Protein AF-0000000087246607 (afdb_homodimer)

Radius of gyration: 21.77 Å; Cα contacts (8 Å, |Δi|>4): 1626; chains: 2; bounding box: 56×65×60 Å

Solvent-accessible surface area (backbone atoms only — not comparable to full-atom values): 25108 Å² total; per-residue (Å²): 130,81,73,77,74,70,59,53,53,36,48,15,32,23,65,48,62,88,69,78,76,72,73,74,81,76,78,76,85,71,80,71,70,75,58,85,46,46,64,62,39,22,55,44,30,44,28,24,22,52,44,28,28,37,36,29,21,68,80,8,45,45,29,22,21,5,40,14,79,41,4,48,43,29,40,73,55,88,45,61,48,39,14,37,47,34,70,28,64,79,46,64,95,41,39,39,74,49,53,26,34,18,45,44,27,33,35,32,26,28,81,81,12,49,32,30,17,18,3,34,13,80,35,22,36,31,29,51,76,61,48,73,39,92,87,66,48,64,54,69,57,52,53,34,23,51,55,33,74,17,54,82,90,46,49,33,70,43,56,36,29,18,43,43,23,29,37,37,32,29,72,82,12,41,40,30,35,26,4,37,54,34,47,74,56,93,57,63,64,27,29,50,67,36,75,48,65,93,55,64,47,37,69,46,72,39,43,11,51,49,30,39,36,34,30,24,44,59,13,41,43,30,19,28,9,40,10,86,30,4,40,41,11,60,67,49,45,72,55,30,89,50,62,37,67,29,40,44,48,42,57,0,52,37,76,69,75,72,83,116,130,80,75,76,76,71,61,54,52,36,48,14,32,23,66,49,63,86,68,76,76,73,72,74,82,77,80,76,86,70,83,71,70,75,58,86,45,45,61,64,39,21,55,46,30,46,28,23,23,51,43,26,28,36,36,29,21,68,80,8,45,45,29,22,19,5,40,13,78,40,4,48,42,30,39,73,56,88,46,60,49,39,14,38,46,34,71,28,65,79,45,65,96,41,38,37,74,48,54,27,35,18,46,45,25,32,34,33,26,29,82,83,12,50,32,31,18,18,2,34,13,80,35,22,36,32,29,51,75,58,48,73,40,93,86,66,46,64,54,67,58,52,52,34,24,51,57,34,73,17,53,84,89,47,49,34,70,44,57,35,29,17,43,44,23,28,36,37,32,30,71,82,10,41,42,29,37,26,4,38,54,34,46,74,56,93,58,63,62,27,28,49,67,37,75,47,64,90,55,63,48,38,69,47,74,39,42,12,52,50,28,39,36,36,31,23,43,61,14,42,45,30,17,28,10,41,11,84,30,4,40,43,11,60,66,49,45,69,55,29,88,49,61,36,68,29,40,45,47,44,54,0,50,38,78,70,74,74,83,118

Secondary structure (DSSP, 8-state):
---------EE----------------------------S--EEEEEE-SSEEEEEETT--EEEEEE-TTSTTSS--SSSEEEEEEE-GGGTT--EEEEEE-SSEEEEEETTS-EEEEEE-TTSTT-PPPEE-TTS-EEPPSEEEEEEEESTT--EEEEEE-SSEEEEEETTS-EEEEES-SS-SS---EEEEEEPTT--SEEEEEE-SSEEEEEETTS-EEEEE--TTSTT-SSS---EEEEEEPTT------------/---------EE----------------------------S--EEEEEE-SSEEEEEETT--EEEEEE-TTSTTSS--SSSEEEEEEE-GGGTT--EEEEEE-SSEEEEEETTS-EEEEEE-TTSTT-PPPEE-TTS-EEPPSEEEEEEEESTT--EEEEEE-SSEEEEEETTS-EEEEES-SS-SS---EEEEEEPTT--SEEEEEE-SSEEEEEETTS-EEEEE--TTSTT-SSS---EEEEEEPTT------------

Structure (mmCIF, N/CA/C/O backbone):
data_AF-0000000087246607-model_v1
#
loop_
_entity.id
_entity.type
_entity.pdbx_description
1 polymer 'Uncharacterized protein'
#
loop_
_atom_site.group_PDB
_atom_site.id
_atom_site.type_symbol
_atom_site.label_atom_id
_atom_site.label_alt_id
_atom_site.label_comp_id
_atom_site.label_asym_id
_atom_site.label_entity_id
_atom_site.label_seq_id
_atom_site.pdbx_PDB_ins_code
_atom_site.Cartn_x
_atom_site.Cartn_y
_atom_site.Cartn_z
_atom_site.occupancy
_atom_site.B_iso_or_equiv
_atom_site.auth_seq_id
_atom_site.auth_comp_id
_atom_site.auth_asym_id
_atom_site.auth_atom_id
_atom_site.pdbx_PDB_model_num
ATOM 1 N N . MET A 1 1 ? -1.062 -18.203 24.812 1 18.66 1 MET A N 1
ATOM 2 C CA . MET A 1 1 ? -2.186 -17.531 24.156 1 18.66 1 MET A CA 1
ATOM 3 C C . MET A 1 1 ? -1.705 -16.656 23.016 1 18.66 1 MET A C 1
ATOM 5 O O . MET A 1 1 ? -0.942 -15.711 23.219 1 18.66 1 MET A O 1
ATOM 9 N N . ALA A 1 2 ? -1.611 -17.234 21.844 1 23.89 2 ALA A N 1
ATOM 10 C CA . ALA A 1 2 ? -0.938 -16.703 20.656 1 23.89 2 ALA A CA 1
ATOM 11 C C . ALA A 1 2 ? -1.408 -15.289 20.344 1 23.89 2 ALA A C 1
ATOM 13 O O . ALA A 1 2 ? -2.607 -15 20.391 1 23.89 2 ALA A O 1
ATOM 14 N N . LEU A 1 3 ? -0.683 -14.297 20.578 1 25.02 3 LEU A N 1
ATOM 15 C CA . LEU A 1 3 ? -0.928 -12.891 20.297 1 25.02 3 LEU A CA 1
ATOM 16 C C . LEU A 1 3 ? -1.582 -12.719 18.938 1 25.02 3 LEU A C 1
ATOM 18 O O . LEU A 1 3 ? -1.138 -13.312 17.938 1 25.02 3 LEU A O 1
ATOM 22 N N . PRO A 1 4 ? -2.914 -12.438 18.875 1 29.84 4 PRO A N 1
ATOM 23 C CA . PRO A 1 4 ? -3.643 -12.281 17.609 1 29.84 4 PRO A CA 1
ATOM 24 C C . PRO A 1 4 ? -2.861 -11.477 16.578 1 29.84 4 PRO A C 1
ATOM 26 O O . PRO A 1 4 ? -2.109 -10.562 16.938 1 29.84 4 PRO A O 1
ATOM 29 N N . SER A 1 5 ? -2.438 -12.086 15.578 1 31.61 5 SER A N 1
ATOM 30 C CA . SER A 1 5 ? -1.752 -11.539 14.414 1 31.61 5 SER A CA 1
ATOM 31 C C . SER A 1 5 ? -2.451 -10.281 13.898 1 31.61 5 SER A C 1
ATOM 33 O O . SER A 1 5 ? -3.674 -10.266 13.742 1 31.61 5 SER A O 1
ATOM 35 N N . ARG A 1 6 ? -2.041 -9.172 14.383 1 34.03 6 ARG A N 1
ATOM 36 C CA . ARG A 1 6 ? -2.574 -7.902 13.898 1 34.03 6 ARG A CA 1
ATOM 37 C C . ARG A 1 6 ? -2.67 -7.895 12.375 1 34.03 6 ARG A C 1
ATOM 39 O O . ARG A 1 6 ? -1.729 -8.297 11.688 1 34.03 6 ARG A O 1
ATOM 46 N N . PRO A 1 7 ? -3.971 -7.848 11.953 1 33.88 7 PRO A N 1
ATOM 47 C CA . PRO A 1 7 ? -4.176 -7.805 10.508 1 33.88 7 PRO A CA 1
ATOM 48 C C . PRO A 1 7 ? -3.361 -6.711 9.828 1 33.88 7 PRO A C 1
ATOM 50 O O . PRO A 1 7 ? -3.195 -5.621 10.383 1 33.88 7 PRO A O 1
ATOM 53 N N . VAL A 1 8 ? -2.299 -7.16 9.148 1 35 8 VAL A N 1
ATOM 54 C CA . VAL A 1 8 ? -1.509 -6.238 8.336 1 35 8 VAL A CA 1
ATOM 55 C C . VAL A 1 8 ? -2.26 -5.91 7.051 1 35 8 VAL A C 1
ATOM 57 O O . VAL A 1 8 ? -2.734 -6.809 6.355 1 35 8 VAL A O 1
ATOM 60 N N . ALA A 1 9 ? -2.91 -4.785 7.059 1 35.09 9 ALA A N 1
ATOM 61 C CA . ALA A 1 9 ? -3.463 -4.348 5.777 1 35.09 9 ALA A CA 1
ATOM 62 C C . ALA A 1 9 ? -2.352 -4.07 4.77 1 35.09 9 ALA A C 1
ATOM 64 O O . ALA A 1 9 ? -1.321 -3.486 5.113 1 35.09 9 ALA A O 1
ATOM 65 N N . VAL A 1 10 ? -2.215 -5.062 3.768 1 34.56 10 VAL A N 1
ATOM 66 C CA . VAL A 1 10 ? -1.283 -4.805 2.676 1 34.56 10 VAL A CA 1
ATOM 67 C C . VAL A 1 10 ? -1.962 -3.949 1.607 1 34.56 10 VAL A C 1
ATOM 69 O O . VAL A 1 10 ? -3.088 -4.234 1.198 1 34.56 10 VAL A O 1
ATOM 72 N N . LEU A 1 11 ? -1.547 -2.773 1.422 1 32.66 11 LEU A N 1
ATOM 73 C CA . LEU A 1 11 ? -2.07 -1.874 0.399 1 32.66 11 LEU A CA 1
ATOM 74 C C . LEU A 1 11 ? -1.354 -2.09 -0.931 1 32.66 11 LEU A C 1
ATOM 76 O O . LEU A 1 11 ? -0.173 -2.441 -0.956 1 32.66 11 LEU A O 1
ATOM 80 N N . ALA A 1 12 ? -2.172 -2.414 -2.031 1 34.28 12 ALA A N 1
ATOM 81 C CA . ALA A 1 12 ? -1.799 -2.65 -3.424 1 34.28 12 ALA A CA 1
ATOM 82 C C . ALA A 1 12 ? -1.606 -1.333 -4.172 1 34.28 12 ALA A C 1
ATOM 84 O O . ALA A 1 12 ? -2.184 -0.31 -3.795 1 34.28 12 ALA A O 1
ATOM 85 N N . TRP A 1 13 ? -0.456 -1.342 -5.121 1 31.22 13 TRP A N 1
ATOM 86 C CA . TRP A 1 13 ? -0.022 -0.22 -5.949 1 31.22 13 TRP A CA 1
ATOM 87 C C . TRP A 1 13 ? -0.779 -0.194 -7.273 1 31.22 13 TRP A C 1
ATOM 89 O O . TRP A 1 13 ? -1.033 -1.243 -7.871 1 31.22 13 TRP A O 1
ATOM 99 N N . GLY A 1 14 ? -1.75 0.708 -7.484 1 31.53 14 GLY A N 1
ATOM 100 C CA . GLY A 1 14 ? -2.408 0.77 -8.781 1 31.53 14 GLY A CA 1
ATOM 101 C C . GLY A 1 14 ? -1.562 1.434 -9.852 1 31.53 14 GLY A C 1
ATOM 102 O O . GLY A 1 14 ? -0.84 2.393 -9.57 1 31.53 14 GLY A O 1
ATOM 103 N N . SER A 1 15 ? -1.094 0.637 -10.781 1 31.17 15 SER A N 1
ATOM 104 C CA . SER A 1 15 ? -0.468 1.215 -11.969 1 31.17 15 SER A CA 1
ATOM 105 C C . SER A 1 15 ? -1.446 2.098 -12.734 1 31.17 15 SER A C 1
ATOM 107 O O . SER A 1 15 ? -2.561 1.672 -13.055 1 31.17 15 SER A O 1
ATOM 109 N N . GLY A 1 16 ? -1.452 3.367 -12.578 1 30.77 16 GLY A N 1
ATOM 110 C CA . GLY A 1 16 ? -2.318 4.234 -13.367 1 30.77 16 GLY A CA 1
ATOM 111 C C . GLY A 1 16 ? -2.061 4.145 -14.859 1 30.77 16 GLY A C 1
ATOM 112 O O . GLY A 1 16 ? -2.568 4.957 -15.633 1 30.77 16 GLY A O 1
ATOM 113 N N . GLU A 1 17 ? -1.157 3.516 -15.508 1 27.91 17 GLU A N 1
ATOM 114 C CA . GLU A 1 17 ? -1.039 4.105 -16.844 1 27.91 17 GLU A CA 1
ATOM 115 C C . GLU A 1 17 ? -2.328 3.928 -17.641 1 27.91 17 GLU A C 1
ATOM 117 O O . GLU A 1 17 ? -2.781 4.855 -18.312 1 27.91 17 GLU A O 1
ATOM 122 N N . ASP A 1 18 ? -2.594 2.693 -18.25 1 27.72 18 ASP A N 1
ATOM 123 C CA . ASP A 1 18 ? -3.27 2.668 -19.547 1 27.72 18 ASP A CA 1
ATOM 124 C C . ASP A 1 18 ? -4.738 3.061 -19.406 1 27.72 18 ASP A C 1
ATOM 126 O O . ASP A 1 18 ? -5.477 2.453 -18.625 1 27.72 18 ASP A O 1
ATOM 130 N N . GLY A 1 19 ? -5.164 4.301 -19.656 1 27.69 19 GLY A N 1
ATOM 131 C CA . GLY A 1 19 ? -6.477 4.836 -19.969 1 27.69 19 GLY A CA 1
ATOM 132 C C . GLY A 1 19 ? -7.266 3.965 -20.938 1 27.69 19 GLY A C 1
ATOM 133 O O . GLY A 1 19 ? -8.188 4.441 -21.594 1 27.69 19 GLY A O 1
ATOM 134 N N . GLN A 1 20 ? -6.988 2.811 -21.312 1 23.05 20 GLN A N 1
ATOM 135 C CA . GLN A 1 20 ? -7.98 2.424 -22.312 1 23.05 20 GLN A CA 1
ATOM 136 C C . GLN A 1 20 ? -9.391 2.453 -21.719 1 23.05 20 GLN A C 1
ATOM 138 O O . GLN A 1 20 ? -9.648 1.841 -20.688 1 23.05 20 GLN A O 1
ATOM 143 N N . LEU A 1 21 ? -10.062 3.664 -21.766 1 23.34 21 LEU A N 1
ATOM 144 C CA . LEU A 1 21 ? -11.516 3.822 -21.672 1 23.34 21 LEU A CA 1
ATOM 145 C C . LEU A 1 21 ? -12.234 2.668 -22.359 1 23.34 21 LEU A C 1
ATOM 147 O O . LEU A 1 21 ? -12.195 2.557 -23.594 1 23.34 21 LEU A O 1
ATOM 151 N N . GLY A 1 22 ? -11.977 1.437 -22.094 1 23.25 22 GLY A N 1
ATOM 152 C CA . GLY A 1 22 ? -12.773 0.417 -22.75 1 23.25 22 GLY A CA 1
ATOM 153 C C . GLY A 1 22 ? -14.273 0.644 -22.609 1 23.25 22 GLY A C 1
ATOM 154 O O . GLY A 1 22 ? -14.789 0.741 -21.5 1 23.25 22 GLY A O 1
ATOM 155 N N . MET A 1 23 ? -14.867 1.438 -23.469 1 23.5 23 MET A N 1
ATOM 156 C CA . MET A 1 23 ? -16.312 1.562 -23.656 1 23.5 23 MET A CA 1
ATOM 157 C C . MET A 1 23 ? -16.953 0.193 -23.859 1 23.5 23 MET A C 1
ATOM 159 O O . MET A 1 23 ? -18.125 0.102 -24.234 1 23.5 23 MET A O 1
ATOM 163 N N . GLY A 1 24 ? -16.328 -0.982 -23.766 1 22.45 24 GLY A N 1
ATOM 164 C CA . GLY A 1 24 ? -17.234 -1.972 -24.328 1 22.45 24 GLY A CA 1
ATOM 165 C C . GLY A 1 24 ? -18.5 -2.146 -23.516 1 22.45 24 GLY A C 1
ATOM 166 O O . GLY A 1 24 ? -18.547 -1.813 -22.328 1 22.45 24 GLY A O 1
ATOM 167 N N . ARG A 1 25 ? -19.641 -2.176 -24.219 1 22.7 25 ARG A N 1
ATOM 168 C CA . ARG A 1 25 ? -21.016 -2.523 -23.922 1 22.7 25 ARG A CA 1
ATOM 169 C C . ARG A 1 25 ? -21.094 -3.848 -23.156 1 22.7 25 ARG A C 1
ATOM 171 O O . ARG A 1 25 ? -20.734 -4.895 -23.703 1 22.7 25 ARG A O 1
ATOM 178 N N . CYS A 1 26 ? -20.625 -3.969 -21.906 1 24.38 26 CYS A N 1
ATOM 179 C CA . CYS A 1 26 ? -20.844 -5.207 -21.172 1 24.38 26 CYS A CA 1
ATOM 180 C C . CYS A 1 26 ? -22.328 -5.551 -21.109 1 24.38 26 CYS A C 1
ATOM 182 O O . CYS A 1 26 ? -23.141 -4.715 -20.734 1 24.38 26 CYS A O 1
ATOM 184 N N . ASP A 1 27 ? -22.719 -6.496 -21.938 1 22.16 27 ASP A N 1
ATOM 185 C CA . ASP A 1 27 ? -24.016 -7.16 -21.922 1 22.16 27 ASP A CA 1
ATOM 186 C C . ASP A 1 27 ? -24.375 -7.645 -20.516 1 22.16 27 ASP A C 1
ATOM 188 O O . ASP A 1 27 ? -23.484 -7.938 -19.719 1 22.16 27 ASP A O 1
ATOM 192 N N . GLU A 1 28 ? -25.734 -7.57 -20.094 1 23.12 28 GLU A N 1
ATOM 193 C CA . GLU A 1 28 ? -26.578 -7.676 -18.906 1 23.12 28 GLU A CA 1
ATOM 194 C C . GLU A 1 28 ? -26.594 -9.109 -18.375 1 23.12 28 GLU A C 1
ATOM 196 O O . GLU A 1 28 ? -27.484 -9.469 -17.594 1 23.12 28 GLU A O 1
ATOM 201 N N . LYS A 1 29 ? -25.969 -10.156 -19 1 25.48 29 LYS A N 1
ATOM 202 C CA . LYS A 1 29 ? -26.594 -11.367 -18.469 1 25.48 29 LYS A CA 1
ATOM 203 C C . LYS A 1 29 ? -26.453 -11.445 -16.953 1 25.48 29 LYS A C 1
ATOM 205 O O . LYS A 1 29 ? -25.375 -11.18 -16.422 1 25.48 29 LYS A O 1
ATOM 210 N N . ASP A 1 30 ? -27.594 -11.477 -16.156 1 22.22 30 ASP A N 1
ATOM 211 C CA . ASP A 1 30 ? -28.047 -11.516 -14.773 1 22.22 30 ASP A CA 1
ATOM 212 C C . ASP A 1 30 ? -27.578 -12.789 -14.078 1 22.22 30 ASP A C 1
ATOM 214 O O .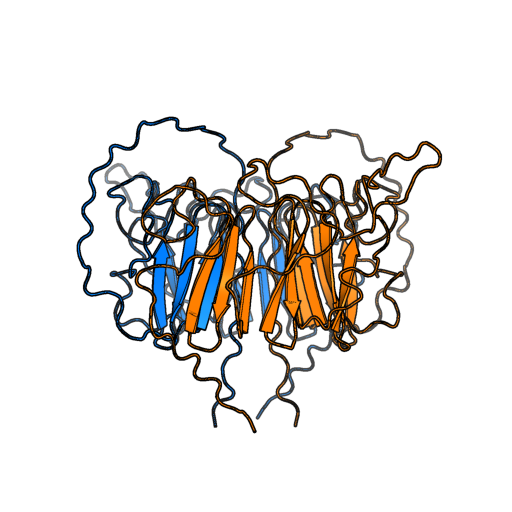 ASP A 1 30 ? -28.219 -13.273 -13.148 1 22.22 30 ASP A O 1
ATOM 218 N N . TRP A 1 31 ? -26.719 -13.617 -14.562 1 21.31 31 TRP A N 1
ATOM 219 C CA . TRP A 1 31 ? -26.688 -14.875 -13.82 1 21.31 31 TRP A CA 1
ATOM 220 C C . TRP A 1 31 ? -26.391 -14.625 -12.344 1 21.31 31 TRP A C 1
ATOM 222 O O . TRP A 1 31 ? -25.328 -14.109 -12 1 21.31 31 TRP A O 1
ATOM 232 N N . ALA A 1 32 ? -27.375 -14.359 -11.562 1 23.91 32 ALA A N 1
ATOM 233 C CA . ALA A 1 32 ? -27.328 -14.344 -10.102 1 23.91 32 ALA A CA 1
ATOM 234 C C . ALA A 1 32 ? -26.953 -15.719 -9.555 1 23.91 32 ALA A C 1
ATOM 236 O O . ALA A 1 32 ? -27.797 -16.625 -9.523 1 23.91 32 ALA A O 1
ATOM 237 N N . ARG A 1 33 ? -26.203 -16.594 -10.219 1 23.98 33 ARG A N 1
ATOM 238 C CA . ARG A 1 33 ? -26 -17.844 -9.5 1 23.98 33 ARG A CA 1
ATOM 239 C C . ARG A 1 33 ? -25.719 -17.594 -8.023 1 23.98 33 ARG A C 1
ATOM 241 O O . ARG A 1 33 ? -25 -16.656 -7.68 1 23.98 33 ARG A O 1
ATOM 248 N N . CYS A 1 34 ? -26.719 -18.078 -7.273 1 23.22 34 CYS A N 1
ATOM 249 C CA . CYS A 1 34 ? -26.672 -18.25 -5.824 1 23.22 34 CYS A CA 1
ATOM 250 C C . CYS A 1 34 ? -25.375 -18.891 -5.387 1 23.22 34 CYS A C 1
ATOM 252 O O . CYS A 1 34 ? -25.141 -20.078 -5.648 1 23.22 34 CYS A O 1
ATOM 254 N N . ILE A 1 35 ? -24.391 -18.594 -6.004 1 27.62 35 ILE A N 1
ATOM 255 C CA . ILE A 1 35 ? -23.203 -19.188 -5.398 1 27.62 35 ILE A CA 1
ATOM 256 C C . ILE A 1 35 ? -23.375 -19.266 -3.883 1 27.62 35 ILE A C 1
ATOM 258 O O . ILE A 1 35 ? -23.734 -18.281 -3.238 1 27.62 35 ILE A O 1
ATOM 262 N N . GLY A 1 36 ? -24 -20.438 -3.553 1 26.33 36 GLY A N 1
ATOM 263 C CA . GLY A 1 36 ? -23.844 -20.812 -2.154 1 26.33 36 GLY A CA 1
ATOM 264 C C . GLY A 1 36 ? -22.625 -20.172 -1.502 1 26.33 36 GLY A C 1
ATOM 265 O O . GLY A 1 36 ? -21.484 -20.422 -1.901 1 26.33 36 GLY A O 1
ATOM 266 N N . ALA A 1 37 ? -22.734 -19 -1.386 1 30.31 37 ALA A N 1
ATOM 267 C CA . ALA A 1 37 ? -21.922 -17.906 -0.867 1 30.31 37 ALA A CA 1
ATOM 268 C C . ALA A 1 37 ? -21 -18.391 0.258 1 30.31 37 ALA A C 1
ATOM 270 O O . ALA A 1 37 ? -21.297 -19.406 0.91 1 30.31 37 ALA A O 1
ATOM 271 N N . LEU A 1 38 ? -19.766 -17.844 0.126 1 33.06 38 LEU A N 1
ATOM 272 C CA . LEU A 1 38 ? -18.641 -18.031 1.042 1 33.06 38 LEU A CA 1
ATOM 273 C C . LEU A 1 38 ? -19.141 -18.25 2.469 1 33.06 38 LEU A C 1
ATOM 275 O O . LEU A 1 38 ? -19.875 -17.422 3.006 1 33.06 38 LEU A O 1
ATOM 279 N N . ASP A 1 39 ? -19.656 -19.344 2.85 1 35.88 39 ASP A N 1
ATOM 280 C CA . ASP A 1 39 ? -19.703 -19.609 4.285 1 35.88 39 ASP A CA 1
ATOM 281 C C . ASP A 1 39 ? -18.75 -18.703 5.047 1 35.88 39 ASP A C 1
ATOM 283 O O . ASP A 1 39 ? -17.844 -18.109 4.453 1 35.88 39 ASP A O 1
ATOM 287 N N . ALA A 1 40 ? -18.688 -18.484 6.574 1 48.09 40 ALA A N 1
ATOM 288 C CA . ALA A 1 40 ? -18.25 -17.562 7.613 1 48.09 40 ALA A CA 1
ATOM 289 C C . ALA A 1 40 ? -16.75 -17.312 7.531 1 48.09 40 ALA A C 1
ATOM 291 O O . ALA A 1 40 ? -15.961 -18.109 8.055 1 48.09 40 ALA A O 1
ATOM 292 N N . TYR A 1 41 ? -16.219 -17.031 6.332 1 53.62 41 TYR A N 1
ATOM 293 C CA . TYR A 1 41 ? -14.773 -16.812 6.453 1 53.62 41 TYR A CA 1
ATOM 294 C C . TYR A 1 41 ? -14.477 -15.531 7.211 1 53.62 41 TYR A C 1
ATOM 296 O O . TYR A 1 41 ? -15.148 -14.516 7.023 1 53.62 41 TYR A O 1
ATOM 304 N N . ALA A 1 42 ? -13.789 -15.695 8.227 1 66.81 42 ALA A N 1
ATOM 305 C CA . ALA A 1 42 ? -13.289 -14.555 8.992 1 66.81 42 ALA A CA 1
ATOM 306 C C . ALA A 1 42 ? -12.086 -13.922 8.297 1 66.81 42 ALA A C 1
ATOM 308 O O . ALA A 1 42 ? -11.008 -14.523 8.219 1 66.81 42 ALA A O 1
ATOM 309 N N . VAL A 1 43 ? -12.344 -12.641 7.629 1 68.19 43 VAL A N 1
ATOM 310 C CA . VAL A 1 43 ? -11.297 -11.938 6.898 1 68.19 43 VAL A CA 1
ATOM 311 C C . VAL A 1 43 ? -10.258 -11.391 7.879 1 68.19 43 VAL A C 1
ATOM 313 O O . VAL A 1 43 ? -10.617 -10.781 8.891 1 68.19 43 VAL A O 1
ATOM 316 N N . SER A 1 44 ? -9.047 -11.703 7.602 1 70 44 SER A N 1
ATOM 317 C CA . SER A 1 44 ? -7.965 -11.25 8.469 1 70 44 SER A CA 1
ATOM 318 C C . SER A 1 44 ? -7.191 -10.094 7.828 1 70 44 SER A C 1
ATOM 320 O O . SER A 1 44 ? -6.621 -9.258 8.531 1 70 44 SER A O 1
ATOM 322 N N . ALA A 1 45 ? -7.234 -10.031 6.484 1 74.81 45 ALA A N 1
ATOM 323 C CA . ALA A 1 45 ? -6.508 -8.977 5.777 1 74.81 45 ALA A CA 1
ATOM 324 C C . ALA A 1 45 ? -7.133 -8.695 4.418 1 74.81 45 ALA A C 1
ATOM 326 O O . ALA A 1 45 ? -7.699 -9.594 3.785 1 74.81 45 ALA A O 1
ATOM 327 N N . VAL A 1 46 ? -7.039 -7.426 4.074 1 77.5 46 VAL A N 1
ATOM 328 C CA . VAL A 1 46 ? -7.5 -7.012 2.754 1 77.5 46 VAL A CA 1
ATOM 329 C C . VAL A 1 46 ? -6.43 -6.152 2.078 1 77.5 46 VAL A C 1
ATOM 331 O O . VAL A 1 46 ? -5.809 -5.305 2.723 1 77.5 46 VAL A O 1
ATOM 334 N N . VAL A 1 47 ? -6.227 -6.441 0.809 1 77.75 47 VAL A N 1
ATOM 335 C CA . VAL A 1 47 ? -5.316 -5.645 -0.005 1 77.75 47 VAL A CA 1
ATOM 336 C C . VAL A 1 47 ? -6.074 -5.039 -1.185 1 77.75 47 VAL A C 1
ATOM 338 O O . VAL A 1 47 ? -6.777 -5.746 -1.907 1 77.75 47 VAL A O 1
ATOM 341 N N . ALA A 1 48 ? -5.973 -3.688 -1.277 1 79.12 48 ALA A N 1
ATOM 342 C CA . ALA A 1 48 ? -6.613 -2.992 -2.389 1 79.12 48 ALA A CA 1
ATOM 343 C C . ALA A 1 48 ? -5.582 -2.521 -3.41 1 79.12 48 ALA A C 1
ATOM 345 O O . ALA A 1 48 ? -4.711 -1.71 -3.092 1 79.12 48 ALA A O 1
ATOM 346 N N . GLY A 1 49 ? -5.668 -3.053 -4.602 1 77.69 49 GLY A N 1
ATOM 347 C CA . GLY A 1 49 ? -4.887 -2.555 -5.723 1 77.69 49 GLY A CA 1
ATOM 348 C C . GLY A 1 49 ? -5.629 -1.528 -6.559 1 77.69 49 GLY A C 1
ATOM 349 O O . GLY A 1 49 ? -6.727 -1.104 -6.195 1 77.69 49 GLY A O 1
ATOM 350 N N . SER A 1 50 ? -5 -1.125 -7.633 1 75.56 50 SER A N 1
ATOM 351 C CA . SER A 1 50 ? -5.633 -0.156 -8.523 1 75.56 50 SER A CA 1
ATOM 352 C C . SER A 1 50 ? -6.812 -0.775 -9.266 1 75.56 50 SER A C 1
ATOM 354 O O . SER A 1 50 ? -7.82 -0.11 -9.5 1 75.56 50 SER A O 1
ATOM 356 N N . ARG A 1 51 ? -6.676 -2.062 -9.547 1 82.75 51 ARG A N 1
ATOM 357 C CA . ARG A 1 51 ? -7.676 -2.652 -10.43 1 82.75 51 ARG A CA 1
ATOM 358 C C . ARG A 1 51 ? -8.305 -3.885 -9.789 1 82.75 51 ARG A C 1
ATOM 360 O O . ARG A 1 51 ? -9.32 -4.395 -10.281 1 82.75 51 ARG A O 1
ATOM 367 N N . ASN A 1 52 ? -7.754 -4.312 -8.75 1 86.19 52 ASN A N 1
ATOM 368 C CA . ASN A 1 52 ? -8.242 -5.531 -8.109 1 86.19 52 ASN A CA 1
ATOM 369 C C . ASN A 1 52 ? -8.023 -5.488 -6.598 1 86.19 52 ASN A C 1
ATOM 371 O O . ASN A 1 52 ? -7.344 -4.594 -6.09 1 86.19 52 ASN A O 1
ATOM 375 N N . SER A 1 53 ? -8.672 -6.344 -5.969 1 83.25 53 SER A N 1
ATOM 376 C CA . SER A 1 53 ? -8.594 -6.484 -4.52 1 83.25 53 SER A CA 1
ATOM 377 C C . SER A 1 53 ? -8.445 -7.945 -4.113 1 83.25 53 SER A C 1
ATOM 379 O O . SER A 1 53 ? -8.828 -8.844 -4.863 1 83.25 53 SER A O 1
ATOM 381 N N . LEU A 1 54 ? -7.836 -8.164 -3.002 1 85.31 54 LEU A N 1
ATOM 382 C CA . LEU A 1 54 ? -7.789 -9.508 -2.445 1 85.31 54 LEU A CA 1
ATOM 383 C C . LEU A 1 54 ? -8.047 -9.484 -0.941 1 85.31 54 LEU A C 1
ATOM 385 O O . LEU A 1 54 ? -7.852 -8.461 -0.291 1 85.31 54 LEU A O 1
ATOM 389 N N . ALA A 1 55 ? -8.539 -10.531 -0.438 1 82.38 55 ALA A N 1
ATOM 390 C CA . ALA A 1 55 ? -8.797 -10.734 0.985 1 82.38 55 ALA A CA 1
ATOM 391 C C . ALA A 1 55 ? -8.219 -12.07 1.461 1 82.38 55 ALA A C 1
ATOM 393 O O . ALA A 1 55 ? -8.312 -13.078 0.761 1 82.38 55 ALA A O 1
ATOM 394 N N . ILE A 1 56 ? -7.594 -12.023 2.557 1 83.31 56 ILE A N 1
ATOM 395 C CA . ILE A 1 56 ? -7.129 -13.227 3.234 1 83.31 56 ILE A CA 1
ATOM 396 C C . ILE A 1 56 ? -8.008 -13.508 4.453 1 83.31 56 ILE A C 1
ATOM 398 O O . ILE A 1 56 ? -8.25 -12.609 5.266 1 83.31 56 ILE A O 1
ATOM 402 N N . CYS A 1 57 ? -8.43 -14.703 4.523 1 82.38 57 CYS A N 1
ATOM 403 C CA . CYS A 1 57 ? -9.25 -15.102 5.66 1 82.38 57 CYS A CA 1
ATOM 404 C C . CYS A 1 57 ? -8.383 -15.68 6.777 1 82.38 57 CYS A C 1
ATOM 406 O O . CYS A 1 57 ? -7.215 -15.992 6.562 1 82.38 57 CYS A O 1
ATOM 408 N N . ASP A 1 58 ? -8.945 -15.844 7.957 1 75.44 58 ASP A N 1
ATOM 409 C CA . ASP A 1 58 ? -8.25 -16.359 9.133 1 75.44 58 ASP A CA 1
ATOM 410 C C . ASP A 1 58 ? -7.691 -17.75 8.867 1 75.44 58 ASP A C 1
ATOM 412 O O . ASP A 1 58 ? -6.621 -18.109 9.367 1 75.44 58 ASP A O 1
ATOM 416 N N . ASP A 1 59 ? -8.5 -18.547 8.125 1 84.12 59 ASP A N 1
ATOM 417 C CA . ASP A 1 59 ? -8.062 -19.906 7.859 1 84.12 59 ASP A CA 1
ATOM 418 C C . ASP A 1 59 ? -7.035 -19.953 6.727 1 84.12 59 ASP A C 1
ATOM 420 O O . ASP A 1 59 ? -6.574 -21.016 6.336 1 84.12 59 ASP A O 1
ATOM 424 N N . GLY A 1 60 ? -6.789 -18.688 6.176 1 88.75 60 GLY A N 1
ATOM 425 C CA . GLY A 1 60 ? -5.766 -18.594 5.148 1 88.75 60 GLY A CA 1
ATOM 426 C C . GLY A 1 60 ? -6.332 -18.594 3.738 1 88.75 60 GLY A C 1
ATOM 427 O O . GLY A 1 60 ? -5.59 -18.453 2.766 1 88.75 60 GLY A O 1
ATOM 428 N N . SER A 1 61 ? -7.598 -18.797 3.627 1 90.06 61 SER A N 1
ATOM 429 C CA . SER A 1 61 ? -8.203 -18.75 2.301 1 90.06 61 SER A CA 1
ATOM 430 C C . SER A 1 61 ? -8.008 -17.391 1.647 1 90.06 61 SER A C 1
ATOM 432 O O . SER A 1 61 ? -8.102 -16.359 2.314 1 90.06 61 SER A O 1
ATOM 434 N N . LEU A 1 62 ? -7.789 -17.422 0.349 1 91.38 62 LEU A N 1
ATOM 435 C CA . LEU A 1 62 ? -7.543 -16.203 -0.414 1 91.38 62 LEU A CA 1
ATOM 436 C C . LEU A 1 62 ? -8.672 -15.953 -1.408 1 91.38 62 LEU A C 1
ATOM 438 O O . LEU A 1 62 ? -9.047 -16.844 -2.172 1 91.38 62 LEU A O 1
ATOM 442 N N . PHE A 1 63 ? -9.164 -14.797 -1.315 1 88.38 63 PHE A N 1
ATOM 443 C CA . PHE A 1 63 ? -10.195 -14.352 -2.254 1 88.38 63 PHE A CA 1
ATOM 444 C C . PHE A 1 63 ? -9.703 -13.164 -3.07 1 88.38 63 PHE A C 1
ATOM 446 O O . PHE A 1 63 ? -9.008 -12.289 -2.551 1 88.38 63 PHE A O 1
ATOM 453 N N . THR A 1 64 ? -10.086 -13.148 -4.367 1 90.5 64 THR A N 1
ATOM 454 C CA . THR A 1 64 ? -9.734 -12.039 -5.238 1 90.5 64 THR A CA 1
ATOM 455 C C . THR A 1 64 ? -10.938 -11.586 -6.055 1 90.5 64 THR A C 1
ATOM 457 O O . THR A 1 64 ? -11.852 -12.375 -6.316 1 90.5 64 THR A O 1
ATOM 460 N N . TRP A 1 65 ? -10.977 -10.344 -6.418 1 88.62 65 TRP A N 1
ATOM 461 C CA . TRP A 1 65 ? -11.984 -9.797 -7.324 1 88.62 65 TRP A CA 1
ATOM 462 C C . TRP A 1 65 ? -11.461 -8.547 -8.023 1 88.62 65 TRP A C 1
ATOM 464 O O . TRP A 1 65 ? -10.492 -7.934 -7.57 1 88.62 65 TRP A O 1
ATOM 474 N N . GLY A 1 66 ? -12.109 -8.258 -9.18 1 90.19 66 GLY A N 1
ATOM 475 C CA . GLY A 1 66 ? -11.703 -7.113 -9.969 1 90.19 66 GLY A CA 1
ATOM 476 C C . GLY A 1 66 ? -11.266 -7.484 -11.375 1 90.19 66 GLY A C 1
ATOM 477 O O . GLY A 1 66 ? -11.883 -8.328 -12.016 1 90.19 66 GLY A O 1
ATOM 478 N N . TRP A 1 67 ? -10.258 -6.715 -11.867 1 90.62 67 TRP A N 1
ATOM 479 C CA . TRP A 1 67 ? -9.742 -6.875 -13.227 1 90.62 67 TRP A CA 1
ATOM 480 C C . TRP A 1 67 ? -8.977 -8.188 -13.359 1 90.62 67 TRP A C 1
ATOM 482 O O . TRP A 1 67 ? -8.133 -8.508 -12.516 1 90.62 67 TRP A O 1
ATOM 492 N N . ASN A 1 68 ? -9.258 -8.961 -14.445 1 94 68 ASN A N 1
ATOM 493 C CA . ASN A 1 68 ? -8.664 -10.289 -14.516 1 94 68 ASN A CA 1
ATOM 494 C C . ASN A 1 68 ? -8.094 -10.578 -15.898 1 94 68 ASN A C 1
ATOM 496 O O . ASN A 1 68 ? -7.785 -11.727 -16.219 1 94 68 ASN A O 1
ATOM 500 N N . GLN A 1 69 ? -7.809 -9.586 -16.734 1 91.69 69 GLN A N 1
ATOM 501 C CA . GLN A 1 69 ? -7.395 -9.805 -18.109 1 91.69 69 GLN A CA 1
ATOM 502 C C . GLN A 1 69 ? -6.039 -10.508 -18.172 1 91.69 69 GLN A C 1
ATOM 504 O O . GLN A 1 69 ? -5.715 -11.156 -19.172 1 91.69 69 GLN A O 1
ATOM 509 N N . ARG A 1 70 ? -5.297 -10.438 -17.141 1 93.38 70 ARG A N 1
ATOM 510 C CA . ARG A 1 70 ? -3.973 -11.047 -17.141 1 93.38 70 ARG A CA 1
ATOM 511 C C . ARG A 1 70 ? -3.893 -12.164 -16.109 1 93.38 70 ARG A C 1
ATOM 513 O O . ARG A 1 70 ? -2.799 -12.594 -15.734 1 93.38 70 ARG A O 1
ATOM 520 N N . GLY A 1 71 ? -5.043 -12.547 -15.586 1 95.75 71 GLY A N 1
ATOM 521 C CA . GLY A 1 71 ? -5.07 -13.625 -14.609 1 95.75 71 GLY A CA 1
ATOM 522 C C . GLY A 1 71 ? -4.699 -13.164 -13.211 1 95.75 71 GLY A C 1
ATOM 523 O O . GLY A 1 71 ? -4.215 -13.961 -12.398 1 95.75 71 GLY A O 1
ATOM 524 N N . THR A 1 72 ? -4.855 -11.938 -12.977 1 94.56 72 THR A N 1
ATOM 525 C CA . THR A 1 72 ? -4.426 -11.367 -11.711 1 94.56 72 THR A CA 1
ATOM 526 C C . THR A 1 72 ? -5.312 -11.852 -10.562 1 94.56 72 THR A C 1
ATOM 528 O O . THR A 1 72 ? -4.977 -11.68 -9.391 1 94.56 72 THR A O 1
ATOM 531 N N . LEU A 1 73 ? -6.406 -12.477 -10.891 1 94.75 73 LEU A N 1
ATOM 532 C CA . LEU A 1 73 ? -7.301 -12.961 -9.844 1 94.75 73 LEU A CA 1
ATOM 533 C C . LEU A 1 73 ? -6.996 -14.414 -9.5 1 94.75 73 LEU A C 1
ATOM 535 O O . LEU A 1 73 ? -7.668 -15.016 -8.656 1 94.75 73 LEU A O 1
ATOM 539 N N . GLY A 1 74 ? -6.047 -15.047 -10.094 1 96.94 74 GLY A N 1
ATOM 540 C CA . GLY A 1 74 ? -5.574 -16.375 -9.703 1 96.94 74 GLY A CA 1
ATOM 541 C C . GLY A 1 74 ? -6.254 -17.5 -10.461 1 96.94 74 GLY A C 1
ATOM 542 O O . GLY A 1 74 ? -6.211 -18.656 -10.039 1 96.94 74 GLY A O 1
ATOM 543 N N . HIS A 1 75 ? -6.965 -17.203 -11.531 1 95.62 75 HIS A N 1
ATOM 544 C CA . HIS A 1 75 ? -7.562 -18.141 -12.461 1 95.62 75 HIS A CA 1
ATOM 545 C C . HIS A 1 75 ? -7.664 -17.547 -13.867 1 95.62 75 HIS A C 1
ATOM 547 O O . HIS A 1 75 ? -7.578 -16.328 -14.031 1 95.62 75 HIS A O 1
ATOM 553 N N . PRO A 1 76 ? -7.676 -18.406 -14.914 1 94.56 76 PRO A N 1
ATOM 554 C CA . PRO A 1 76 ? -7.805 -17.875 -16.281 1 94.56 76 PRO A CA 1
ATOM 555 C C . PRO A 1 76 ? -9.008 -16.953 -16.438 1 94.56 76 PRO A C 1
ATOM 557 O O . PRO A 1 76 ? -10.07 -17.219 -15.867 1 94.56 76 PRO A O 1
ATOM 560 N N . PRO A 1 77 ? -8.758 -15.859 -17.125 1 91.12 77 PRO A N 1
ATOM 561 C CA . PRO A 1 77 ? -9.844 -14.891 -17.266 1 91.12 77 PRO A CA 1
ATOM 562 C C . PRO A 1 77 ? -11.008 -15.422 -18.094 1 91.12 77 PRO A C 1
ATOM 564 O O . PRO A 1 77 ? -10.805 -15.938 -19.203 1 91.12 77 PRO A O 1
ATOM 567 N N . GLU A 1 78 ? -12.164 -15.445 -17.562 1 85.25 78 GLU A N 1
ATOM 568 C CA . GLU A 1 78 ? -13.383 -15.695 -18.312 1 85.25 78 GLU A CA 1
ATOM 569 C C . GLU A 1 78 ? -13.977 -14.391 -18.859 1 85.25 78 GLU A C 1
ATOM 571 O O . GLU A 1 78 ? -14.523 -14.367 -19.969 1 85.25 78 GLU A O 1
ATOM 576 N N . THR A 1 79 ? -13.898 -13.367 -18.062 1 87.19 79 THR A N 1
ATOM 577 C CA . THR A 1 79 ? -14.297 -12 -18.375 1 87.19 79 THR A CA 1
ATOM 578 C C . THR A 1 79 ? -13.18 -11.016 -18.031 1 87.19 79 THR A C 1
ATOM 580 O O . THR A 1 79 ? -12.234 -11.375 -17.312 1 87.19 79 THR A O 1
ATOM 583 N N . LYS A 1 80 ? -13.297 -9.906 -18.672 1 88.19 80 LYS A N 1
ATOM 584 C CA . LYS A 1 80 ? -12.305 -8.867 -18.375 1 88.19 80 LYS A CA 1
ATOM 585 C C . LYS A 1 80 ? -12.273 -8.531 -16.891 1 88.19 80 LYS A C 1
ATOM 587 O O . LYS A 1 80 ? -11.195 -8.336 -16.328 1 88.19 80 LYS A O 1
ATOM 592 N N . THR A 1 81 ? -13.461 -8.414 -16.359 1 89.06 81 THR A N 1
ATOM 593 C CA . THR A 1 81 ? -13.609 -8.086 -14.938 1 89.06 81 THR A CA 1
ATOM 594 C C . THR A 1 81 ? -14.508 -9.094 -14.234 1 89.06 81 THR A C 1
ATOM 596 O O . THR A 1 81 ? -15.516 -9.539 -14.805 1 89.06 81 THR A O 1
ATOM 599 N N . GLU A 1 82 ? -14.094 -9.492 -13.039 1 88.19 82 GLU A N 1
ATOM 600 C CA . GLU A 1 82 ? -14.875 -10.344 -12.156 1 88.19 82 GLU A CA 1
ATOM 601 C C . GLU A 1 82 ? -15.188 -9.633 -10.836 1 88.19 82 GLU A C 1
ATOM 603 O O . GLU A 1 82 ? -14.32 -9.523 -9.969 1 88.19 82 GLU A O 1
ATOM 608 N N . SER A 1 83 ? -16.406 -9.258 -10.734 1 86.5 83 SER A N 1
ATOM 609 C CA . SER A 1 83 ? -16.766 -8.242 -9.75 1 86.5 83 SER A CA 1
ATOM 610 C C . SER A 1 83 ? -17.281 -8.867 -8.461 1 86.5 83 SER A C 1
ATOM 612 O O . SER A 1 83 ? -17.859 -8.18 -7.613 1 86.5 83 SER A O 1
ATOM 614 N N . SER A 1 84 ? -17.125 -10.117 -8.273 1 83.31 84 SER A N 1
ATOM 615 C CA . SER A 1 84 ? -17.422 -10.797 -7.016 1 83.31 84 SER A CA 1
ATOM 616 C C . SER A 1 84 ? -16.203 -11.555 -6.504 1 83.31 84 SER A C 1
ATOM 618 O O . SER A 1 84 ? -15.508 -12.219 -7.277 1 83.31 84 SER A O 1
ATOM 620 N N . PRO A 1 85 ? -16.031 -11.406 -5.172 1 86 85 PRO A N 1
ATOM 621 C CA . PRO A 1 85 ? -14.906 -12.172 -4.633 1 86 85 PRO A CA 1
ATOM 622 C C . PRO A 1 85 ? -15.016 -13.672 -4.926 1 86 85 PRO A C 1
ATOM 624 O O . PRO A 1 85 ? -16.109 -14.234 -4.836 1 86 85 PRO A O 1
ATOM 627 N N . ALA A 1 86 ? -13.93 -14.156 -5.348 1 87.75 86 ALA A N 1
ATOM 628 C CA . ALA A 1 86 ? -13.875 -15.594 -5.602 1 87.75 86 ALA A CA 1
ATOM 629 C C . ALA A 1 86 ? -12.617 -16.219 -4.996 1 87.75 86 ALA A C 1
ATOM 631 O O . ALA A 1 86 ? -11.555 -15.586 -4.977 1 87.75 86 ALA A O 1
ATOM 632 N N . HIS A 1 87 ? -12.836 -17.391 -4.527 1 89.06 87 HIS A N 1
ATOM 633 C CA . HIS A 1 87 ? -11.703 -18.141 -4.008 1 89.06 87 HIS A CA 1
ATOM 634 C C . HIS A 1 87 ? -10.656 -18.375 -5.09 1 89.06 87 HIS A C 1
ATOM 636 O O . HIS A 1 87 ? -10.992 -18.688 -6.234 1 89.06 87 HIS A O 1
ATOM 642 N N . VAL A 1 88 ? -9.445 -18.156 -4.629 1 94.69 88 VAL A N 1
ATOM 643 C CA . VAL A 1 88 ? -8.375 -18.625 -5.504 1 94.69 88 VAL A CA 1
ATOM 644 C C . VAL A 1 88 ? -8.227 -20.141 -5.371 1 94.69 88 VAL A C 1
ATOM 646 O O . VAL A 1 88 ? -7.488 -20.625 -4.512 1 94.69 88 VAL A O 1
ATOM 649 N N . ASP A 1 89 ? -8.797 -20.828 -6.305 1 94.06 89 ASP A N 1
ATOM 650 C CA . ASP A 1 89 ? -8.992 -22.281 -6.184 1 94.06 89 ASP A CA 1
ATOM 651 C C . ASP A 1 89 ? -7.648 -23 -6.09 1 94.06 89 ASP A C 1
ATOM 653 O O . ASP A 1 89 ? -7.508 -23.969 -5.332 1 94.06 89 ASP A O 1
ATOM 657 N N . ALA A 1 90 ? -6.715 -22.531 -6.805 1 95.81 90 ALA A N 1
ATOM 658 C CA . ALA A 1 90 ? -5.414 -23.188 -6.871 1 95.81 90 ALA A CA 1
ATOM 659 C C . ALA A 1 90 ? -4.719 -23.172 -5.516 1 95.81 90 ALA A C 1
ATOM 661 O O . ALA A 1 90 ? -3.75 -23.906 -5.293 1 95.81 90 ALA A O 1
ATOM 662 N N . LEU A 1 91 ? -5.211 -22.375 -4.648 1 95.94 91 LEU A N 1
ATOM 663 C CA . LEU A 1 91 ? -4.578 -22.25 -3.342 1 95.94 91 LEU A CA 1
ATOM 664 C C . LEU A 1 91 ? -5.492 -22.781 -2.24 1 95.94 91 LEU A C 1
ATOM 666 O O . LEU A 1 91 ? -5.293 -22.469 -1.062 1 95.94 91 LEU A O 1
ATOM 670 N N . ILE A 1 92 ? -6.48 -23.484 -2.666 1 93.56 92 ILE A N 1
ATOM 671 C CA . ILE A 1 92 ? -7.32 -24.156 -1.674 1 93.56 92 ILE A CA 1
ATOM 672 C C . ILE A 1 92 ? -6.488 -25.172 -0.892 1 93.56 92 ILE A C 1
ATOM 674 O O . ILE A 1 92 ? -5.691 -25.906 -1.474 1 93.56 92 ILE A O 1
ATOM 678 N N . GLY A 1 93 ? -6.641 -25.172 0.478 1 92.94 93 GLY A N 1
ATOM 679 C CA . GLY A 1 93 ? -5.879 -26.062 1.332 1 92.94 93 GLY A CA 1
ATOM 680 C C . GLY A 1 93 ? -4.574 -25.469 1.818 1 92.94 93 GLY A C 1
ATOM 681 O O . GLY A 1 93 ? -3.867 -26.062 2.627 1 92.94 93 GLY A O 1
ATOM 682 N N . VAL A 1 94 ? -4.25 -24.328 1.221 1 94.81 94 VAL A N 1
ATOM 683 C CA . VAL A 1 94 ? -3.057 -23.594 1.617 1 94.81 94 VAL A CA 1
ATOM 684 C C . VAL A 1 94 ? -3.447 -22.453 2.561 1 94.81 94 VAL A C 1
ATOM 686 O O . VAL A 1 94 ? -4.426 -21.734 2.314 1 94.81 94 VAL A O 1
ATOM 689 N N . LYS A 1 95 ? -2.695 -22.312 3.656 1 95.56 95 LYS A N 1
ATOM 690 C CA . LYS A 1 95 ? -2.967 -21.203 4.578 1 95.56 95 LYS A CA 1
ATOM 691 C C . LYS A 1 95 ? -2.129 -19.984 4.234 1 95.56 95 LYS A C 1
ATOM 693 O O . LYS A 1 95 ? -0.998 -19.844 4.703 1 95.56 95 LYS A O 1
ATOM 698 N N . ILE A 1 96 ? -2.689 -19.062 3.553 1 93.62 96 ILE A N 1
ATOM 699 C CA . ILE A 1 96 ? -2.008 -17.844 3.164 1 93.62 96 ILE A CA 1
ATOM 700 C C . ILE A 1 96 ? -1.94 -16.891 4.355 1 93.62 96 ILE A C 1
ATOM 702 O O . ILE A 1 96 ? -2.938 -16.688 5.055 1 93.62 96 ILE A O 1
ATOM 706 N N . VAL A 1 97 ? -0.78 -16.281 4.57 1 88.56 97 VAL A N 1
ATOM 707 C CA . VAL A 1 97 ? -0.627 -15.43 5.746 1 88.56 97 VAL A CA 1
ATOM 708 C C . VAL A 1 97 ? -0.377 -13.984 5.312 1 88.56 97 VAL A C 1
ATOM 710 O O . VAL A 1 97 ? -0.593 -13.055 6.09 1 88.56 97 VAL A O 1
ATOM 713 N N . GLN A 1 98 ? 0.111 -13.828 4.133 1 86 98 GLN A N 1
ATOM 714 C CA . GLN A 1 98 ? 0.374 -12.492 3.613 1 86 98 GLN A CA 1
ATOM 715 C C . GLN A 1 98 ? 0.376 -12.484 2.088 1 86 98 GLN A C 1
ATOM 717 O O . GLN A 1 98 ? 0.705 -13.492 1.458 1 86 98 GLN A O 1
ATOM 722 N N . ALA A 1 99 ? -0.057 -11.32 1.494 1 90.75 99 ALA A N 1
ATOM 723 C CA . ALA A 1 99 ? -0.099 -11.203 0.039 1 90.75 99 ALA A CA 1
ATOM 724 C C . ALA A 1 99 ? 0.167 -9.766 -0.401 1 90.75 99 ALA A C 1
ATOM 726 O O . ALA A 1 99 ? 0.139 -8.844 0.417 1 90.75 99 ALA A O 1
ATOM 727 N N . ALA A 1 100 ? 0.493 -9.648 -1.647 1 87.94 100 ALA A N 1
ATOM 728 C CA . ALA A 1 100 ? 0.769 -8.344 -2.244 1 87.94 100 ALA A CA 1
ATOM 729 C C . ALA A 1 100 ? 0.267 -8.281 -3.684 1 87.94 100 ALA A C 1
ATOM 731 O O . ALA A 1 100 ? 0.273 -9.289 -4.395 1 87.94 100 ALA A O 1
ATOM 732 N N . ILE A 1 101 ? -0.189 -7.109 -4.043 1 86.44 101 ILE A N 1
ATOM 733 C CA . ILE A 1 101 ? -0.597 -6.852 -5.418 1 86.44 101 ILE A CA 1
ATOM 734 C C . ILE A 1 101 ? 0.399 -5.902 -6.082 1 86.44 101 ILE A C 1
ATOM 736 O O . ILE A 1 101 ? 0.721 -4.848 -5.531 1 86.44 101 ILE A O 1
ATOM 740 N N . GLY A 1 102 ? 0.944 -6.285 -7.172 1 86.69 102 GLY A N 1
ATOM 741 C CA . GLY A 1 102 ? 1.812 -5.438 -7.973 1 86.69 102 GLY A CA 1
ATOM 742 C C . GLY A 1 102 ? 1.087 -4.746 -9.109 1 86.69 102 GLY A C 1
ATOM 743 O O . GLY A 1 102 ? -0.116 -4.492 -9.023 1 86.69 102 GLY A O 1
ATOM 744 N N . GLY A 1 103 ? 1.888 -4.363 -10.133 1 83.06 103 GLY A N 1
ATOM 745 C CA . GLY A 1 103 ? 1.28 -3.725 -11.297 1 83.06 103 GLY A CA 1
ATOM 746 C C . GLY A 1 103 ? 0.358 -4.648 -12.07 1 83.06 103 GLY A C 1
ATOM 747 O O . GLY A 1 103 ? -0.761 -4.266 -12.414 1 83.06 103 GLY A O 1
ATOM 748 N N . TRP A 1 104 ? 0.826 -5.828 -12.32 1 90.44 104 TRP A N 1
ATOM 749 C CA . TRP A 1 104 ? 0.052 -6.777 -13.117 1 90.44 104 TRP A CA 1
ATOM 750 C C . TRP A 1 104 ? 0.154 -8.18 -12.531 1 90.44 104 TRP A C 1
ATOM 752 O O . TRP A 1 104 ? -0.151 -9.164 -13.211 1 90.44 104 TRP A O 1
ATOM 762 N N . HIS A 1 105 ? 0.612 -8.219 -11.32 1 93.5 105 HIS A N 1
ATOM 763 C CA . HIS A 1 105 ? 0.813 -9.531 -10.719 1 93.5 105 HIS A CA 1
ATOM 764 C C . HIS A 1 105 ? 0.556 -9.492 -9.219 1 93.5 105 HIS A C 1
ATOM 766 O O . HIS A 1 105 ? 0.399 -8.414 -8.641 1 93.5 105 HIS A O 1
ATOM 772 N N . CYS A 1 106 ? 0.438 -10.648 -8.648 1 94.62 106 CYS A N 1
ATOM 773 C CA . CYS A 1 106 ? 0.221 -10.828 -7.219 1 94.62 106 CYS A CA 1
ATOM 774 C C . CYS A 1 106 ? 1.216 -11.82 -6.633 1 94.62 106 CYS A C 1
ATOM 776 O O . CYS A 1 106 ? 1.693 -12.711 -7.336 1 94.62 106 CYS A O 1
ATOM 778 N N . LEU A 1 107 ? 1.505 -11.617 -5.422 1 95.88 107 LEU A N 1
ATOM 779 C CA . LEU A 1 107 ? 2.307 -12.547 -4.633 1 95.88 107 LEU A CA 1
ATOM 780 C C . LEU A 1 107 ? 1.574 -12.953 -3.357 1 95.88 107 LEU A C 1
ATOM 782 O O . LEU A 1 107 ? 0.783 -12.18 -2.818 1 95.88 107 LEU A O 1
ATOM 786 N N . ALA A 1 108 ? 1.833 -14.117 -2.916 1 95.81 108 ALA A N 1
ATOM 787 C CA . ALA A 1 108 ? 1.338 -14.586 -1.622 1 95.81 108 ALA A CA 1
ATOM 788 C C . ALA A 1 108 ? 2.338 -15.523 -0.958 1 95.81 108 ALA A C 1
ATOM 790 O O . ALA A 1 108 ? 3.18 -16.125 -1.633 1 95.81 108 ALA A O 1
ATOM 791 N N . VAL A 1 109 ? 2.248 -15.57 0.332 1 95.75 109 VAL A N 1
ATOM 792 C CA . VAL A 1 109 ? 3.08 -16.5 1.085 1 95.75 109 VAL A CA 1
ATOM 793 C C . VAL A 1 109 ? 2.23 -17.234 2.129 1 95.75 109 VAL A C 1
ATOM 795 O O . VAL A 1 109 ? 1.361 -16.625 2.758 1 95.75 109 VAL A O 1
ATOM 798 N N . ASP A 1 110 ? 2.525 -18.562 2.266 1 96.31 110 ASP A N 1
ATOM 799 C CA . ASP A 1 110 ? 1.731 -19.344 3.199 1 96.31 110 ASP A CA 1
ATOM 800 C C . ASP A 1 110 ? 2.463 -19.531 4.527 1 96.31 110 ASP A C 1
ATOM 802 O O . ASP A 1 110 ? 3.553 -18.984 4.723 1 96.31 110 ASP A O 1
ATOM 806 N N . ASP A 1 111 ? 1.855 -20.25 5.484 1 94.19 111 ASP A N 1
ATOM 807 C CA . ASP A 1 111 ? 2.348 -20.391 6.852 1 94.19 111 ASP A CA 1
ATOM 808 C C . ASP A 1 111 ? 3.559 -21.312 6.91 1 94.19 111 ASP A C 1
ATOM 810 O O . ASP A 1 111 ? 4.207 -21.438 7.949 1 94.19 111 ASP A O 1
ATOM 814 N N . LYS A 1 112 ? 3.889 -21.953 5.797 1 97.12 112 LYS A N 1
ATOM 815 C CA . LYS A 1 112 ? 5.062 -22.812 5.73 1 97.12 112 LYS A CA 1
ATOM 816 C C . LYS A 1 112 ? 6.223 -22.109 5.027 1 97.12 112 LYS A C 1
ATOM 818 O O . LYS A 1 112 ? 7.277 -22.719 4.809 1 97.12 112 LYS A O 1
ATOM 823 N N . GLY A 1 113 ? 5.992 -20.891 4.617 1 97.25 113 GLY A N 1
ATOM 824 C CA . GLY A 1 113 ? 7.047 -20.094 3.99 1 97.25 113 GLY A CA 1
ATOM 825 C C . GLY A 1 113 ? 7.129 -20.312 2.488 1 97.25 113 GLY A C 1
ATOM 826 O O . GLY A 1 113 ? 8.148 -19.984 1.869 1 97.25 113 GLY A O 1
ATOM 827 N N . ARG A 1 114 ? 6.098 -20.859 1.895 1 97.75 114 ARG A N 1
ATOM 828 C CA . ARG A 1 114 ? 6.059 -21.031 0.447 1 97.75 114 ARG A CA 1
ATOM 829 C C . ARG A 1 114 ? 5.438 -19.828 -0.234 1 97.75 114 ARG A C 1
ATOM 831 O O . ARG A 1 114 ? 4.34 -19.391 0.133 1 97.75 114 ARG A O 1
ATOM 838 N N . ALA A 1 115 ? 6.129 -19.312 -1.2 1 97.56 115 ALA A N 1
ATOM 839 C CA . ALA A 1 115 ? 5.652 -18.141 -1.925 1 97.56 115 ALA A CA 1
ATOM 840 C C . ALA A 1 115 ? 5.031 -18.531 -3.262 1 97.56 115 ALA A C 1
ATOM 842 O O . ALA A 1 115 ? 5.488 -19.484 -3.908 1 97.56 115 ALA A O 1
ATOM 843 N N . TYR A 1 116 ? 4.016 -17.781 -3.629 1 97.75 116 TYR A N 1
ATOM 844 C CA . TYR A 1 116 ? 3.281 -17.984 -4.871 1 97.75 116 TYR A CA 1
ATOM 845 C C . TYR A 1 116 ? 3.197 -16.703 -5.672 1 97.75 116 TYR A C 1
ATOM 847 O O . TYR A 1 116 ? 3.16 -15.609 -5.102 1 97.75 116 TYR A O 1
ATOM 855 N N . ALA A 1 117 ? 3.18 -16.828 -6.953 1 97.81 117 ALA A N 1
ATOM 856 C CA . ALA A 1 117 ? 3.004 -15.68 -7.836 1 97.81 117 ALA A CA 1
ATOM 857 C C . ALA A 1 117 ? 2.074 -16.016 -9 1 97.81 117 ALA A C 1
ATOM 859 O O . ALA A 1 117 ? 2.051 -17.156 -9.477 1 97.81 117 ALA A O 1
ATOM 860 N N . TRP A 1 118 ? 1.323 -15.016 -9.406 1 97.5 118 TRP A N 1
ATOM 861 C CA . TRP A 1 118 ? 0.461 -15.156 -10.57 1 97.5 118 TRP A CA 1
ATOM 862 C C . TRP A 1 118 ? 0.15 -13.797 -11.188 1 97.5 118 TRP A C 1
ATOM 864 O O . TRP A 1 118 ? 0.432 -12.758 -10.586 1 97.5 118 TRP A O 1
ATOM 874 N N . GLY A 1 119 ? -0.447 -13.844 -12.422 1 96.81 119 GLY A N 1
ATOM 875 C CA . GLY A 1 119 ? -0.764 -12.633 -13.148 1 96.81 119 GLY A CA 1
ATOM 876 C C . GLY A 1 119 ? 0.158 -12.383 -14.328 1 96.81 119 GLY A C 1
ATOM 877 O O . GLY A 1 119 ? 0.621 -13.336 -14.969 1 96.81 119 GLY A O 1
ATOM 878 N N . GLY A 1 120 ? 0.238 -11.102 -14.664 1 95 120 GLY A N 1
ATOM 879 C CA . GLY A 1 120 ? 1.145 -10.727 -15.734 1 95 120 GLY A CA 1
ATOM 880 C C . GLY A 1 120 ? 2.594 -11.062 -15.438 1 95 120 GLY A C 1
ATOM 881 O O . GLY A 1 120 ? 3.055 -10.898 -14.305 1 95 120 GLY A O 1
ATOM 882 N N . ASN A 1 121 ? 3.346 -11.5 -16.531 1 94.81 121 ASN A N 1
ATOM 883 C CA . ASN A 1 121 ? 4.691 -12.023 -16.312 1 94.81 121 ASN A CA 1
ATOM 884 C C . ASN A 1 121 ? 5.648 -11.594 -17.422 1 94.81 121 ASN A C 1
ATOM 886 O O . ASN A 1 121 ? 6.668 -12.25 -17.656 1 94.81 121 ASN A O 1
ATOM 890 N N . GLU A 1 122 ? 5.375 -10.508 -18.062 1 89.94 122 GLU A N 1
ATOM 891 C CA . GLU A 1 122 ? 6.168 -10.055 -19.203 1 89.94 122 GLU A CA 1
ATOM 892 C C . GLU A 1 122 ? 7.609 -9.766 -18.797 1 89.94 122 GLU A C 1
ATOM 894 O O . GLU A 1 122 ? 8.523 -9.844 -19.625 1 89.94 122 GLU A O 1
ATOM 899 N N . TYR A 1 123 ? 7.816 -9.531 -17.562 1 89.81 123 TYR A N 1
ATOM 900 C CA . TYR A 1 123 ? 9.148 -9.18 -17.078 1 89.81 123 TYR A CA 1
ATOM 901 C C . TYR A 1 123 ? 9.727 -10.289 -16.219 1 89.81 123 TYR A C 1
ATOM 903 O O . TYR A 1 123 ? 10.773 -10.117 -15.586 1 89.81 123 TYR A O 1
ATOM 911 N N . GLY A 1 124 ? 9 -11.414 -16.141 1 92.94 124 GLY A N 1
ATOM 912 C CA . GLY A 1 124 ? 9.438 -12.516 -15.297 1 92.94 124 GLY A CA 1
ATOM 913 C C . GLY A 1 124 ? 9.094 -12.32 -13.836 1 92.94 124 GLY A C 1
ATOM 914 O O . GLY A 1 124 ? 9.656 -12.984 -12.961 1 92.94 124 GLY A O 1
ATOM 915 N N . GLN A 1 125 ? 8.219 -11.414 -13.578 1 93.69 125 GLN A N 1
ATOM 916 C CA . GLN A 1 125 ? 7.945 -10.992 -12.203 1 93.69 125 GLN A CA 1
ATOM 917 C C . GLN A 1 125 ? 7.168 -12.07 -11.445 1 93.69 125 GLN A C 1
ATOM 919 O O . GLN A 1 125 ? 7.008 -11.984 -10.227 1 93.69 125 GLN A O 1
ATOM 924 N N . CYS A 1 126 ? 6.797 -13.133 -12.078 1 95.81 126 CYS A N 1
ATOM 925 C CA . CYS A 1 126 ? 6.152 -14.234 -11.367 1 95.81 126 CYS A CA 1
ATOM 926 C C . CYS A 1 126 ? 7.16 -15.32 -11.016 1 95.81 126 CYS A C 1
ATOM 928 O O . CYS A 1 126 ? 6.828 -16.281 -10.32 1 95.81 126 CYS A O 1
ATOM 930 N N . GLY A 1 127 ? 8.367 -15.242 -11.383 1 92.94 127 GLY A N 1
ATOM 931 C CA . GLY A 1 127 ? 9.43 -16.141 -10.969 1 92.94 127 GLY A CA 1
ATOM 932 C C . GLY A 1 127 ? 9.328 -17.516 -11.609 1 92.94 127 GLY A C 1
ATOM 933 O O . GLY A 1 127 ? 9.594 -18.531 -10.961 1 92.94 127 GLY A O 1
ATOM 934 N N . GLU A 1 128 ? 8.945 -17.641 -12.805 1 83.44 128 GLU A N 1
ATOM 935 C CA . GLU A 1 128 ? 8.906 -18.938 -13.469 1 83.44 128 GLU A CA 1
ATOM 936 C C . GLU A 1 128 ? 10.234 -19.266 -14.148 1 83.44 128 GLU A C 1
ATOM 938 O O . GLU A 1 128 ? 10.969 -18.344 -14.539 1 83.44 128 GLU A O 1
ATOM 943 N N . GLU A 1 129 ? 10.703 -20.516 -13.938 1 74.56 129 GLU A N 1
ATOM 944 C CA . GLU A 1 129 ? 11.844 -20.906 -14.758 1 74.56 129 GLU A CA 1
ATOM 945 C C . GLU A 1 129 ? 11.469 -20.953 -16.234 1 74.56 129 GLU A C 1
ATOM 947 O O . GLU A 1 129 ? 10.43 -21.5 -16.609 1 74.56 129 GLU A O 1
ATOM 952 N N . PRO A 1 130 ? 12.211 -20.156 -16.938 1 67.81 130 PRO A N 1
ATOM 953 C CA . PRO A 1 130 ? 11.867 -20.156 -18.359 1 67.81 130 PRO A CA 1
ATOM 954 C C . PRO A 1 130 ? 11.797 -21.562 -18.969 1 67.81 130 PRO A C 1
ATOM 956 O O . PRO A 1 130 ? 12.586 -22.438 -18.594 1 67.81 130 PRO A O 1
ATOM 959 N N . GLU A 1 131 ? 10.688 -21.875 -19.547 1 65.12 131 GLU A N 1
ATOM 960 C CA . GLU A 1 131 ? 10.57 -23.141 -20.266 1 65.12 131 GLU A CA 1
ATOM 961 C C . GLU A 1 131 ? 11.438 -23.141 -21.516 1 65.12 131 GLU A C 1
ATOM 963 O O . GLU A 1 131 ? 11.578 -22.125 -22.188 1 65.12 131 GLU A O 1
ATOM 968 N N . ARG A 1 132 ? 12.352 -24.062 -21.547 1 62.53 132 ARG A N 1
ATOM 969 C CA . ARG A 1 132 ? 13.133 -24.203 -22.766 1 62.53 132 ARG A CA 1
ATOM 970 C C . ARG A 1 132 ? 12.242 -24.625 -23.938 1 62.53 132 ARG A C 1
ATOM 972 O O . ARG A 1 132 ? 11.508 -25.609 -23.844 1 62.53 132 ARG A O 1
ATOM 979 N N . LYS A 1 133 ? 12.023 -23.719 -24.969 1 64 133 LYS A N 1
ATOM 980 C CA . LYS A 1 133 ? 11.352 -24.125 -26.188 1 64 133 LYS A CA 1
ATOM 981 C C . LYS A 1 133 ? 12.25 -25.047 -27.031 1 64 133 LYS A C 1
ATOM 983 O O . LYS A 1 133 ? 13.461 -25.062 -26.828 1 64 133 LYS A O 1
ATOM 988 N N . GLU A 1 134 ? 11.562 -25.828 -27.719 1 61.97 134 GLU A N 1
ATOM 989 C CA . GLU A 1 134 ? 12.234 -26.734 -28.641 1 61.97 134 GLU A CA 1
ATOM 990 C C . GLU A 1 134 ? 13.281 -26 -29.484 1 61.97 134 GLU A C 1
ATOM 992 O O . GLU A 1 134 ? 14.32 -26.578 -29.828 1 61.97 134 GLU A O 1
ATOM 997 N N . ASP A 1 135 ? 12.953 -24.812 -29.797 1 62.16 135 ASP A N 1
ATOM 998 C CA . ASP A 1 135 ? 13.898 -24.109 -30.672 1 62.16 135 ASP A CA 1
ATOM 999 C C . ASP A 1 135 ? 15.023 -23.469 -29.859 1 62.16 135 ASP A C 1
ATOM 1001 O O . ASP A 1 135 ? 15.859 -22.766 -30.406 1 62.16 135 ASP A O 1
ATOM 1005 N N . GLY A 1 136 ? 15.047 -23.75 -28.578 1 62.62 136 GLY A N 1
ATOM 1006 C CA . GLY A 1 136 ? 16.141 -23.312 -27.734 1 62.62 136 GLY A CA 1
ATOM 1007 C C . GLY A 1 136 ? 15.883 -21.984 -27.047 1 62.62 136 GLY A C 1
ATOM 1008 O O . GLY A 1 136 ? 16.703 -21.516 -26.266 1 62.62 136 GLY A O 1
ATOM 1009 N N . THR A 1 137 ? 14.711 -21.438 -27.562 1 62.03 137 THR A N 1
ATOM 1010 C CA . THR A 1 137 ? 14.492 -20.109 -27 1 62.03 137 THR A CA 1
ATOM 1011 C C . THR A 1 137 ? 13.766 -20.203 -25.656 1 62.03 137 THR A C 1
ATOM 1013 O O . THR A 1 137 ? 12.961 -21.109 -25.453 1 62.03 137 THR A O 1
ATOM 1016 N N . ARG A 1 138 ? 14.312 -19.688 -24.688 1 63.97 138 ARG A N 1
ATOM 1017 C CA . ARG A 1 138 ? 13.727 -19.547 -23.344 1 63.97 138 ARG A CA 1
ATOM 1018 C C . ARG A 1 138 ? 12.672 -18.453 -23.328 1 63.97 138 ARG A C 1
ATOM 1020 O O . ARG A 1 138 ? 12.992 -17.281 -23.484 1 63.97 138 ARG A O 1
ATOM 1027 N N . ALA A 1 139 ? 11.305 -18.828 -23.578 1 75.19 139 ALA A N 1
ATOM 1028 C CA . ALA A 1 139 ? 10.312 -17.766 -23.625 1 75.19 139 ALA A CA 1
ATOM 1029 C C . ALA A 1 139 ? 9.516 -17.703 -22.312 1 75.19 139 ALA A C 1
ATOM 1031 O O . ALA A 1 139 ? 9.125 -18.75 -21.781 1 75.19 139 ALA A O 1
ATOM 1032 N N . LEU A 1 140 ? 9.469 -16.578 -21.734 1 83.12 140 LEU A N 1
ATOM 1033 C CA . LEU A 1 140 ? 8.633 -16.344 -20.562 1 83.12 140 LEU A CA 1
ATOM 1034 C C . LEU A 1 140 ? 7.156 -16.297 -20.953 1 83.12 140 LEU A C 1
ATOM 1036 O O . LEU A 1 140 ? 6.805 -15.711 -21.984 1 83.12 140 LEU A O 1
ATOM 1040 N N . ARG A 1 141 ? 6.383 -17.078 -20.234 1 89 141 ARG A N 1
ATOM 1041 C CA . ARG A 1 141 ? 4.949 -16.875 -20.406 1 89 141 ARG A CA 1
ATOM 1042 C C . ARG A 1 141 ? 4.555 -15.445 -20.062 1 89 141 ARG A C 1
ATOM 1044 O O . ARG A 1 141 ? 5.055 -14.867 -19.094 1 89 141 ARG A O 1
ATOM 1051 N N . ARG A 1 142 ? 3.799 -14.875 -20.891 1 91.56 142 ARG A N 1
ATOM 1052 C CA . ARG A 1 142 ? 3.355 -13.5 -20.688 1 91.56 142 ARG A CA 1
ATOM 1053 C C . ARG A 1 142 ? 2.482 -13.383 -19.438 1 91.56 142 ARG A C 1
ATOM 1055 O O . ARG A 1 142 ? 2.551 -12.391 -18.719 1 91.56 142 ARG A O 1
ATOM 1062 N N . ASP A 1 143 ? 1.592 -14.422 -19.297 1 94.69 143 ASP A N 1
ATOM 1063 C CA . ASP A 1 143 ? 0.688 -14.445 -18.156 1 94.69 143 ASP A CA 1
ATOM 1064 C C . ASP A 1 143 ? 0.716 -15.805 -17.453 1 94.69 143 ASP A C 1
ATOM 1066 O O . ASP A 1 143 ? 0.799 -16.844 -18.109 1 94.69 143 ASP A O 1
ATOM 1070 N N . ILE A 1 144 ? 0.647 -15.789 -16.188 1 95.94 144 ILE A N 1
ATOM 1071 C CA . ILE A 1 144 ? 0.483 -16.953 -15.336 1 95.9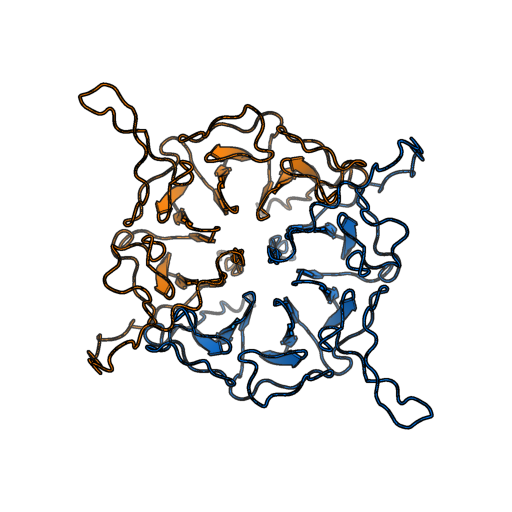4 144 ILE A CA 1
ATOM 1072 C C . ILE A 1 144 ? -0.833 -16.844 -14.57 1 95.94 144 ILE A C 1
ATOM 1074 O O . ILE A 1 144 ? -0.885 -16.25 -13.492 1 95.94 144 ILE A O 1
ATOM 1078 N N . PRO A 1 145 ? -1.879 -17.422 -15.18 1 96.38 145 PRO A N 1
ATOM 1079 C CA . PRO A 1 145 ? -3.201 -17.172 -14.602 1 96.38 145 PRO A CA 1
ATOM 1080 C C . PRO A 1 145 ? -3.457 -17.969 -13.328 1 96.38 145 PRO A C 1
ATOM 1082 O O . PRO A 1 145 ? -4.371 -17.641 -12.562 1 96.38 145 PRO A O 1
ATOM 1085 N N . ILE A 1 146 ? -2.705 -19 -13.141 1 97.25 146 ILE A N 1
ATOM 1086 C CA . ILE A 1 146 ? -2.863 -19.828 -11.953 1 97.25 146 ILE A CA 1
ATOM 1087 C C . ILE A 1 146 ? -1.653 -19.672 -11.039 1 97.25 146 ILE A C 1
ATOM 1089 O O . ILE A 1 146 ? -0.51 -19.797 -11.477 1 97.25 146 ILE A O 1
ATOM 1093 N N . PRO A 1 147 ? -1.966 -19.375 -9.766 1 97.69 147 PRO A N 1
ATOM 1094 C CA . PRO A 1 147 ? -0.833 -19.219 -8.852 1 97.69 147 PRO A CA 1
ATOM 1095 C C . PRO A 1 147 ? 0.137 -20.391 -8.906 1 97.69 147 PRO A C 1
ATOM 1097 O O . PRO A 1 147 ? -0.292 -21.547 -8.938 1 97.69 147 PRO A O 1
ATOM 1100 N N . GLN A 1 148 ? 1.383 -20.031 -8.938 1 96.31 148 GLN A N 1
ATOM 1101 C CA . GLN A 1 148 ? 2.436 -21.047 -8.922 1 96.31 148 GLN A CA 1
ATOM 1102 C C . GLN A 1 148 ? 3.512 -20.703 -7.898 1 96.31 148 GLN A C 1
ATOM 1104 O O . GLN A 1 148 ? 3.709 -19.531 -7.566 1 96.31 148 GLN A O 1
ATOM 1109 N N . ARG A 1 149 ? 4.152 -21.75 -7.473 1 95.81 149 ARG A N 1
ATOM 1110 C CA . ARG A 1 149 ? 5.27 -21.531 -6.566 1 95.81 149 ARG A CA 1
ATOM 1111 C C . ARG A 1 149 ? 6.355 -20.688 -7.238 1 95.81 149 ARG A C 1
ATOM 1113 O O . ARG A 1 149 ? 6.672 -20.906 -8.414 1 95.81 149 ARG A O 1
ATOM 1120 N N . CYS A 1 150 ? 6.66 -19.719 -6.375 1 93.94 150 CYS A N 1
ATOM 1121 C CA . CYS A 1 150 ? 7.801 -18.906 -6.785 1 93.94 150 CYS A CA 1
ATOM 1122 C C . CYS A 1 150 ? 8.883 -18.906 -5.711 1 93.94 150 CYS A C 1
ATOM 1124 O O . CYS A 1 150 ? 8.656 -19.375 -4.594 1 93.94 150 CYS A O 1
ATOM 1126 N N . ALA A 1 151 ? 10.047 -18.906 -5.988 1 93.62 151 ALA A N 1
ATOM 1127 C CA . ALA A 1 151 ? 11.156 -18.922 -5.035 1 93.62 151 ALA A CA 1
ATOM 1128 C C . ALA A 1 151 ? 11.234 -20.266 -4.312 1 93.62 151 ALA A C 1
ATOM 1130 O O . ALA A 1 151 ? 11.297 -20.312 -3.082 1 93.62 151 ALA A O 1
ATOM 1131 N N . LEU A 1 152 ? 11.18 -21.312 -4.914 1 92.25 152 LEU A N 1
ATOM 1132 C CA . LEU A 1 152 ? 11.008 -22.688 -4.461 1 92.25 152 LEU A CA 1
ATOM 1133 C C . LEU A 1 152 ? 12.039 -23.047 -3.4 1 92.25 152 LEU A C 1
ATOM 1135 O O . LEU A 1 152 ? 11.758 -23.828 -2.482 1 92.25 152 LEU A O 1
ATOM 1139 N N . LYS A 1 153 ? 13.156 -22.5 -3.342 1 92.5 153 LYS A N 1
ATOM 1140 C CA . LYS A 1 153 ? 14.219 -22.922 -2.424 1 92.5 153 LYS A CA 1
ATOM 1141 C C . LYS A 1 153 ? 14.266 -22.016 -1.199 1 92.5 153 LYS A C 1
ATOM 1143 O O . LYS A 1 153 ? 15.156 -22.141 -0.356 1 92.5 153 LYS A O 1
ATOM 1148 N N . LEU A 1 154 ? 13.305 -21.203 -1.115 1 96.44 154 LEU A N 1
ATOM 1149 C CA . LEU A 1 154 ? 13.375 -20.203 -0.05 1 96.44 154 LEU A CA 1
ATOM 1150 C C . LEU A 1 154 ? 12.242 -20.391 0.95 1 96.44 154 LEU A C 1
ATOM 1152 O O . LEU A 1 154 ? 11.148 -20.844 0.58 1 96.44 154 LEU A O 1
ATOM 1156 N N . LYS A 1 155 ? 12.523 -20.141 2.189 1 98 155 LYS A N 1
ATOM 1157 C CA . LYS A 1 155 ? 11.5 -19.969 3.217 1 98 155 LYS A CA 1
ATOM 1158 C C . LYS A 1 155 ? 11.156 -18.5 3.414 1 98 155 LYS A C 1
ATOM 1160 O O . LYS A 1 155 ? 11.898 -17.766 4.07 1 98 155 LYS A O 1
ATOM 1165 N N . VAL A 1 156 ? 10 -18.125 2.934 1 97.31 156 VAL A N 1
ATOM 1166 C CA . VAL A 1 156 ? 9.633 -16.719 2.785 1 97.31 156 VAL A CA 1
ATOM 1167 C C . VAL A 1 156 ? 8.742 -16.297 3.951 1 97.31 156 VAL A C 1
ATOM 1169 O O . VAL A 1 156 ? 7.852 -17.031 4.367 1 97.31 156 VAL A O 1
ATOM 1172 N N . ARG A 1 157 ? 8.93 -15.102 4.434 1 93.56 157 ARG A N 1
ATOM 1173 C CA . ARG A 1 157 ? 8.055 -14.609 5.492 1 93.56 157 ARG A CA 1
ATOM 1174 C C . ARG A 1 157 ? 7.246 -13.406 5.016 1 93.56 157 ARG A C 1
ATOM 1176 O O . ARG A 1 157 ? 6.168 -13.125 5.547 1 93.56 157 ARG A O 1
ATOM 1183 N N . GLN A 1 158 ? 7.781 -12.688 4.023 1 90.25 158 GLN A N 1
ATOM 1184 C CA . GLN A 1 158 ? 7.086 -11.523 3.48 1 90.25 158 GLN A CA 1
ATOM 1185 C C . GLN A 1 158 ? 7.258 -11.438 1.966 1 90.25 158 GLN A C 1
ATOM 1187 O O . GLN A 1 158 ? 8.344 -11.688 1.443 1 90.25 158 GLN A O 1
ATOM 1192 N N . VAL A 1 159 ? 6.148 -11.062 1.332 1 93.5 159 VAL A N 1
ATOM 1193 C CA . VAL A 1 159 ? 6.215 -10.781 -0.1 1 93.5 159 VAL A CA 1
ATOM 1194 C C . VAL A 1 159 ? 5.855 -9.32 -0.361 1 93.5 159 VAL A C 1
ATOM 1196 O O . VAL A 1 159 ? 5.059 -8.734 0.373 1 93.5 159 VAL A O 1
ATOM 1199 N N . ALA A 1 160 ? 6.441 -8.781 -1.331 1 88.69 160 ALA A N 1
ATOM 1200 C CA . ALA A 1 160 ? 6.145 -7.438 -1.82 1 88.69 160 ALA A CA 1
ATOM 1201 C C . ALA A 1 160 ? 6.285 -7.363 -3.338 1 88.69 160 ALA A C 1
ATOM 1203 O O . ALA A 1 160 ? 7.094 -8.078 -3.93 1 88.69 160 ALA A O 1
ATOM 1204 N N . ALA A 1 161 ? 5.438 -6.512 -3.943 1 90.12 161 ALA A N 1
ATOM 1205 C CA . ALA A 1 161 ? 5.41 -6.441 -5.402 1 90.12 161 ALA A CA 1
ATOM 1206 C C . ALA A 1 161 ? 5.461 -4.996 -5.883 1 90.12 161 ALA A C 1
ATOM 1208 O O . ALA A 1 161 ? 4.703 -4.148 -5.406 1 90.12 161 ALA A O 1
ATOM 1209 N N . GLY A 1 162 ? 6.367 -4.727 -6.801 1 86.75 162 GLY A N 1
ATOM 1210 C CA . GLY A 1 162 ? 6.406 -3.453 -7.5 1 86.75 162 GLY A CA 1
ATOM 1211 C C . GLY A 1 162 ? 5.645 -3.469 -8.812 1 86.75 162 GLY A C 1
ATOM 1212 O O . GLY A 1 162 ? 4.77 -4.312 -9.016 1 86.75 162 GLY A O 1
ATOM 1213 N N . GLY A 1 163 ? 5.945 -2.5 -9.648 1 84.06 163 GLY A N 1
ATOM 1214 C CA . GLY A 1 163 ? 5.277 -2.441 -10.938 1 84.06 163 GLY A CA 1
ATOM 1215 C C . GLY A 1 163 ? 5.637 -3.598 -11.852 1 84.06 163 GLY A C 1
ATOM 1216 O O . GLY A 1 163 ? 4.777 -4.141 -12.547 1 84.06 163 GLY A O 1
ATOM 1217 N N . THR A 1 164 ? 6.855 -3.924 -11.805 1 89.19 164 THR A N 1
ATOM 1218 C CA . THR A 1 164 ? 7.328 -4.918 -12.758 1 89.19 164 THR A CA 1
ATOM 1219 C C . THR A 1 164 ? 8.25 -5.926 -12.078 1 89.19 164 THR A C 1
ATOM 1221 O O . THR A 1 164 ? 8.977 -6.664 -12.742 1 89.19 164 THR A O 1
ATOM 1224 N N . HIS A 1 165 ? 8.281 -5.867 -10.758 1 91.12 165 HIS A N 1
ATOM 1225 C CA . HIS A 1 165 ? 9.211 -6.727 -10.039 1 91.12 165 HIS A CA 1
ATOM 1226 C C . HIS A 1 165 ? 8.594 -7.25 -8.742 1 91.12 165 HIS A C 1
ATOM 1228 O O . HIS A 1 165 ? 7.613 -6.695 -8.25 1 91.12 165 HIS A O 1
ATOM 1234 N N . SER A 1 166 ? 9.195 -8.289 -8.312 1 94.31 166 SER A N 1
ATOM 1235 C CA . SER A 1 166 ? 8.789 -8.953 -7.078 1 94.31 166 SER A CA 1
ATOM 1236 C C . SER A 1 166 ? 9.938 -8.977 -6.07 1 94.31 166 SER A C 1
ATOM 1238 O O . SER A 1 166 ? 11.109 -9.055 -6.457 1 94.31 166 SER A O 1
ATOM 1240 N N . VAL A 1 167 ? 9.625 -8.875 -4.812 1 93.31 167 VAL A N 1
ATOM 1241 C CA . VAL A 1 167 ? 10.594 -8.938 -3.725 1 93.31 167 VAL A CA 1
ATOM 1242 C C . VAL A 1 167 ? 10.062 -9.836 -2.607 1 93.31 167 VAL A C 1
ATOM 1244 O O . VAL A 1 167 ? 8.883 -9.773 -2.26 1 93.31 167 VAL A O 1
ATOM 1247 N N . VAL A 1 168 ? 10.93 -10.656 -2.098 1 95.69 168 VAL A N 1
ATOM 1248 C CA . VAL A 1 168 ? 10.531 -11.453 -0.939 1 95.69 168 VAL A CA 1
ATOM 1249 C C . VAL A 1 168 ? 11.578 -11.305 0.167 1 95.69 168 VAL A C 1
ATOM 1251 O O . VAL A 1 168 ? 12.75 -11.039 -0.107 1 95.69 168 VAL A O 1
ATOM 1254 N N . LEU A 1 169 ? 11.133 -11.383 1.377 1 93.69 169 LEU A N 1
ATOM 1255 C CA . LEU A 1 169 ? 11.945 -11.453 2.586 1 93.69 169 LEU A CA 1
ATOM 1256 C C . LEU A 1 169 ? 11.867 -12.844 3.211 1 93.69 169 LEU A C 1
ATOM 1258 O O . LEU A 1 169 ? 10.781 -13.336 3.498 1 93.69 169 LEU A O 1
ATOM 1262 N N . THR A 1 170 ? 13.047 -13.461 3.357 1 97.62 170 THR A N 1
ATOM 1263 C CA . THR A 1 170 ? 13.078 -14.812 3.902 1 97.62 170 THR A CA 1
ATOM 1264 C C . THR A 1 170 ? 13.023 -14.789 5.426 1 97.62 170 THR A C 1
ATOM 1266 O O . THR A 1 170 ? 13.227 -13.734 6.039 1 97.62 170 THR A O 1
ATOM 1269 N N . GLN A 1 171 ? 12.711 -15.93 5.992 1 95.75 171 GLN A N 1
ATOM 1270 C CA . GLN A 1 171 ? 12.664 -16.078 7.445 1 95.75 171 GLN A CA 1
ATOM 1271 C C . GLN A 1 171 ? 14.031 -15.805 8.07 1 95.75 171 GLN A C 1
ATOM 1273 O O . GLN A 1 171 ? 14.117 -15.32 9.195 1 95.75 171 GLN A O 1
ATOM 1278 N N . GLU A 1 172 ? 15.086 -16.047 7.293 1 95.75 172 GLU A N 1
ATOM 1279 C CA . GLU A 1 172 ? 16.453 -15.852 7.781 1 95.75 172 GLU A CA 1
ATOM 1280 C C . GLU A 1 172 ? 16.875 -14.391 7.645 1 95.75 172 GLU A C 1
ATOM 1282 O O . GLU A 1 172 ? 17.984 -14.023 8.047 1 95.75 172 GLU A O 1
ATOM 1287 N N . GLY A 1 173 ? 16.047 -13.586 7.035 1 95 173 GLY A N 1
ATOM 1288 C CA . GLY A 1 173 ? 16.344 -12.164 6.965 1 95 173 GLY A CA 1
ATOM 1289 C C . GLY A 1 173 ? 17.078 -11.766 5.695 1 95 173 GLY A C 1
ATOM 1290 O O . GLY A 1 173 ? 17.781 -10.758 5.672 1 95 173 GLY A O 1
ATOM 1291 N N . HIS A 1 174 ? 16.938 -12.602 4.672 1 97.19 174 HIS A N 1
ATOM 1292 C CA . HIS A 1 174 ? 17.516 -12.273 3.371 1 97.19 174 HIS A CA 1
ATOM 1293 C C . HIS A 1 174 ? 16.453 -11.781 2.404 1 97.19 174 HIS A C 1
ATOM 1295 O O . HIS A 1 174 ? 15.297 -12.219 2.463 1 97.19 174 HIS A O 1
ATOM 1301 N N . VAL A 1 175 ? 16.875 -10.852 1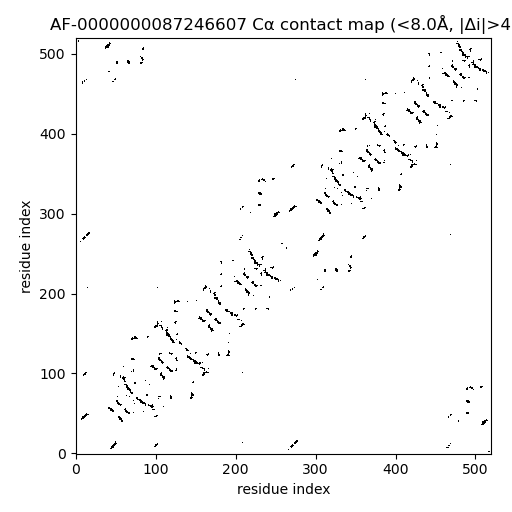.541 1 96.06 175 VAL A N 1
ATOM 1302 C CA . VAL A 1 175 ? 15.961 -10.289 0.548 1 96.06 175 VAL A CA 1
ATOM 1303 C C . VAL A 1 175 ? 16.312 -10.836 -0.836 1 96.06 175 VAL A C 1
ATOM 1305 O O . VAL A 1 175 ? 17.484 -10.93 -1.198 1 96.06 175 VAL A O 1
ATOM 1308 N N . TRP A 1 176 ? 15.297 -11.25 -1.564 1 95.69 176 TRP A N 1
ATOM 1309 C CA . TRP A 1 176 ? 15.43 -11.734 -2.936 1 95.69 176 TRP A CA 1
ATOM 1310 C C . TRP A 1 176 ? 14.5 -10.969 -3.873 1 95.69 176 TRP A C 1
ATOM 1312 O O . TRP A 1 176 ? 13.438 -10.5 -3.461 1 95.69 176 TRP A O 1
ATOM 1322 N N . THR A 1 177 ? 14.945 -10.82 -5.109 1 94.5 177 THR A N 1
ATOM 1323 C CA . THR A 1 177 ? 14.148 -10.086 -6.086 1 94.5 177 THR A CA 1
ATOM 1324 C C . THR A 1 177 ? 14.234 -10.734 -7.461 1 94.5 177 THR A C 1
ATOM 1326 O O . THR A 1 177 ? 15.188 -11.469 -7.746 1 94.5 177 THR A O 1
ATOM 1329 N N . TRP A 1 178 ? 13.195 -10.555 -8.242 1 94.12 178 TRP A N 1
ATOM 1330 C CA . TRP A 1 178 ? 13.188 -10.938 -9.656 1 94.12 178 TRP A CA 1
ATOM 1331 C C . TRP A 1 178 ? 12.227 -10.062 -10.453 1 94.12 178 TRP A C 1
ATOM 1333 O O . TRP A 1 178 ? 11.547 -9.203 -9.883 1 94.12 178 TRP A O 1
ATOM 1343 N N . GLY A 1 179 ? 12.227 -10.234 -11.734 1 93.06 179 GLY A N 1
ATOM 1344 C CA . GLY A 1 179 ? 11.523 -9.344 -12.648 1 93.06 179 GLY A CA 1
ATOM 1345 C C . GLY A 1 179 ? 12.43 -8.312 -13.289 1 93.06 179 GLY A C 1
ATOM 1346 O O . GLY A 1 179 ? 13.594 -8.602 -13.594 1 93.06 179 GLY A O 1
ATOM 1347 N N . GLN A 1 180 ? 11.727 -7.234 -13.648 1 88.19 180 GLN A N 1
ATOM 1348 C CA . GLN A 1 180 ? 12.516 -6.121 -14.164 1 88.19 180 GLN A CA 1
ATOM 1349 C C . GLN A 1 180 ? 12.867 -5.133 -13.062 1 88.19 180 GLN A C 1
ATOM 1351 O O . GLN A 1 180 ? 12 -4.406 -12.57 1 88.19 180 GLN A O 1
ATOM 1356 N N . PRO A 1 181 ? 14.117 -5.273 -12.734 1 73.81 181 PRO A N 1
ATOM 1357 C CA . PRO A 1 181 ? 14.523 -4.332 -11.688 1 73.81 181 PRO A CA 1
ATOM 1358 C C . PRO A 1 181 ? 14.633 -2.898 -12.195 1 73.81 181 PRO A C 1
ATOM 1360 O O . PRO A 1 181 ? 14.812 -2.678 -13.398 1 73.81 181 PRO A O 1
ATOM 1363 N N . TRP A 1 182 ? 14.398 -1.984 -11.281 1 74.5 182 TRP A N 1
ATOM 1364 C CA . TRP A 1 182 ? 14.695 -0.585 -11.578 1 74.5 182 TRP A CA 1
ATOM 1365 C C . TRP A 1 182 ? 15.969 -0.137 -10.867 1 74.5 182 TRP A C 1
ATOM 1367 O O . TRP A 1 182 ? 16.266 -0.591 -9.758 1 74.5 182 TRP A O 1
ATOM 1377 N N . PRO A 1 183 ? 16.641 0.857 -11.594 1 69.44 183 PRO A N 1
ATOM 1378 C CA . PRO A 1 183 ? 16.438 1.372 -12.953 1 69.44 183 PRO A CA 1
ATOM 1379 C C . PRO A 1 183 ? 16.719 0.323 -14.031 1 69.44 183 PRO A C 1
ATOM 1381 O O . PRO A 1 183 ? 17.469 -0.63 -13.789 1 69.44 183 PRO A O 1
ATOM 1384 N N . PRO A 1 184 ? 15.969 0.522 -15.188 1 64.19 184 PRO A N 1
ATOM 1385 C CA . PRO A 1 184 ? 16.188 -0.421 -16.281 1 64.19 184 PRO A CA 1
ATOM 1386 C C . PRO A 1 184 ? 17.594 -0.298 -16.891 1 64.19 184 PRO A C 1
ATOM 1388 O O . PRO A 1 184 ? 17.969 0.783 -17.344 1 64.19 184 PRO A O 1
ATOM 1391 N N . GLY A 1 185 ? 18.594 -0.348 -16.109 1 56.31 185 GLY A N 1
ATOM 1392 C CA . GLY A 1 185 ? 19.891 -0.346 -16.766 1 56.31 185 GLY A CA 1
ATOM 1393 C C . GLY A 1 185 ? 20.109 -1.561 -17.641 1 56.31 185 GLY A C 1
ATOM 1394 O O . GLY A 1 185 ? 19.203 -2.012 -18.328 1 56.31 185 GLY A O 1
ATOM 1395 N N . ASP A 1 186 ? 21.359 -1.935 -17.703 1 58.81 186 ASP A N 1
ATOM 1396 C CA . ASP A 1 186 ? 21.766 -3.137 -18.422 1 58.81 186 ASP A CA 1
ATOM 1397 C C . ASP 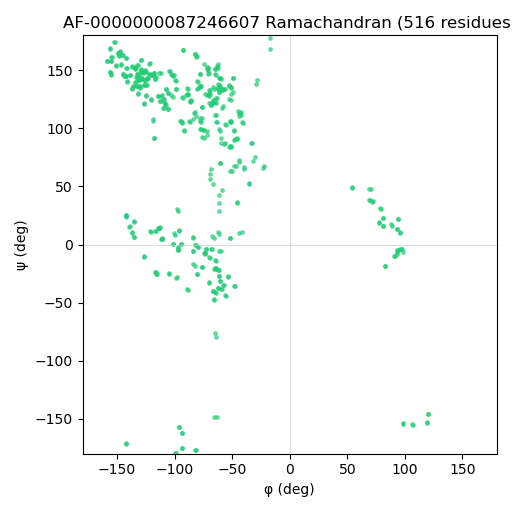A 1 186 ? 21.25 -4.395 -17.734 1 58.81 186 ASP A C 1
ATOM 1399 O O . ASP A 1 186 ? 21.641 -5.508 -18.094 1 58.81 186 ASP A O 1
ATOM 1403 N N . ILE A 1 187 ? 20.406 -4.047 -16.719 1 58.56 187 ILE A N 1
ATOM 1404 C CA . ILE A 1 187 ? 19.953 -5.234 -16.016 1 58.56 187 ILE A CA 1
ATOM 1405 C C . ILE A 1 187 ? 18.75 -5.844 -16.75 1 58.56 187 ILE A C 1
ATOM 1407 O O . ILE A 1 187 ? 17.75 -5.164 -16.984 1 58.56 187 ILE A O 1
ATOM 1411 N N . LYS A 1 188 ? 19 -6.938 -17.359 1 70 188 LYS A N 1
ATOM 1412 C CA . LYS A 1 188 ? 18 -7.77 -18.031 1 70 188 LYS A CA 1
ATOM 1413 C C . LYS A 1 188 ? 16.969 -8.289 -17.031 1 70 188 LYS A C 1
ATOM 1415 O O . LYS A 1 188 ? 17.203 -8.297 -15.82 1 70 188 LYS A O 1
ATOM 1420 N N . LYS A 1 189 ? 15.859 -8.562 -17.609 1 82.38 189 LYS A N 1
ATOM 1421 C CA . LYS A 1 189 ? 14.82 -9.258 -16.844 1 82.38 189 LYS A CA 1
ATOM 1422 C C . LYS A 1 189 ? 15.367 -10.508 -16.172 1 82.38 189 LYS A C 1
ATOM 1424 O O . LYS A 1 189 ? 16.172 -11.242 -16.766 1 82.38 189 LYS A O 1
ATOM 1429 N N . ILE A 1 190 ? 15.102 -10.594 -14.969 1 84.69 190 ILE A N 1
ATOM 1430 C CA . ILE A 1 190 ? 15.477 -11.773 -14.195 1 84.69 190 ILE A CA 1
ATOM 1431 C C . ILE A 1 190 ? 14.234 -12.578 -13.828 1 84.69 190 ILE A C 1
ATOM 1433 O O . ILE A 1 190 ? 13.352 -12.078 -13.125 1 84.69 190 ILE A O 1
ATOM 1437 N N . SER A 1 191 ? 14.188 -13.805 -14.328 1 88.44 191 SER A N 1
ATOM 1438 C CA . SER A 1 191 ? 12.953 -14.562 -14.156 1 88.44 191 SER A CA 1
ATOM 1439 C C . SER A 1 191 ? 13.047 -15.492 -12.953 1 88.44 191 SER A C 1
ATOM 1441 O O . SER A 1 191 ? 12.086 -16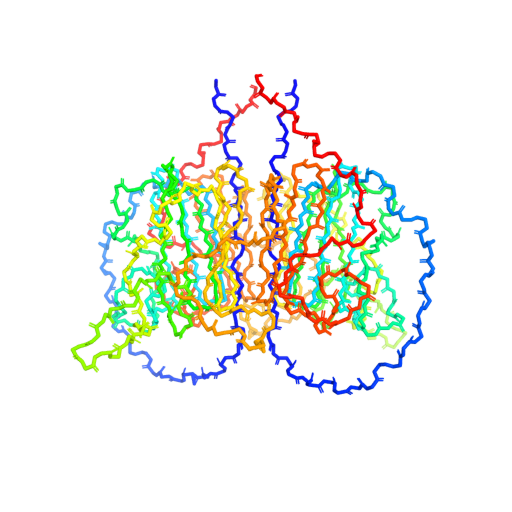.203 -12.633 1 88.44 191 SER A O 1
ATOM 1443 N N . THR A 1 192 ? 14.195 -15.508 -12.383 1 90.38 192 THR A N 1
ATOM 1444 C CA . THR A 1 192 ? 14.359 -16.312 -11.172 1 90.38 192 THR A CA 1
ATOM 1445 C C . THR A 1 192 ? 14.812 -15.445 -10 1 90.38 192 THR A C 1
ATOM 1447 O O . THR A 1 192 ? 15.602 -14.516 -10.188 1 90.38 192 THR A O 1
ATOM 1450 N N . PRO A 1 193 ? 14.375 -15.805 -8.844 1 92.88 193 PRO A N 1
ATOM 1451 C CA . PRO A 1 193 ? 14.781 -15.008 -7.688 1 92.88 193 PRO A CA 1
ATOM 1452 C C . PRO A 1 193 ? 16.297 -14.961 -7.508 1 92.88 193 PRO A C 1
ATOM 1454 O O . PRO A 1 193 ? 16.969 -15.992 -7.613 1 92.88 193 PRO A O 1
ATOM 1457 N N . VAL A 1 194 ? 16.75 -13.781 -7.301 1 92.88 194 VAL A N 1
ATOM 1458 C CA . VAL A 1 194 ? 18.156 -13.578 -7 1 92.88 194 VAL A CA 1
ATOM 1459 C C . VAL A 1 194 ? 18.312 -12.844 -5.672 1 92.88 194 VAL A C 1
ATOM 1461 O O . VAL A 1 194 ? 17.531 -11.938 -5.367 1 92.88 194 VAL A O 1
ATOM 1464 N N . ARG A 1 195 ? 19.328 -13.266 -5 1 94.62 195 ARG A N 1
ATOM 1465 C CA . ARG A 1 195 ? 19.562 -12.617 -3.717 1 94.62 195 ARG A CA 1
ATOM 1466 C C . ARG A 1 195 ? 20.047 -11.18 -3.912 1 94.62 195 ARG A C 1
ATOM 1468 O O . ARG A 1 195 ? 20.922 -10.922 -4.746 1 94.62 195 ARG A O 1
ATOM 1475 N N . VAL A 1 196 ? 19.391 -10.273 -3.197 1 94.56 196 VAL A N 1
ATOM 1476 C CA . VAL A 1 196 ? 19.859 -8.898 -3.184 1 94.56 196 VAL A CA 1
ATOM 1477 C C . VAL A 1 196 ? 21.094 -8.781 -2.291 1 94.56 196 VAL A C 1
ATOM 1479 O O . VAL A 1 196 ? 21.016 -9.016 -1.082 1 94.56 196 VAL A O 1
ATOM 1482 N N . GLN A 1 197 ? 22.125 -8.406 -2.857 1 93.69 197 GLN A N 1
ATOM 1483 C CA . GLN A 1 197 ? 23.391 -8.359 -2.121 1 93.69 197 GLN A CA 1
ATOM 1484 C C . GLN A 1 197 ? 23.453 -7.121 -1.232 1 93.69 197 GLN A C 1
ATOM 1486 O O . GLN A 1 197 ? 22.891 -6.082 -1.562 1 93.69 197 GLN A O 1
ATOM 1491 N N . GLY A 1 198 ? 24.109 -7.23 -0.087 1 92.06 198 GLY A N 1
ATOM 1492 C CA . GLY A 1 198 ? 24.344 -6.09 0.783 1 92.06 198 GLY A CA 1
ATOM 1493 C C . GLY A 1 198 ? 23.328 -5.961 1.893 1 92.06 198 GLY A C 1
ATOM 1494 O O . GLY A 1 198 ? 23.406 -5.051 2.721 1 92.06 198 GLY A O 1
ATOM 1495 N N . LEU A 1 199 ? 22.391 -6.816 1.834 1 93 199 LEU A N 1
ATOM 1496 C CA . LEU A 1 199 ? 21.375 -6.793 2.867 1 93 199 LEU A CA 1
ATOM 1497 C C . LEU A 1 199 ? 21.453 -8.047 3.738 1 93 199 LEU A C 1
ATOM 1499 O O . LEU A 1 199 ? 21.406 -9.164 3.229 1 93 199 LEU A O 1
ATOM 1503 N N . GLU A 1 200 ? 21.609 -7.809 4.973 1 91.38 200 GLU A N 1
ATOM 1504 C CA . GLU A 1 200 ? 21.594 -8.898 5.945 1 91.38 200 GLU A CA 1
ATOM 1505 C C . GLU A 1 200 ? 20.672 -8.578 7.121 1 91.38 200 GLU A C 1
ATOM 1507 O O . GLU A 1 200 ? 20.547 -7.414 7.516 1 91.38 200 GLU A O 1
ATOM 1512 N N . GLN A 1 201 ? 20.094 -9.625 7.629 1 92.5 201 GLN A N 1
ATOM 1513 C CA . GLN A 1 201 ? 19.266 -9.531 8.82 1 92.5 201 GLN A CA 1
ATOM 1514 C C . GLN A 1 201 ? 18.172 -8.477 8.648 1 92.5 201 GLN A C 1
ATOM 1516 O O . GLN A 1 201 ? 18.031 -7.582 9.484 1 92.5 201 GLN A O 1
ATOM 1521 N N . VAL A 1 202 ? 17.469 -8.539 7.562 1 90.38 202 VAL A N 1
ATOM 1522 C CA . VAL A 1 202 ? 16.375 -7.629 7.262 1 90.38 202 VAL A CA 1
ATOM 1523 C C . VAL A 1 202 ? 15.125 -8.039 8.047 1 90.38 202 VAL A C 1
ATOM 1525 O O . VAL A 1 202 ? 14.812 -9.227 8.141 1 90.38 202 VAL A O 1
ATOM 1528 N N . SER A 1 203 ? 14.484 -7.043 8.602 1 83.25 203 SER A N 1
ATOM 1529 C CA . SER A 1 203 ? 13.297 -7.328 9.398 1 83.25 203 SER A CA 1
ATOM 1530 C C . SER A 1 203 ? 12.023 -7.117 8.586 1 83.25 203 SER A C 1
ATOM 1532 O O . SER A 1 203 ? 11.016 -7.781 8.828 1 83.25 203 SER A O 1
ATOM 1534 N N . MET A 1 204 ? 12.117 -6.203 7.602 1 83.06 204 MET A N 1
ATOM 1535 C CA . MET A 1 204 ? 10.93 -5.902 6.82 1 83.06 204 MET A CA 1
ATOM 1536 C C . MET A 1 204 ? 11.297 -5.277 5.477 1 83.06 204 MET A C 1
ATOM 1538 O O . MET A 1 204 ? 12.352 -4.66 5.348 1 83.06 204 MET A O 1
ATOM 1542 N N . ILE A 1 205 ? 10.352 -5.398 4.539 1 85.56 205 ILE A N 1
ATOM 1543 C CA . ILE A 1 205 ? 10.547 -4.785 3.232 1 85.56 205 ILE A CA 1
ATOM 1544 C C . ILE A 1 205 ? 9.297 -3.99 2.844 1 85.56 205 ILE A C 1
ATOM 1546 O O . ILE A 1 205 ? 8.188 -4.324 3.262 1 85.56 205 ILE A O 1
ATOM 1550 N N . ALA A 1 206 ? 9.508 -2.934 2.17 1 82.25 206 ALA A N 1
ATOM 1551 C CA . ALA A 1 206 ? 8.477 -2.143 1.503 1 82.25 206 ALA A CA 1
ATOM 1552 C C . ALA A 1 206 ? 8.883 -1.807 0.071 1 82.25 206 ALA A C 1
ATOM 1554 O O . ALA A 1 206 ? 10.039 -1.468 -0.189 1 82.25 206 ALA A O 1
ATOM 1555 N N . VAL A 1 207 ? 7.836 -1.977 -0.813 1 84.56 207 VAL A N 1
ATOM 1556 C CA . VAL A 1 207 ? 8.18 -1.817 -2.223 1 84.56 207 VAL A CA 1
ATOM 1557 C C . VAL A 1 207 ? 7.242 -0.803 -2.873 1 84.56 207 VAL A C 1
ATOM 1559 O O . VAL A 1 207 ? 6.02 -0.912 -2.752 1 84.56 207 VAL A O 1
ATOM 1562 N N . GLY A 1 208 ? 7.828 0.22 -3.408 1 78.31 208 GLY A N 1
ATOM 1563 C CA . GLY A 1 208 ? 7.082 1.1 -4.297 1 78.31 208 GLY A CA 1
ATOM 1564 C C . GLY A 1 208 ? 6.988 0.572 -5.715 1 78.31 208 GLY A C 1
ATOM 1565 O O . GLY A 1 208 ? 7.477 -0.519 -6.012 1 78.31 208 GLY A O 1
ATOM 1566 N N . ALA A 1 209 ? 6.367 1.374 -6.594 1 77.88 209 ALA A N 1
ATOM 1567 C CA . ALA A 1 209 ? 6.23 0.962 -7.988 1 77.88 209 ALA A CA 1
ATOM 1568 C C . ALA A 1 209 ? 7.59 0.682 -8.617 1 77.88 209 ALA A C 1
ATOM 1570 O O . ALA A 1 209 ? 7.734 -0.247 -9.414 1 77.88 209 ALA A O 1
ATOM 1571 N N . PHE A 1 210 ? 8.594 1.498 -8.172 1 81.69 210 PHE A N 1
ATOM 1572 C CA . PHE A 1 210 ? 9.844 1.407 -8.914 1 81.69 210 PHE A CA 1
ATOM 1573 C C . PHE A 1 210 ? 11.039 1.353 -7.965 1 81.69 210 PHE A C 1
ATOM 1575 O O . PHE A 1 210 ? 12.188 1.44 -8.398 1 81.69 210 PHE A O 1
ATOM 1582 N N . HIS A 1 211 ? 10.805 1.267 -6.684 1 86.12 211 HIS A N 1
ATOM 1583 C CA . HIS A 1 211 ? 11.898 1.252 -5.723 1 86.12 211 HIS A CA 1
ATOM 1584 C C . HIS A 1 211 ? 11.578 0.35 -4.535 1 86.12 211 HIS A C 1
ATOM 1586 O O . HIS A 1 211 ? 10.422 -0.026 -4.328 1 86.12 211 HIS A O 1
ATOM 1592 N N . ASN A 1 212 ? 12.586 0.032 -3.846 1 88.06 212 ASN A N 1
ATOM 1593 C CA . ASN A 1 212 ? 12.523 -0.934 -2.754 1 88.06 212 ASN A CA 1
ATOM 1594 C C . ASN A 1 212 ? 13.133 -0.373 -1.474 1 88.06 212 ASN A C 1
ATOM 1596 O O . ASN A 1 212 ? 14.148 0.327 -1.52 1 88.06 212 ASN A O 1
ATOM 1600 N N . LEU A 1 213 ? 12.57 -0.686 -0.383 1 86.12 213 LEU A N 1
ATOM 1601 C CA . LEU A 1 213 ? 13.07 -0.362 0.946 1 86.12 213 LEU A CA 1
ATOM 1602 C C . LEU A 1 213 ? 13.195 -1.618 1.802 1 86.12 213 LEU A C 1
ATOM 1604 O O . LEU A 1 213 ? 12.367 -2.523 1.706 1 86.12 213 LEU A O 1
ATOM 1608 N N . ALA A 1 214 ? 14.195 -1.651 2.533 1 87.5 214 ALA A N 1
ATOM 1609 C CA . ALA A 1 214 ? 14.406 -2.729 3.496 1 87.5 214 ALA A CA 1
ATOM 1610 C C . ALA A 1 214 ? 14.898 -2.182 4.836 1 87.5 214 ALA A C 1
ATOM 1612 O O . ALA A 1 214 ? 15.781 -1.322 4.875 1 87.5 214 ALA A O 1
ATOM 1613 N N . LEU A 1 215 ? 14.328 -2.65 5.836 1 82.62 215 LEU A N 1
ATOM 1614 C CA . LEU A 1 215 ? 14.742 -2.297 7.188 1 82.62 215 LEU A CA 1
ATOM 1615 C C . LEU A 1 215 ? 15.453 -3.471 7.863 1 82.62 215 LEU A C 1
ATOM 1617 O O . LEU A 1 215 ? 14.875 -4.551 7.996 1 82.62 215 LEU A O 1
ATOM 1621 N N . SER A 1 216 ? 16.672 -3.246 8.227 1 85.19 216 SER A N 1
ATOM 1622 C CA . SER A 1 216 ? 17.406 -4.289 8.938 1 85.19 216 SER A CA 1
ATOM 1623 C C . SER A 1 216 ? 17.047 -4.312 10.414 1 85.19 216 SER A C 1
ATOM 1625 O O . SER A 1 216 ? 16.484 -3.354 10.938 1 85.19 216 SER A O 1
ATOM 1627 N N . VAL A 1 217 ? 17.359 -5.418 11.047 1 80.56 217 VAL A N 1
ATOM 1628 C CA . VAL A 1 217 ? 17.031 -5.641 12.453 1 80.56 217 VAL A CA 1
ATOM 1629 C C . VAL A 1 217 ? 17.719 -4.586 13.32 1 80.56 217 VAL A C 1
ATOM 1631 O O . VAL A 1 217 ? 17.172 -4.152 14.336 1 80.56 217 VAL A O 1
ATOM 1634 N N . ASP A 1 218 ? 18.875 -4.145 12.859 1 75.56 218 ASP A N 1
ATOM 1635 C CA . ASP A 1 218 ? 19.625 -3.158 13.633 1 75.56 218 ASP A CA 1
ATOM 1636 C C . ASP A 1 218 ? 19.094 -1.747 13.383 1 75.56 218 ASP A C 1
ATOM 1638 O O . ASP A 1 218 ? 19.688 -0.768 13.852 1 75.56 218 ASP A O 1
ATOM 1642 N N . GLY A 1 219 ? 18.062 -1.685 12.508 1 73.31 219 GLY A N 1
ATOM 1643 C CA . GLY A 1 219 ? 17.375 -0.408 12.375 1 73.31 219 GLY A CA 1
ATOM 1644 C C . GLY A 1 219 ? 17.891 0.421 11.211 1 73.31 219 GLY A C 1
ATOM 1645 O O . GLY A 1 219 ? 17.578 1.608 11.102 1 73.31 219 GLY A O 1
ATOM 1646 N N . ILE A 1 220 ? 18.656 -0.161 10.422 1 79.62 220 ILE A N 1
ATOM 1647 C CA . ILE A 1 220 ? 19.172 0.554 9.258 1 79.62 220 ILE A CA 1
ATOM 1648 C C . ILE A 1 220 ? 18.203 0.396 8.086 1 79.62 220 ILE A C 1
ATOM 1650 O O . ILE A 1 220 ? 17.75 -0.712 7.793 1 79.62 220 ILE A O 1
ATOM 1654 N N . LEU A 1 221 ? 17.859 1.56 7.496 1 84.69 221 LEU A N 1
ATOM 1655 C CA . LEU A 1 221 ? 17 1.551 6.316 1 84.69 221 LEU A CA 1
ATOM 1656 C C . LEU A 1 221 ? 17.828 1.558 5.039 1 84.69 221 LEU A C 1
ATOM 1658 O O . LEU A 1 221 ? 18.734 2.387 4.887 1 84.69 221 LEU A O 1
ATOM 1662 N N . TRP A 1 222 ? 17.516 0.614 4.242 1 88.94 222 TRP A N 1
ATOM 1663 C CA . TRP A 1 222 ? 18.188 0.483 2.947 1 88.94 222 TRP A CA 1
ATOM 1664 C C . TRP A 1 222 ? 17.203 0.746 1.807 1 88.94 222 TRP A C 1
ATOM 1666 O O . TRP A 1 222 ? 16.016 0.469 1.93 1 88.94 222 TRP A O 1
ATOM 1676 N N . ALA A 1 223 ? 17.766 1.296 0.769 1 89.69 223 ALA A N 1
ATOM 1677 C CA . ALA A 1 223 ? 16.922 1.584 -0.385 1 89.69 223 ALA A CA 1
ATOM 1678 C C . ALA A 1 223 ? 17.656 1.321 -1.691 1 89.69 223 ALA A C 1
ATOM 1680 O O . ALA A 1 223 ? 18.875 1.509 -1.77 1 89.69 223 ALA A O 1
ATOM 1681 N N . TRP A 1 224 ? 16.938 0.853 -2.701 1 91.31 224 TRP A N 1
ATOM 1682 C CA . TRP A 1 224 ? 17.484 0.701 -4.047 1 91.31 224 TRP A CA 1
ATOM 1683 C C . TRP A 1 224 ? 16.375 0.749 -5.094 1 91.31 224 TRP A C 1
ATOM 1685 O O . TRP A 1 224 ? 15.195 0.586 -4.766 1 91.31 224 TRP A O 1
ATOM 1695 N N . GLY A 1 225 ? 16.781 1.003 -6.344 1 89.75 225 GLY A N 1
ATOM 1696 C CA . GLY A 1 225 ? 15.844 1.139 -7.449 1 89.75 225 GLY A CA 1
ATOM 1697 C C . GLY A 1 225 ? 15.898 2.5 -8.117 1 89.75 225 GLY A C 1
ATOM 1698 O O . GLY A 1 225 ? 16.969 3.119 -8.188 1 89.75 225 GLY A O 1
ATOM 1699 N N . ASN A 1 226 ? 14.695 2.842 -8.695 1 86.12 226 ASN A N 1
ATOM 1700 C CA . ASN A 1 226 ? 14.57 4.164 -9.305 1 86.12 226 ASN A CA 1
ATOM 1701 C C . ASN A 1 226 ? 14.688 5.273 -8.258 1 86.12 226 ASN A C 1
ATOM 1703 O O . ASN A 1 226 ? 14.281 5.094 -7.109 1 86.12 226 ASN A O 1
ATOM 1707 N N . ASN A 1 227 ? 15.289 6.43 -8.734 1 88.56 227 ASN A N 1
ATOM 1708 C CA . ASN A 1 227 ? 15.539 7.508 -7.777 1 88.56 227 ASN A CA 1
ATOM 1709 C C . ASN A 1 227 ? 15.305 8.875 -8.406 1 88.56 227 ASN A C 1
ATOM 1711 O O . ASN A 1 227 ? 15.867 9.875 -7.961 1 88.56 227 ASN A O 1
ATOM 1715 N N . GLU A 1 228 ? 14.492 8.938 -9.445 1 85.38 228 GLU A N 1
ATOM 1716 C CA . GLU A 1 228 ? 14.297 10.172 -10.203 1 85.38 228 GLU A CA 1
ATOM 1717 C C . GLU A 1 228 ? 13.656 11.25 -9.328 1 85.38 228 GLU A C 1
ATOM 1719 O O . GLU A 1 228 ? 13.852 12.445 -9.57 1 85.38 228 GLU A O 1
ATOM 1724 N N . TYR A 1 229 ? 13.039 10.836 -8.297 1 83.19 229 TYR A N 1
ATOM 1725 C CA . TYR A 1 229 ? 12.375 11.789 -7.41 1 83.19 229 TYR A CA 1
ATOM 1726 C C . TYR A 1 229 ? 13.094 11.883 -6.07 1 83.19 229 TYR A C 1
ATOM 1728 O O . TYR A 1 229 ? 12.617 12.555 -5.148 1 83.19 229 TYR A O 1
ATOM 1736 N N . GLY A 1 230 ? 14.242 11.18 -5.941 1 85.81 230 GLY A N 1
ATOM 1737 C CA . GLY A 1 230 ? 14.945 11.164 -4.672 1 85.81 230 GLY A CA 1
ATOM 1738 C C . GLY A 1 230 ? 14.305 10.25 -3.645 1 85.81 230 GLY A C 1
ATOM 1739 O O . GLY A 1 230 ? 14.555 10.383 -2.445 1 85.81 230 GLY A O 1
ATOM 1740 N N . GLN A 1 231 ? 13.516 9.375 -4.129 1 81.5 231 GLN A N 1
ATOM 1741 C CA . GLN A 1 231 ? 12.695 8.57 -3.229 1 81.5 231 GLN A CA 1
ATOM 1742 C C . GLN A 1 231 ? 13.539 7.527 -2.504 1 81.5 231 GLN A C 1
ATOM 1744 O O . GLN A 1 231 ? 13.078 6.906 -1.543 1 81.5 231 GLN A O 1
ATOM 1749 N N . LEU A 1 232 ? 14.766 7.367 -2.848 1 85.88 232 LEU A N 1
ATOM 1750 C CA . LEU A 1 232 ? 15.617 6.438 -2.121 1 85.88 232 LEU A CA 1
ATOM 1751 C C . LEU A 1 232 ? 16.141 7.07 -0.836 1 85.88 232 LEU A C 1
ATOM 1753 O O . LEU A 1 232 ? 16.609 6.367 0.062 1 85.88 232 LEU A O 1
ATOM 1757 N N . GLY A 1 233 ? 16.219 8.359 -0.811 1 85.5 233 GLY A N 1
ATOM 1758 C CA . GLY A 1 233 ? 16.641 9.031 0.405 1 85.5 233 GLY A CA 1
ATOM 1759 C C . GLY A 1 233 ? 18.156 9 0.606 1 85.5 233 GLY A C 1
ATOM 1760 O O . GLY A 1 233 ? 18.625 8.977 1.741 1 85.5 233 GLY A O 1
ATOM 1761 N N . ILE A 1 234 ? 18.922 8.992 -0.506 1 86.31 234 ILE A N 1
ATOM 1762 C CA . ILE A 1 234 ? 20.359 8.789 -0.375 1 86.31 234 ILE A CA 1
ATOM 1763 C C . ILE A 1 234 ? 21.094 10.062 -0.77 1 86.31 234 ILE A C 1
ATOM 1765 O O . ILE A 1 234 ? 22.297 10.023 -1.06 1 86.31 234 ILE A O 1
ATOM 1769 N N . GLY A 1 235 ? 20.406 11.211 -0.867 1 84.31 235 GLY A N 1
ATOM 1770 C CA . GLY A 1 235 ? 21.062 12.5 -1.021 1 84.31 235 GLY A CA 1
ATOM 1771 C C . GLY A 1 235 ? 21.219 12.922 -2.469 1 84.31 235 GLY A C 1
ATOM 1772 O O . GLY A 1 235 ? 21.734 14.008 -2.754 1 84.31 235 GLY A O 1
ATOM 1773 N N . ASP A 1 236 ? 20.828 12.031 -3.395 1 87.56 236 ASP A N 1
ATOM 1774 C CA . ASP A 1 236 ? 20.828 12.383 -4.812 1 87.56 236 ASP A CA 1
ATOM 1775 C C . ASP A 1 236 ? 19.625 11.766 -5.531 1 87.56 236 ASP A C 1
ATOM 1777 O O . ASP A 1 236 ? 18.688 11.297 -4.887 1 87.56 236 ASP A O 1
ATOM 1781 N N . THR A 1 237 ? 19.594 11.852 -6.859 1 87.62 237 THR A N 1
ATOM 1782 C CA . THR A 1 237 ? 18.438 11.375 -7.605 1 87.62 237 THR A CA 1
ATOM 1783 C C . THR A 1 237 ? 18.844 10.281 -8.594 1 87.62 237 THR A C 1
ATOM 1785 O O . THR A 1 237 ? 18.094 9.977 -9.531 1 87.62 237 THR A O 1
ATOM 1788 N N . GLN A 1 238 ? 20.109 9.781 -8.453 1 89.75 238 GLN A N 1
ATOM 1789 C CA . GLN A 1 238 ? 20.562 8.711 -9.344 1 89.75 238 GLN A CA 1
ATOM 1790 C C . GLN A 1 238 ? 20.031 7.355 -8.883 1 89.75 238 GLN A C 1
ATOM 1792 O O . GLN A 1 238 ? 20.078 7.039 -7.691 1 89.75 238 GLN A O 1
ATOM 1797 N N . PRO A 1 239 ? 19.547 6.621 -9.781 1 88.88 239 PRO A N 1
ATOM 1798 C CA . PRO A 1 239 ? 19.078 5.285 -9.391 1 88.88 239 PRO A CA 1
ATOM 1799 C C . PRO A 1 239 ? 20.219 4.406 -8.859 1 88.88 239 PRO A C 1
ATOM 1801 O O . PRO A 1 239 ? 21.391 4.668 -9.141 1 88.88 239 PRO A O 1
ATOM 1804 N N . ARG A 1 240 ? 19.875 3.447 -8 1 88.69 240 ARG A N 1
ATOM 1805 C CA . ARG A 1 240 ? 20.828 2.477 -7.457 1 88.69 240 ARG A CA 1
ATOM 1806 C C . ARG A 1 240 ? 20.359 1.049 -7.719 1 88.69 240 ARG A C 1
ATOM 1808 O O . ARG A 1 240 ? 19.203 0.705 -7.422 1 88.69 240 ARG A O 1
ATOM 1815 N N . SER A 1 241 ? 21.203 0.212 -8.281 1 87.44 241 SER A N 1
ATOM 1816 C CA . SER A 1 241 ? 20.859 -1.182 -8.547 1 87.44 241 SER A CA 1
ATOM 1817 C C . SER A 1 241 ? 21.078 -2.051 -7.316 1 87.44 241 SER A C 1
ATOM 1819 O O . SER A 1 241 ? 20.562 -3.172 -7.242 1 87.44 241 SER A O 1
ATOM 1821 N N . GLN A 1 242 ? 21.828 -1.507 -6.406 1 90 242 GLN A N 1
ATOM 1822 C CA . GLN A 1 242 ? 22.109 -2.199 -5.152 1 90 242 GLN A CA 1
ATOM 1823 C C . GLN A 1 242 ? 21.672 -1.365 -3.951 1 90 242 GLN A C 1
ATOM 1825 O O . GLN A 1 242 ? 21.625 -0.136 -4.027 1 90 242 GLN A O 1
ATOM 1830 N N . PRO A 1 243 ? 21.406 -2.078 -2.869 1 92.31 243 PRO A N 1
ATOM 1831 C CA . PRO A 1 243 ? 20.969 -1.344 -1.685 1 92.31 243 PRO A CA 1
ATOM 1832 C C . PRO A 1 243 ? 22 -0.358 -1.168 1 92.31 243 PRO A C 1
ATOM 1834 O O . PRO A 1 243 ? 23.203 -0.661 -1.175 1 92.31 243 PRO A O 1
ATOM 1837 N N . ILE A 1 244 ? 21.5 0.758 -0.827 1 91.56 244 ILE A N 1
ATOM 1838 C CA . ILE A 1 244 ? 22.297 1.8 -0.2 1 91.56 244 ILE A CA 1
ATOM 1839 C C . ILE A 1 244 ? 21.609 2.295 1.068 1 91.56 244 ILE A C 1
ATOM 1841 O O . ILE A 1 244 ? 20.391 2.369 1.124 1 91.56 244 ILE A O 1
ATOM 1845 N N . ARG A 1 245 ? 22.469 2.564 2.012 1 86.62 245 ARG A N 1
ATOM 1846 C CA . ARG A 1 245 ? 21.922 3.074 3.266 1 86.62 245 ARG A CA 1
ATOM 1847 C C . ARG A 1 245 ? 21.234 4.422 3.057 1 86.62 245 ARG A C 1
ATOM 1849 O O . ARG A 1 245 ? 21.781 5.301 2.385 1 86.62 245 ARG A O 1
ATOM 1856 N N . VAL A 1 246 ? 19.969 4.441 3.518 1 84.44 246 VAL A N 1
ATOM 1857 C CA . VAL A 1 246 ? 19.281 5.727 3.502 1 84.44 246 VAL A CA 1
ATOM 1858 C C . VAL A 1 246 ? 19.953 6.684 4.488 1 84.44 246 VAL A C 1
ATOM 1860 O O . VAL A 1 246 ? 20.219 6.316 5.637 1 84.44 246 VAL A O 1
ATOM 1863 N N . GLU A 1 247 ? 20.312 7.711 4.043 1 73.06 247 GLU A N 1
ATOM 1864 C CA . GLU A 1 247 ? 21.094 8.656 4.832 1 73.06 247 GLU A CA 1
ATOM 1865 C C . GLU A 1 247 ? 20.25 9.305 5.922 1 73.06 247 GLU A C 1
ATOM 1867 O O . GLU A 1 247 ? 19.062 9.609 5.703 1 73.06 247 GLU A O 1
ATOM 1872 N N . GLY A 1 248 ? 20.922 9.57 6.992 1 62.66 248 GLY A N 1
ATOM 1873 C CA . GLY A 1 248 ? 20.312 10.398 8.016 1 62.66 248 GLY A CA 1
ATOM 1874 C C . GLY A 1 248 ? 19.391 9.633 8.938 1 62.66 248 GLY A C 1
ATOM 1875 O O . GLY A 1 248 ? 18.891 10.172 9.922 1 62.66 248 GLY A O 1
ATOM 1876 N N . LEU A 1 249 ? 18.953 8.445 8.508 1 59.59 249 LEU A N 1
ATOM 1877 C CA . LEU A 1 249 ? 18.109 7.656 9.398 1 59.59 249 LEU A CA 1
ATOM 1878 C C . LEU A 1 249 ? 18.938 6.594 10.125 1 59.59 249 LEU A C 1
ATOM 1880 O O . LEU A 1 249 ? 18.406 5.828 10.922 1 59.59 249 LEU A O 1
ATOM 1884 N N . SER A 1 250 ? 20.234 6.609 10.508 1 49.16 250 SER A N 1
ATOM 1885 C CA . SER A 1 250 ? 21.125 5.637 11.133 1 49.16 250 SER A CA 1
ATOM 1886 C C . SER A 1 250 ? 20.812 5.477 12.617 1 49.16 250 SER A C 1
ATOM 1888 O O . SER A 1 250 ? 20.203 6.355 13.227 1 49.16 250 SER A O 1
ATOM 1890 N N . ASN A 1 251 ? 21.25 4.008 13.32 1 40.41 251 ASN A N 1
ATOM 1891 C CA . ASN A 1 251 ? 21.25 3.355 14.625 1 40.41 251 ASN A CA 1
ATOM 1892 C C . ASN A 1 251 ? 19.844 3.053 15.109 1 40.41 251 ASN A C 1
ATOM 1894 O O . ASN A 1 251 ? 19.5 3.355 16.25 1 40.41 251 ASN A O 1
ATOM 1898 N N . LEU A 1 252 ? 19.156 2.705 14.203 1 38.72 252 LEU A N 1
ATOM 1899 C CA . LEU A 1 252 ? 17.766 2.312 14.453 1 38.72 252 LEU A CA 1
ATOM 1900 C C . LEU A 1 252 ? 17.703 1.01 15.242 1 38.72 252 LEU A C 1
ATOM 1902 O O . LEU A 1 252 ? 18.25 -0.011 14.805 1 38.72 252 LEU A O 1
ATOM 1906 N N . SER A 1 253 ? 18.203 1.028 16.531 1 28.84 253 SER A N 1
ATOM 1907 C CA . SER A 1 253 ? 18.062 -0.238 17.234 1 28.84 253 SER A CA 1
ATOM 1908 C C . SER A 1 253 ? 16.656 -0.795 17.109 1 28.84 253 SER A C 1
ATOM 1910 O O . SER A 1 253 ? 15.68 -0.097 17.375 1 28.84 253 SER A O 1
ATOM 1912 N N . LEU A 1 254 ? 16.453 -1.522 16.156 1 28.33 254 LEU A N 1
ATOM 1913 C CA . LEU A 1 254 ? 15.242 -2.332 16.188 1 28.33 254 LEU A CA 1
ATOM 1914 C C . LEU A 1 254 ? 15.039 -2.965 17.547 1 28.33 254 LEU A C 1
ATOM 1916 O O . LEU A 1 254 ? 15.922 -3.668 18.047 1 28.33 254 LEU A O 1
ATOM 1920 N N . VAL A 1 255 ? 14.727 -2.318 18.516 1 25.36 255 VAL A N 1
ATOM 1921 C CA . VAL A 1 255 ? 14.422 -3.09 19.719 1 25.36 255 VAL A CA 1
ATOM 1922 C C . VAL A 1 255 ? 13.391 -4.168 19.391 1 25.36 255 VAL A C 1
ATOM 1924 O O . VAL A 1 255 ? 12.273 -3.861 18.984 1 25.36 255 VAL A O 1
ATOM 1927 N N . TYR A 1 256 ? 13.906 -5.273 18.906 1 23.55 256 TYR A N 1
ATOM 1928 C CA . TYR A 1 256 ? 13.164 -6.531 18.875 1 23.55 256 TYR A CA 1
ATOM 1929 C C . TYR A 1 256 ? 12.789 -6.973 20.281 1 23.55 256 TYR A C 1
ATOM 1931 O O . TYR A 1 256 ? 13.641 -7.023 21.172 1 23.55 256 TYR A O 1
ATOM 1939 N N . GLU A 1 257 ? 11.922 -6.371 20.984 1 23.3 257 GLU A N 1
ATOM 1940 C CA . GLU A 1 257 ? 11.547 -7.148 22.172 1 23.3 257 GLU A CA 1
ATOM 1941 C C . GLU A 1 257 ? 11.227 -8.594 21.797 1 23.3 257 GLU A C 1
ATOM 1943 O O . GLU A 1 257 ? 10.422 -8.844 20.891 1 23.3 257 GLU A O 1
ATOM 1948 N N . ASP A 1 258 ? 12.234 -9.406 22 1 19.98 258 ASP A N 1
ATOM 1949 C CA . ASP A 1 258 ? 12.125 -10.859 22.125 1 19.98 258 ASP A CA 1
ATOM 1950 C C . ASP A 1 258 ? 10.891 -11.242 22.938 1 19.98 258 ASP A C 1
ATOM 1952 O O . ASP A 1 258 ? 10.781 -10.898 24.125 1 19.98 258 ASP A O 1
ATOM 1956 N N . ILE A 1 259 ? 9.703 -10.961 22.453 1 18.53 259 ILE A N 1
ATOM 1957 C CA . ILE A 1 259 ? 8.695 -11.711 23.203 1 18.53 259 ILE A CA 1
ATOM 1958 C C . ILE A 1 259 ? 9.094 -13.18 23.266 1 18.53 259 ILE A C 1
ATOM 1960 O O . ILE A 1 259 ? 9.125 -13.867 22.234 1 18.53 259 ILE A O 1
ATOM 1964 N N . THR A 1 260 ? 10.211 -13.461 23.891 1 16.73 260 THR A N 1
ATOM 1965 C CA . THR A 1 260 ? 10.32 -14.766 24.516 1 16.73 260 THR A CA 1
ATOM 1966 C C . THR A 1 260 ? 9.219 -14.953 25.562 1 16.73 260 THR A C 1
ATOM 1968 O O . THR A 1 260 ? 8.859 -14.008 26.266 1 16.73 260 THR A O 1
ATOM 1971 N N . MET B 1 1 ? 3.467 -6.391 29.906 1 18.42 1 MET B N 1
ATOM 1972 C CA . MET B 1 1 ? 4.531 -6.367 28.906 1 18.42 1 MET B CA 1
ATOM 1973 C C . MET B 1 1 ? 3.961 -6.125 27.516 1 18.42 1 MET B C 1
ATOM 1975 O O . MET B 1 1 ? 3.209 -6.953 27 1 18.42 1 MET B O 1
ATOM 1979 N N . ALA B 1 2 ? 3.82 -4.867 27.203 1 24.27 2 ALA B N 1
ATOM 1980 C CA . ALA B 1 2 ? 3.053 -4.344 26.062 1 24.27 2 ALA B CA 1
ATOM 1981 C C . ALA B 1 2 ? 3.445 -5.043 24.766 1 24.27 2 ALA B C 1
ATOM 1983 O O . ALA B 1 2 ? 4.633 -5.238 24.5 1 24.27 2 ALA B O 1
ATOM 1984 N N . LEU B 1 3 ? 2.707 -5.879 24.203 1 24.88 3 LEU B N 1
ATOM 1985 C CA . LEU B 1 3 ? 2.881 -6.602 22.953 1 24.88 3 LEU B CA 1
ATOM 1986 C C . LEU B 1 3 ? 3.438 -5.688 21.875 1 24.88 3 LEU B C 1
ATOM 1988 O O . LEU B 1 3 ? 2.953 -4.566 21.688 1 24.88 3 LEU B O 1
ATOM 1992 N N . PRO B 1 4 ? 4.742 -5.805 21.5 1 29.81 4 PRO B N 1
ATOM 1993 C CA . PRO B 1 4 ? 5.383 -4.953 20.5 1 29.81 4 PRO B CA 1
ATOM 1994 C C . PRO B 1 4 ? 4.516 -4.738 19.266 1 29.81 4 PRO B C 1
ATOM 1996 O O . PRO B 1 4 ? 3.76 -5.633 18.875 1 29.81 4 PRO B O 1
ATOM 1999 N N . SER B 1 5 ? 4.051 -3.602 19.094 1 31.62 5 SER B N 1
ATOM 2000 C CA . SER B 1 5 ? 3.266 -3.125 17.953 1 31.62 5 SER B CA 1
ATOM 2001 C C . SER B 1 5 ? 3.889 -3.557 16.625 1 31.62 5 SER B C 1
ATOM 2003 O O . SER B 1 5 ? 5.098 -3.42 16.438 1 31.62 5 SER B O 1
ATOM 2005 N N . ARG B 1 6 ? 3.484 -4.668 16.141 1 34.22 6 ARG B N 1
ATOM 2006 C CA . ARG B 1 6 ? 3.941 -5.137 14.836 1 34.22 6 ARG B CA 1
ATOM 2007 C C . ARG B 1 6 ? 3.939 -4.004 13.812 1 34.22 6 ARG B C 1
ATOM 2009 O O . ARG B 1 6 ? 2.963 -3.258 13.711 1 34.22 6 ARG B O 1
ATOM 2016 N N . PRO B 1 7 ? 5.215 -3.695 13.414 1 33.81 7 PRO B N 1
ATOM 2017 C CA . PRO B 1 7 ? 5.316 -2.633 12.414 1 33.81 7 PRO B CA 1
ATOM 2018 C C . PRO B 1 7 ? 4.422 -2.877 11.203 1 33.81 7 PRO B C 1
ATOM 2020 O O . PRO B 1 7 ? 4.242 -4.023 10.781 1 33.81 7 PRO B O 1
ATOM 2023 N N . VAL B 1 8 ? 3.34 -2.105 11.148 1 34.66 8 VAL B N 1
ATOM 2024 C CA . VAL B 1 8 ? 2.475 -2.135 9.969 1 34.66 8 VAL B CA 1
ATOM 2025 C C . VAL B 1 8 ? 3.145 -1.391 8.812 1 34.66 8 VAL B C 1
ATOM 2027 O O . VAL B 1 8 ? 3.609 -0.261 8.984 1 34.66 8 VAL B O 1
ATOM 2030 N N . ALA B 1 9 ? 3.756 -2.141 7.949 1 34.88 9 ALA B N 1
ATOM 2031 C CA . ALA B 1 9 ? 4.23 -1.479 6.738 1 34.88 9 ALA B CA 1
ATOM 2032 C C . ALA B 1 9 ? 3.062 -0.929 5.922 1 34.88 9 ALA B C 1
ATOM 2034 O O . ALA B 1 9 ? 2.037 -1.597 5.766 1 34.88 9 ALA B O 1
ATOM 2035 N N . VAL B 1 10 ? 2.914 0.485 6.008 1 34.44 10 VAL B N 1
ATOM 2036 C CA . VAL B 1 10 ? 1.919 1.104 5.137 1 34.44 10 VAL B CA 1
ATOM 2037 C C . VAL B 1 10 ? 2.51 1.322 3.746 1 34.44 10 VAL B C 1
ATOM 2039 O O . VAL B 1 10 ? 3.629 1.825 3.613 1 34.44 10 VAL B O 1
ATOM 2042 N N . LEU B 1 11 ? 2.027 0.674 2.781 1 32.5 11 LEU B N 1
ATOM 2043 C CA . LEU B 1 11 ? 2.459 0.82 1.396 1 32.5 11 LEU B CA 1
ATOM 2044 C C . LEU B 1 11 ? 1.708 1.956 0.709 1 32.5 11 LEU B C 1
ATOM 2046 O O . LEU B 1 11 ? 0.55 2.227 1.035 1 32.5 11 LEU B O 1
ATOM 2050 N N . ALA B 1 12 ? 2.496 2.979 0.146 1 34.16 12 ALA B N 1
ATOM 2051 C CA . ALA B 1 12 ? 2.092 4.168 -0.598 1 34.16 12 ALA B CA 1
ATOM 2052 C C . ALA B 1 12 ? 1.77 3.824 -2.051 1 34.16 12 ALA B C 1
ATOM 2054 O O . ALA B 1 12 ? 2.281 2.84 -2.59 1 34.16 12 ALA B O 1
ATOM 2055 N N . TRP B 1 13 ? 0.577 4.535 -2.588 1 31 13 TRP B N 1
ATOM 2056 C CA . TRP B 1 13 ? 0.038 4.387 -3.936 1 31 13 TRP B CA 1
ATOM 2057 C C . TRP B 1 13 ? 0.711 5.355 -4.902 1 31 13 TRP B C 1
ATOM 2059 O O . TRP B 1 13 ? 0.995 6.504 -4.543 1 31 13 TRP B O 1
ATOM 2069 N N . GLY B 1 14 ? 1.604 4.93 -5.805 1 31.03 14 GLY B N 1
ATOM 2070 C CA . GLY B 1 14 ? 2.178 5.863 -6.762 1 31.03 14 GLY B CA 1
ATOM 2071 C C . GLY B 1 14 ? 1.245 6.184 -7.914 1 31.03 14 GLY B C 1
ATOM 2072 O O . GLY B 1 14 ? 0.533 5.305 -8.406 1 31.03 14 GLY B O 1
ATOM 2073 N N . SER B 1 15 ? 0.726 7.398 -7.918 1 31.02 15 SER B N 1
ATOM 2074 C CA . SER B 1 15 ? -0 7.859 -9.094 1 31.02 15 SER B CA 1
ATOM 2075 C C . SER B 1 15 ? 0.902 7.891 -10.328 1 31.02 15 SER B C 1
ATOM 2077 O O . SER B 1 15 ? 2 8.453 -10.281 1 31.02 15 SER B O 1
ATOM 2079 N N . GLY B 1 16 ? 0.875 6.949 -11.18 1 30.59 16 GLY B N 1
ATOM 2080 C CA . GLY B 1 16 ? 1.661 6.969 -12.406 1 30.59 16 GLY B CA 1
ATOM 2081 C C . GLY B 1 16 ? 1.311 8.125 -13.32 1 30.59 16 GLY B C 1
ATOM 2082 O O . GLY B 1 16 ? 1.725 8.156 -14.484 1 30.59 16 GLY B O 1
ATOM 2083 N N . GLU B 1 17 ? 0.394 9.016 -13.234 1 27.8 17 GLU B N 1
ATOM 2084 C CA . GLU B 1 17 ? 0.169 9.602 -14.547 1 27.8 17 GLU B CA 1
ATOM 2085 C C . GLU B 1 17 ? 1.404 10.352 -15.031 1 27.8 17 GLU B C 1
ATOM 2087 O O . GLU B 1 17 ? 1.774 10.258 -16.203 1 27.8 17 GLU B O 1
ATOM 2092 N N . ASP B 1 18 ? 1.681 11.617 -14.484 1 27.83 18 ASP B N 1
ATOM 2093 C CA . ASP B 1 18 ? 2.277 12.625 -15.352 1 27.83 18 ASP B CA 1
ATOM 2094 C C . ASP B 1 18 ? 3.738 12.297 -15.656 1 27.83 18 ASP B C 1
ATOM 2096 O O . ASP B 1 18 ? 4.555 12.188 -14.742 1 27.83 18 ASP B O 1
ATOM 2100 N N . GLY B 1 19 ? 4.094 11.641 -16.734 1 27.73 19 GLY B N 1
ATOM 2101 C CA . GLY B 1 19 ? 5.379 11.531 -17.406 1 27.73 19 GLY B CA 1
ATOM 2102 C C . GLY B 1 19 ? 6.098 12.852 -17.531 1 27.73 19 GLY B C 1
ATOM 2103 O O . GLY B 1 19 ? 6.961 13.016 -18.406 1 27.73 19 GLY B O 1
ATOM 2104 N N . GLN B 1 20 ? 5.793 13.945 -16.984 1 23.05 20 GLN B N 1
ATOM 2105 C CA . GLN B 1 20 ? 6.727 14.953 -17.484 1 23.05 20 GLN B CA 1
ATOM 2106 C C . GLN B 1 20 ? 8.164 14.578 -17.156 1 23.05 20 GLN B C 1
ATOM 2108 O O . GLN B 1 20 ? 8.484 14.266 -16 1 23.05 20 GLN B O 1
ATOM 2113 N N . LEU B 1 21 ? 8.852 13.844 -18.109 1 23.12 21 LEU B N 1
ATOM 2114 C CA . LEU B 1 21 ? 10.305 13.727 -18.234 1 23.12 21 LEU B CA 1
ATOM 2115 C C . LEU B 1 21 ? 10.992 15.039 -17.859 1 23.12 21 LEU B C 1
ATOM 2117 O O . LEU B 1 21 ? 10.883 16.031 -18.594 1 23.12 21 LEU B O 1
ATOM 2121 N N . GLY B 1 22 ? 10.781 15.641 -16.75 1 23.02 22 GLY B N 1
ATOM 2122 C CA . GLY B 1 22 ? 11.555 16.844 -16.469 1 23.02 22 GLY B CA 1
ATOM 2123 C C . GLY B 1 22 ? 13.047 16.656 -16.641 1 23.02 22 GLY B C 1
ATOM 2124 O O . GLY B 1 22 ? 13.656 15.805 -15.992 1 23.02 22 GLY B O 1
ATOM 2125 N N . MET B 1 23 ? 13.562 16.766 -17.844 1 23.47 23 MET B N 1
ATOM 2126 C CA . MET B 1 23 ? 14.984 16.875 -18.156 1 23.47 23 MET B CA 1
ATOM 2127 C C . MET B 1 23 ? 15.641 17.984 -17.344 1 23.47 23 MET B C 1
ATOM 2129 O O . MET B 1 23 ? 16.781 18.359 -17.609 1 23.47 23 MET B O 1
ATOM 2133 N N . GLY B 1 24 ? 15.062 18.703 -16.375 1 22.44 24 GLY B N 1
ATOM 2134 C CA . GLY B 1 24 ? 15.953 19.812 -16.109 1 22.44 24 GLY B CA 1
ATOM 2135 C C . GLY B 1 24 ? 17.281 19.391 -15.492 1 22.44 24 GLY B C 1
ATOM 2136 O O . GLY B 1 24 ? 17.375 18.297 -14.914 1 22.44 24 GLY B O 1
ATOM 2137 N N . ARG B 1 25 ? 18.391 19.953 -15.984 1 22.89 25 ARG B N 1
ATOM 2138 C CA . ARG B 1 25 ? 19.797 20 -15.602 1 22.89 25 ARG B CA 1
ATOM 2139 C C . ARG B 1 25 ? 19.953 20.359 -14.133 1 22.89 25 ARG B C 1
ATOM 2141 O O . ARG B 1 25 ? 19.594 21.469 -13.719 1 22.89 25 ARG B O 1
ATOM 2148 N N . CYS B 1 26 ? 19.547 19.516 -13.133 1 24.12 26 CYS B N 1
ATOM 2149 C CA . CYS B 1 26 ? 19.828 19.844 -11.742 1 24.12 26 CYS B CA 1
ATOM 2150 C C . CYS B 1 26 ? 21.328 20.047 -11.539 1 24.12 26 CYS B C 1
ATOM 2152 O O . CYS B 1 26 ? 22.141 19.203 -11.961 1 24.12 26 CYS B O 1
ATOM 2154 N N . ASP B 1 27 ? 21.734 21.297 -11.422 1 22.12 27 ASP B N 1
ATOM 2155 C CA . ASP B 1 27 ? 23.062 21.75 -10.984 1 22.12 27 ASP B CA 1
ATOM 2156 C C . ASP B 1 27 ? 23.484 21.047 -9.703 1 22.12 27 ASP B C 1
ATOM 2158 O O . ASP B 1 27 ? 22.641 20.656 -8.891 1 22.12 27 ASP B O 1
ATOM 2162 N N . GLU B 1 28 ? 24.891 20.688 -9.547 1 23.41 28 GLU B N 1
ATOM 2163 C CA . GLU B 1 28 ? 25.781 19.891 -8.719 1 23.41 28 GLU B CA 1
ATOM 2164 C C . GLU B 1 28 ? 25.906 20.453 -7.312 1 23.41 28 GLU B C 1
ATOM 2166 O O . GLU B 1 28 ? 26.828 20.125 -6.578 1 23.41 28 GLU B O 1
ATOM 2171 N N . LYS B 1 29 ? 25.312 21.625 -6.918 1 25.34 29 LYS B N 1
ATOM 2172 C CA . LYS B 1 29 ? 26.016 22.047 -5.715 1 25.34 29 LYS B CA 1
ATOM 2173 C C . LYS B 1 29 ? 25.938 20.984 -4.621 1 25.34 29 LYS B C 1
ATOM 2175 O O . LYS B 1 29 ? 24.859 20.438 -4.363 1 25.34 29 LYS B O 1
ATOM 2180 N N . ASP B 1 30 ? 27.094 20.375 -4.16 1 22.53 30 ASP B N 1
ATOM 2181 C CA . ASP B 1 30 ? 27.594 19.359 -3.238 1 22.53 30 ASP B CA 1
ATOM 2182 C C . ASP B 1 30 ? 27.25 19.703 -1.793 1 22.53 30 ASP B C 1
ATOM 2184 O O . ASP B 1 30 ? 27.953 19.297 -0.867 1 22.53 30 ASP B O 1
ATOM 2188 N N . TRP B 1 31 ? 26.469 20.641 -1.419 1 20.92 31 TRP B N 1
ATOM 2189 C CA . TRP B 1 31 ? 26.578 20.938 0.007 1 20.92 31 TRP B CA 1
ATOM 2190 C C . TRP B 1 31 ? 26.312 19.688 0.838 1 20.92 31 TRP B C 1
ATOM 2192 O O . TRP B 1 31 ? 25.219 19.109 0.778 1 20.92 31 TRP B O 1
ATOM 2202 N N . ALA B 1 32 ?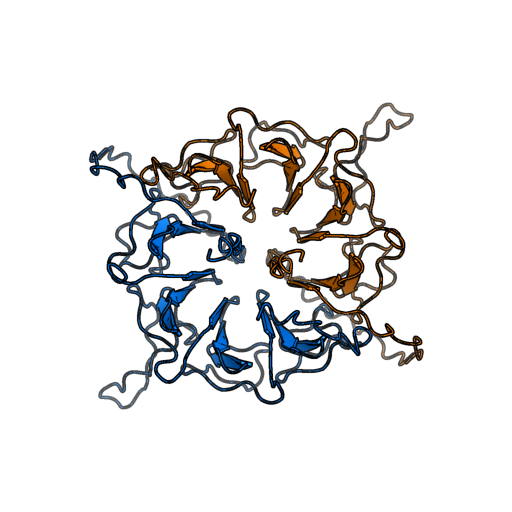 27.328 18.906 1.09 1 24.47 32 ALA B N 1
ATOM 2203 C CA . ALA B 1 32 ? 27.312 17.828 2.074 1 24.47 32 ALA B CA 1
ATOM 2204 C C . ALA B 1 32 ? 27.062 18.375 3.477 1 24.47 32 ALA B C 1
ATOM 2206 O O . ALA B 1 32 ? 27.938 18.969 4.09 1 24.47 32 ALA B O 1
ATOM 2207 N N . ARG B 1 33 ? 26.25 19.406 3.732 1 23.62 33 ARG B N 1
ATOM 2208 C CA . ARG B 1 33 ? 26.141 19.719 5.152 1 23.62 33 ARG B CA 1
ATOM 2209 C C . ARG B 1 33 ? 25.953 18.453 5.977 1 23.62 33 ARG B C 1
ATOM 2211 O O . ARG B 1 33 ? 25.234 17.531 5.566 1 23.62 33 ARG B O 1
ATOM 2218 N N . CYS B 1 34 ? 27 18.25 6.789 1 23.33 34 CYS B N 1
ATOM 2219 C CA . CYS B 1 34 ? 27.047 17.281 7.887 1 23.33 34 CYS B CA 1
ATOM 2220 C C . CYS B 1 34 ? 25.781 17.344 8.727 1 23.33 34 CYS B C 1
ATOM 2222 O O . CYS B 1 34 ? 25.562 18.328 9.438 1 23.33 34 CYS B O 1
ATOM 2224 N N . ILE B 1 35 ? 24.766 17.547 8.141 1 27.72 35 ILE B N 1
ATOM 2225 C CA . ILE B 1 35 ? 23.625 17.438 9.031 1 27.72 35 ILE B CA 1
ATOM 2226 C C . ILE B 1 35 ? 23.891 16.375 10.094 1 27.72 35 ILE B C 1
ATOM 2228 O O . ILE B 1 35 ? 24.281 15.242 9.758 1 27.72 35 ILE B O 1
ATOM 2232 N N . GLY B 1 36 ? 24.531 16.922 11.164 1 26.59 36 GLY B N 1
ATOM 2233 C CA . GLY B 1 36 ? 24.469 16.109 12.367 1 26.59 36 GLY B CA 1
ATOM 2234 C C . GLY B 1 36 ? 23.297 15.148 12.359 1 26.59 36 GLY B C 1
ATOM 2235 O O . GLY B 1 36 ? 22.125 15.562 12.375 1 26.59 36 GLY B O 1
ATOM 2236 N N . ALA B 1 37 ? 23.375 14.328 11.531 1 30.39 37 ALA B N 1
ATOM 2237 C CA . ALA B 1 37 ? 22.578 13.18 11.078 1 30.39 37 ALA B CA 1
ATOM 2238 C C . ALA B 1 37 ? 21.766 12.602 12.227 1 30.39 37 ALA B C 1
ATOM 2240 O O . ALA B 1 37 ? 22.094 12.781 13.398 1 30.39 37 ALA B O 1
ATOM 2241 N N . LEU B 1 38 ? 20.531 12.211 11.766 1 33.44 38 LEU B N 1
ATOM 2242 C CA . LEU B 1 38 ? 19.484 11.57 12.57 1 33.44 38 LEU B CA 1
ATOM 2243 C C . LEU B 1 38 ? 20.094 10.695 13.656 1 33.44 38 LEU B C 1
ATOM 2245 O O . LEU B 1 38 ? 20.859 9.781 13.359 1 33.44 38 LEU B O 1
ATOM 2249 N N . ASP B 1 39 ? 20.688 11.203 14.68 1 36.53 39 ASP B N 1
ATOM 2250 C CA . ASP B 1 39 ? 20.891 10.328 15.836 1 36.53 39 ASP B CA 1
ATOM 2251 C C . ASP B 1 39 ? 19.969 9.102 15.75 1 36.53 39 ASP B C 1
ATOM 2253 O O . ASP B 1 39 ? 19.016 9.086 14.977 1 36.53 39 ASP B O 1
ATOM 2257 N N . ALA B 1 40 ? 19.938 7.945 16.766 1 48.31 40 ALA B N 1
ATOM 2258 C CA . ALA B 1 40 ? 19.547 6.551 16.922 1 48.31 40 ALA B CA 1
ATOM 2259 C C . ALA B 1 40 ? 18.047 6.379 16.719 1 48.31 40 ALA B C 1
ATOM 2261 O O . ALA B 1 40 ? 17.281 6.457 17.688 1 48.31 40 ALA B O 1
ATOM 2262 N N . TYR B 1 41 ? 17.453 7.047 15.711 1 53.69 41 TYR B N 1
ATOM 2263 C CA . TYR B 1 41 ? 16.016 6.766 15.711 1 53.69 41 TYR B CA 1
ATOM 2264 C C . TYR B 1 41 ? 15.742 5.332 15.273 1 53.69 41 TYR B C 1
ATOM 2266 O O . TYR B 1 41 ? 16.375 4.836 14.328 1 53.69 41 TYR B O 1
ATOM 2274 N N . ALA B 1 42 ? 15.125 4.656 16.094 1 66.69 42 ALA B N 1
ATOM 2275 C CA . ALA B 1 42 ? 14.656 3.311 15.781 1 66.69 42 ALA B CA 1
ATOM 2276 C C . ALA B 1 42 ? 13.391 3.361 14.93 1 66.69 42 ALA B C 1
ATOM 2278 O O . ALA B 1 42 ? 12.336 3.789 15.398 1 66.69 42 ALA B O 1
ATOM 2279 N N . VAL B 1 43 ? 13.57 3.012 13.531 1 68.19 43 VAL B N 1
ATOM 2280 C CA . VAL B 1 43 ? 12.453 3.053 12.594 1 68.19 43 VAL B CA 1
ATOM 2281 C C . VAL B 1 43 ? 11.469 1.924 12.914 1 68.19 43 VAL B C 1
ATOM 2283 O O . VAL B 1 43 ? 11.883 0.778 13.117 1 68.19 43 VAL B O 1
ATOM 2286 N N . SER B 1 44 ? 10.242 2.307 13.039 1 70 44 SER B N 1
ATOM 2287 C CA . SER B 1 44 ? 9.211 1.325 13.352 1 70 44 SER B CA 1
ATOM 2288 C C . SER B 1 44 ? 8.359 1.005 12.125 1 70 44 SER B C 1
ATOM 2290 O O . SER B 1 44 ? 7.816 -0.094 12.016 1 70 44 SER B O 1
ATOM 2292 N N . ALA B 1 45 ? 8.305 1.956 11.164 1 74.69 45 ALA B N 1
ATOM 2293 C CA . ALA B 1 45 ? 7.504 1.75 9.969 1 74.69 45 ALA B CA 1
ATOM 2294 C C . ALA B 1 45 ? 8.023 2.586 8.805 1 74.69 45 ALA B C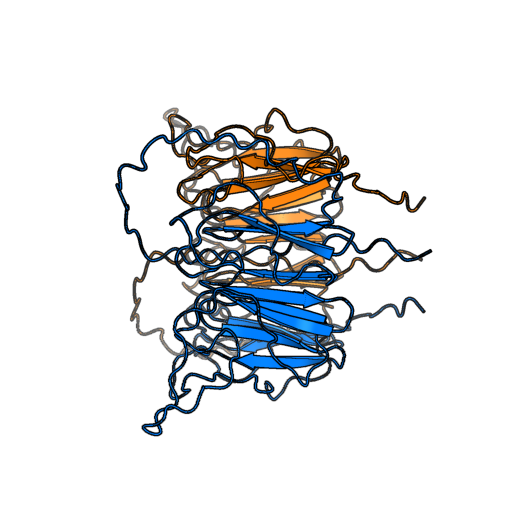 1
ATOM 2296 O O . ALA B 1 45 ? 8.57 3.674 9.008 1 74.69 45 ALA B O 1
ATOM 2297 N N . VAL B 1 46 ? 7.871 1.981 7.641 1 77.44 46 VAL B N 1
ATOM 2298 C CA . VAL B 1 46 ? 8.227 2.699 6.418 1 77.44 46 VAL B CA 1
ATOM 2299 C C . VAL B 1 46 ? 7.09 2.592 5.406 1 77.44 46 VAL B C 1
ATOM 2301 O O . VAL B 1 46 ? 6.484 1.526 5.254 1 77.44 46 VAL B O 1
ATOM 2304 N N . VAL B 1 47 ? 6.812 3.721 4.785 1 77.81 47 VAL B N 1
ATOM 2305 C CA . VAL B 1 47 ? 5.824 3.76 3.713 1 77.81 47 VAL B CA 1
ATOM 2306 C C . VAL B 1 47 ? 6.477 4.254 2.424 1 77.81 47 VAL B C 1
ATOM 2308 O O . VAL B 1 47 ? 7.148 5.285 2.418 1 77.81 47 VAL B O 1
ATOM 2311 N N . ALA B 1 48 ? 6.332 3.428 1.377 1 79.06 48 ALA B N 1
ATOM 2312 C CA . ALA B 1 48 ? 6.867 3.807 0.074 1 79.06 48 ALA B CA 1
ATOM 2313 C C . ALA B 1 48 ? 5.754 4.223 -0.88 1 79.06 48 ALA B C 1
ATOM 2315 O O . ALA B 1 48 ? 4.871 3.422 -1.203 1 79.06 48 ALA B O 1
ATOM 2316 N N . GLY B 1 49 ? 5.777 5.465 -1.295 1 77.5 49 GLY B N 1
ATOM 2317 C CA . GLY B 1 49 ? 4.902 5.941 -2.354 1 77.5 49 GLY B CA 1
ATOM 2318 C C . GLY B 1 49 ? 5.543 5.891 -3.727 1 77.5 49 GLY B C 1
ATOM 2319 O O . GLY B 1 49 ? 6.645 5.359 -3.885 1 77.5 49 GLY B O 1
ATOM 2320 N N . SER B 1 50 ? 4.824 6.402 -4.699 1 75.38 50 SER B N 1
ATOM 2321 C CA . SER B 1 50 ? 5.359 6.43 -6.059 1 75.38 50 SER B CA 1
ATOM 2322 C C . SER B 1 50 ? 6.508 7.426 -6.18 1 75.38 50 SER B C 1
ATOM 2324 O O . SER B 1 50 ? 7.469 7.184 -6.914 1 75.38 50 SER B O 1
ATOM 2326 N N . ARG B 1 51 ? 6.398 8.484 -5.402 1 82.62 51 ARG B N 1
ATOM 2327 C CA . ARG B 1 51 ? 7.355 9.562 -5.629 1 82.62 51 ARG B CA 1
ATOM 2328 C C . ARG B 1 51 ? 8.07 9.938 -4.336 1 82.62 51 ARG B C 1
ATOM 2330 O O . ARG B 1 51 ? 9.062 10.68 -4.355 1 82.62 51 ARG B O 1
ATOM 2337 N N . ASN B 1 52 ? 7.609 9.438 -3.287 1 86.06 52 ASN B N 1
ATOM 2338 C CA . ASN B 1 52 ? 8.172 9.789 -1.99 1 86.06 52 ASN B CA 1
ATOM 2339 C C . ASN B 1 52 ? 8.062 8.633 -0.999 1 86.06 52 ASN B C 1
ATOM 2341 O O . ASN B 1 52 ? 7.395 7.633 -1.274 1 86.06 52 ASN B O 1
ATOM 2345 N N . SER B 1 53 ? 8.773 8.758 0.02 1 83.31 53 SER B N 1
ATOM 2346 C CA . SER B 1 53 ? 8.797 7.777 1.099 1 83.31 53 SER B CA 1
ATOM 2347 C C . SER B 1 53 ? 8.719 8.453 2.463 1 83.31 53 SER B C 1
ATOM 2349 O O . SER B 1 53 ? 9.062 9.625 2.604 1 83.31 53 SER B O 1
ATOM 2351 N N . LEU B 1 54 ? 8.203 7.754 3.41 1 85.31 54 LEU B N 1
ATOM 2352 C CA . LEU B 1 54 ? 8.227 8.242 4.785 1 85.31 54 LEU B CA 1
ATOM 2353 C C . LEU B 1 54 ? 8.586 7.121 5.754 1 85.31 54 LEU B C 1
ATOM 2355 O O . LEU B 1 54 ? 8.406 5.941 5.441 1 85.31 54 LEU B O 1
ATOM 2359 N N . ALA B 1 55 ? 9.156 7.469 6.836 1 82.5 55 ALA B N 1
ATOM 2360 C CA . ALA B 1 55 ? 9.516 6.555 7.918 1 82.5 55 ALA B CA 1
ATOM 2361 C C . ALA B 1 55 ? 9.016 7.078 9.266 1 82.5 55 ALA B C 1
ATOM 2363 O O . ALA B 1 55 ? 9.094 8.273 9.539 1 82.5 55 ALA B O 1
ATOM 2364 N N . ILE B 1 56 ? 8.453 6.215 10 1 83.38 56 ILE B N 1
ATOM 2365 C CA . ILE B 1 56 ? 8.078 6.504 11.375 1 83.38 56 ILE B CA 1
ATOM 2366 C C . ILE B 1 56 ? 9.047 5.812 12.336 1 83.38 56 ILE B C 1
ATOM 2368 O O . ILE B 1 56 ? 9.32 4.621 12.195 1 83.38 56 ILE B O 1
ATOM 2372 N N . CYS B 1 57 ? 9.508 6.578 13.242 1 82.44 57 CYS B N 1
ATOM 2373 C CA . CYS B 1 57 ? 10.414 6.031 14.242 1 82.44 57 CYS B CA 1
ATOM 2374 C C . CYS B 1 57 ? 9.656 5.566 15.477 1 82.44 57 CYS B C 1
ATOM 2376 O O . CYS B 1 57 ? 8.484 5.895 15.648 1 82.44 57 CYS B O 1
ATOM 2378 N N . ASP B 1 58 ? 10.312 4.824 16.359 1 75.31 58 ASP B N 1
ATOM 2379 C CA . ASP B 1 58 ? 9.719 4.277 17.562 1 75.31 58 ASP B CA 1
ATOM 2380 C C . ASP B 1 58 ? 9.188 5.391 18.469 1 75.31 58 ASP B C 1
ATOM 2382 O O . ASP B 1 58 ? 8.172 5.219 19.141 1 75.31 58 ASP B O 1
ATOM 2386 N N . ASP B 1 59 ? 9.961 6.484 18.5 1 84.44 59 ASP B N 1
ATOM 2387 C CA . ASP B 1 59 ? 9.547 7.586 19.359 1 84.44 59 ASP B CA 1
ATOM 2388 C C . ASP B 1 59 ? 8.445 8.414 18.703 1 84.44 59 ASP B C 1
ATOM 2390 O O . ASP B 1 59 ? 7.984 9.406 19.266 1 84.44 59 ASP B O 1
ATOM 2394 N N . GLY B 1 60 ? 8.125 7.977 17.438 1 88.81 60 GLY B N 1
ATOM 2395 C CA . GLY B 1 60 ? 7.027 8.633 16.734 1 88.81 60 GLY B CA 1
ATOM 2396 C C . GLY B 1 60 ? 7.488 9.703 15.766 1 88.81 60 GLY B C 1
ATOM 2397 O O . GLY B 1 60 ? 6.672 10.297 15.055 1 88.81 60 GLY B O 1
ATOM 2398 N N . SER B 1 61 ? 8.742 9.961 15.734 1 90.06 61 SER B N 1
ATOM 2399 C CA . SER B 1 61 ? 9.25 10.938 14.781 1 90.06 61 SER B CA 1
ATOM 2400 C C . SER B 1 61 ? 8.977 10.5 13.344 1 90.06 61 SER B C 1
ATOM 2402 O O . SER B 1 61 ? 9.086 9.312 13.023 1 90.06 61 SER B O 1
ATOM 2404 N N . LEU B 1 62 ? 8.672 11.484 12.516 1 91.56 62 LEU B N 1
ATOM 2405 C CA . LEU B 1 62 ? 8.336 11.219 11.117 1 91.56 62 LEU B CA 1
ATOM 2406 C C . LEU B 1 62 ? 9.391 11.82 10.188 1 91.56 62 LEU B C 1
ATOM 2408 O O . LEU B 1 62 ? 9.734 12.992 10.312 1 91.56 62 LEU B O 1
ATOM 2412 N N . PHE B 1 63 ? 9.852 10.984 9.359 1 88.38 63 PHE B N 1
ATOM 2413 C CA . PHE B 1 63 ? 10.797 11.414 8.328 1 88.38 63 PHE B CA 1
ATOM 2414 C C . PHE B 1 63 ? 10.211 11.211 6.938 1 88.38 63 PHE B C 1
ATOM 2416 O O . PHE B 1 63 ? 9.531 10.219 6.688 1 88.38 63 PHE B O 1
ATOM 2423 N N . THR B 1 64 ? 10.5 12.172 6.039 1 90.56 64 THR B N 1
ATOM 2424 C CA . THR B 1 64 ? 10.055 12.062 4.656 1 90.56 64 THR B CA 1
ATOM 2425 C C . THR B 1 64 ? 11.188 12.398 3.693 1 90.56 64 THR B C 1
ATOM 2427 O O . THR B 1 64 ? 12.102 13.148 4.043 1 90.56 64 THR B O 1
ATOM 2430 N N . TRP B 1 65 ? 11.164 11.844 2.535 1 88.62 65 TRP B N 1
ATOM 2431 C CA . TRP B 1 65 ? 12.094 12.18 1.458 1 88.62 65 TRP B CA 1
ATOM 2432 C C . TRP B 1 65 ? 11.484 11.852 0.098 1 88.62 65 TRP B C 1
ATOM 2434 O O . TRP B 1 65 ? 10.539 11.062 0.006 1 88.62 65 TRP B O 1
ATOM 2444 N N . GLY B 1 66 ? 12.031 12.531 -0.935 1 90 66 GLY B N 1
ATOM 2445 C CA . GLY B 1 66 ? 11.539 12.344 -2.289 1 90 66 GLY B CA 1
ATOM 2446 C C . GLY B 1 66 ? 11.016 13.625 -2.918 1 90 66 GLY B C 1
ATOM 2447 O O . GLY B 1 66 ? 11.609 14.688 -2.752 1 90 66 GLY B O 1
ATOM 2448 N N . TRP B 1 67 ? 9.953 13.438 -3.762 1 90.62 67 TRP B N 1
ATOM 2449 C CA . TRP B 1 67 ? 9.352 14.539 -4.508 1 90.62 67 TRP B CA 1
ATOM 2450 C C . TRP B 1 67 ? 8.617 15.492 -3.572 1 90.62 67 TRP B C 1
ATOM 2452 O O . TRP B 1 67 ? 7.848 15.062 -2.711 1 90.62 67 TRP B O 1
ATOM 2462 N N . ASN B 1 68 ? 8.844 16.828 -3.738 1 94.06 68 ASN B N 1
ATOM 2463 C CA . ASN B 1 68 ? 8.289 17.75 -2.756 1 94.06 68 ASN B CA 1
ATOM 2464 C C . ASN B 1 68 ? 7.629 18.953 -3.428 1 94.06 68 ASN B C 1
ATOM 2466 O O . ASN B 1 68 ? 7.34 19.953 -2.773 1 94.06 68 ASN B O 1
ATOM 2470 N N . GLN B 1 69 ? 7.254 18.906 -4.711 1 91.81 69 GLN B N 1
ATOM 2471 C CA . GLN B 1 69 ? 6.75 20.062 -5.438 1 91.81 69 GLN B CA 1
ATOM 2472 C C . GLN B 1 69 ? 5.418 20.531 -4.859 1 91.81 69 GLN B C 1
ATOM 2474 O O . GLN B 1 69 ? 5.039 21.703 -5.027 1 91.81 69 GLN B O 1
ATOM 2479 N N . ARG B 1 70 ? 4.754 19.703 -4.168 1 93.38 70 ARG B N 1
ATOM 2480 C CA . ARG B 1 70 ? 3.451 20.062 -3.615 1 93.38 70 ARG B CA 1
ATOM 2481 C C . ARG B 1 70 ? 3.477 20.031 -2.09 1 93.38 70 ARG B C 1
ATOM 2483 O O . ARG B 1 70 ? 2.426 20 -1.447 1 93.38 70 ARG B O 1
ATOM 2490 N N . GLY B 1 71 ? 4.664 19.938 -1.539 1 95.75 71 GLY B N 1
ATOM 2491 C CA . GLY B 1 71 ? 4.793 19.938 -0.09 1 95.75 71 GLY B CA 1
ATOM 2492 C C . GLY B 1 71 ? 4.508 18.578 0.528 1 95.75 71 GLY B C 1
ATOM 2493 O O . GLY B 1 71 ? 4.109 18.484 1.69 1 95.75 71 GLY B O 1
ATOM 2494 N N . THR B 1 72 ? 4.656 17.594 -0.236 1 94.56 72 THR B N 1
ATOM 2495 C CA . THR B 1 72 ? 4.301 16.25 0.217 1 94.56 72 THR B CA 1
ATOM 2496 C C . THR B 1 72 ? 5.285 15.758 1.276 1 94.56 72 THR B C 1
ATOM 2498 O O . THR B 1 72 ? 5.027 14.766 1.956 1 94.56 72 THR B O 1
ATOM 2501 N N . LEU B 1 73 ? 6.367 16.469 1.448 1 95 73 LEU B N 1
ATOM 2502 C CA . LEU B 1 73 ? 7.348 16.047 2.441 1 95 73 LEU B CA 1
ATOM 2503 C C . LEU B 1 73 ? 7.113 16.75 3.771 1 95 73 LEU B C 1
ATOM 2505 O O . LEU B 1 73 ? 7.863 16.547 4.73 1 95 73 LEU B O 1
ATOM 2509 N N . GLY B 1 74 ? 6.145 17.578 3.914 1 96.94 74 GLY B N 1
ATOM 2510 C CA . GLY B 1 74 ? 5.742 18.156 5.184 1 96.94 74 GLY B CA 1
ATOM 2511 C C . GLY B 1 74 ? 6.402 19.484 5.461 1 96.94 74 GLY B C 1
ATOM 2512 O O . GLY B 1 74 ? 6.43 19.953 6.605 1 96.94 74 GLY B O 1
ATOM 2513 N N . HIS B 1 75 ? 7.027 20.109 4.48 1 95.69 75 HIS B N 1
ATOM 2514 C CA . HIS B 1 75 ? 7.586 21.453 4.512 1 95.69 75 HIS B CA 1
ATOM 2515 C C . HIS B 1 75 ? 7.562 22.094 3.125 1 95.69 75 HIS B C 1
ATOM 2517 O O . HIS B 1 75 ? 7.43 21.406 2.117 1 95.69 75 HIS B O 1
ATOM 2523 N N . PRO B 1 76 ? 7.527 23.453 3.066 1 94.69 76 PRO B N 1
ATOM 2524 C CA . PRO B 1 76 ? 7.539 24.109 1.756 1 94.69 76 PRO B CA 1
ATOM 2525 C C . PRO B 1 76 ? 8.695 23.641 0.875 1 94.69 76 PRO B C 1
ATOM 2527 O O . PRO B 1 76 ? 9.805 23.438 1.367 1 94.69 76 PRO B O 1
ATOM 2530 N N . PRO B 1 77 ? 8.352 23.422 -0.39 1 91.06 77 PRO B N 1
ATOM 2531 C CA . PRO B 1 77 ? 9.398 22.906 -1.283 1 91.06 77 PRO B CA 1
ATOM 2532 C C . PRO B 1 77 ? 10.516 23.922 -1.519 1 91.06 77 PRO B C 1
ATOM 2534 O O . PRO B 1 77 ? 10.242 25.078 -1.872 1 91.06 77 PRO B O 1
ATOM 2537 N N . GLU B 1 78 ? 11.719 23.594 -1.217 1 85.12 78 GLU B N 1
ATOM 2538 C CA . GLU B 1 78 ? 12.883 24.359 -1.625 1 85.12 78 GLU B CA 1
ATOM 2539 C C . GLU B 1 78 ? 13.398 23.906 -2.99 1 85.12 78 GLU B C 1
ATOM 2541 O O . GLU B 1 78 ? 13.852 24.719 -3.791 1 85.12 78 GLU B O 1
ATOM 2546 N N . THR B 1 79 ? 13.367 22.609 -3.201 1 87.19 79 THR B N 1
ATOM 2547 C CA . THR B 1 79 ? 13.695 21.953 -4.457 1 87.19 79 THR B CA 1
ATOM 2548 C C . THR B 1 79 ? 12.578 20.984 -4.867 1 87.19 79 THR B C 1
ATOM 2550 O O . THR B 1 79 ? 11.703 20.672 -4.062 1 87.19 79 THR B O 1
ATOM 2553 N N . LYS B 1 80 ? 12.602 20.734 -6.133 1 88.12 80 LYS B N 1
ATOM 2554 C CA . LYS B 1 80 ? 11.602 19.797 -6.641 1 88.12 80 LYS B CA 1
ATOM 2555 C C . LYS B 1 80 ? 11.664 18.469 -5.898 1 88.12 80 LYS B C 1
ATOM 2557 O O . LYS B 1 80 ? 10.625 17.875 -5.582 1 88.12 80 LYS B O 1
ATOM 2562 N N . THR B 1 81 ? 12.875 18.016 -5.711 1 89.06 81 THR B N 1
ATOM 2563 C CA . THR B 1 81 ? 13.117 16.75 -5.023 1 89.06 81 THR B CA 1
ATOM 2564 C C . THR B 1 81 ? 14.094 16.938 -3.871 1 89.06 81 THR B C 1
ATOM 2566 O O . THR B 1 81 ? 15.062 17.688 -3.988 1 89.06 81 THR B O 1
ATOM 2569 N N . GLU B 1 82 ? 13.781 16.297 -2.744 1 88.31 82 GLU B N 1
ATOM 2570 C CA . GLU B 1 82 ? 14.656 16.219 -1.579 1 88.31 82 GLU B CA 1
ATOM 2571 C C . GLU B 1 82 ? 15.031 14.781 -1.251 1 88.31 82 GLU B C 1
ATOM 2573 O O . GLU B 1 82 ? 14.227 14.039 -0.693 1 88.31 82 GLU B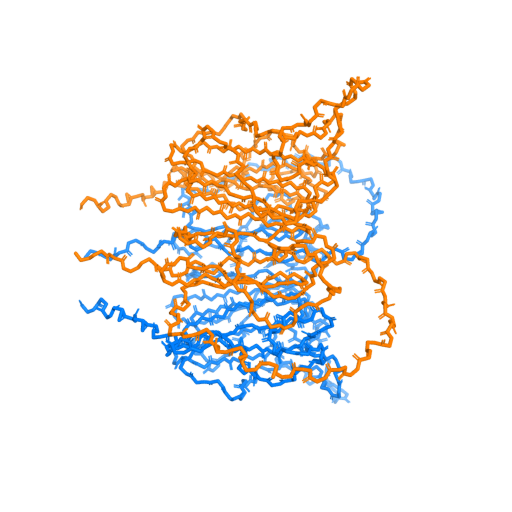 O 1
ATOM 2578 N N . SER B 1 83 ? 16.25 14.492 -1.531 1 86.5 83 SER B N 1
ATOM 2579 C CA . SER B 1 83 ? 16.656 13.094 -1.659 1 86.5 83 SER B CA 1
ATOM 2580 C C . SER B 1 83 ? 17.266 12.57 -0.364 1 86.5 83 SER B C 1
ATOM 2582 O O . SER B 1 83 ? 17.891 11.508 -0.35 1 86.5 83 SER B O 1
ATOM 2584 N N . SER B 1 84 ? 17.156 13.258 0.701 1 83.38 84 SER B N 1
ATOM 2585 C CA . SER B 1 84 ? 17.562 12.789 2.025 1 83.38 84 SER B CA 1
ATOM 2586 C C . SER B 1 84 ? 16.406 12.883 3.014 1 83.38 84 SER B C 1
ATOM 2588 O O . SER B 1 84 ? 15.672 13.867 3.031 1 83.38 84 SER B O 1
ATOM 2590 N N . PRO B 1 85 ? 16.312 11.781 3.803 1 86.19 85 PRO B N 1
ATOM 2591 C CA . PRO B 1 85 ? 15.258 11.859 4.809 1 86.19 85 PRO B CA 1
ATOM 2592 C C . PRO B 1 85 ? 15.398 13.086 5.711 1 86.19 85 PRO B C 1
ATOM 2594 O O . PRO B 1 85 ? 16.5 13.438 6.117 1 86.19 85 PRO B O 1
ATOM 2597 N N . ALA B 1 86 ? 14.289 13.695 5.867 1 87.81 86 ALA B N 1
ATOM 2598 C CA . ALA B 1 86 ? 14.266 14.844 6.766 1 87.81 86 ALA B CA 1
ATOM 2599 C C . ALA B 1 86 ? 13.07 14.766 7.719 1 87.81 86 ALA B C 1
ATOM 2601 O O . ALA B 1 86 ? 12 14.297 7.34 1 87.81 86 ALA B O 1
ATOM 2602 N N . HIS B 1 87 ? 13.367 15.234 8.891 1 89.25 87 HIS B N 1
ATOM 2603 C CA . HIS B 1 87 ? 12.297 15.312 9.875 1 89.25 87 HIS B CA 1
ATOM 2604 C C . HIS B 1 87 ? 11.18 16.234 9.398 1 89.25 87 HIS B C 1
ATOM 2606 O O . HIS B 1 87 ? 11.445 17.297 8.828 1 89.25 87 HIS B O 1
ATOM 2612 N N . VAL B 1 88 ? 9.992 15.703 9.617 1 94.88 88 VAL B N 1
ATOM 2613 C CA . VAL B 1 88 ? 8.883 16.625 9.453 1 94.88 88 VAL B CA 1
ATOM 2614 C C . VAL B 1 88 ? 8.789 17.547 10.672 1 94.88 88 VAL B C 1
ATOM 2616 O O . VAL B 1 88 ? 8.133 17.203 11.664 1 94.88 88 VAL B O 1
ATOM 2619 N N . ASP B 1 89 ? 9.32 18.734 10.523 1 94.31 89 ASP B N 1
ATOM 2620 C CA . ASP B 1 89 ? 9.57 19.609 11.656 1 94.31 89 ASP B CA 1
ATOM 2621 C C . ASP B 1 89 ? 8.266 19.984 12.359 1 94.31 89 ASP B C 1
ATOM 2623 O O . ASP B 1 89 ? 8.211 20.062 13.586 1 94.31 89 ASP B O 1
ATOM 2627 N N . ALA B 1 90 ? 7.254 20.172 11.602 1 95.94 90 ALA B N 1
ATOM 2628 C CA . ALA B 1 90 ? 5.973 20.625 12.141 1 95.94 90 ALA B CA 1
ATOM 2629 C C . ALA B 1 90 ? 5.375 19.578 13.078 1 95.94 90 ALA B C 1
ATOM 2631 O O . ALA B 1 90 ? 4.449 19.875 13.836 1 95.94 90 ALA B O 1
ATOM 2632 N N . LEU B 1 91 ? 5.906 18.422 13.031 1 96.12 91 LEU B N 1
ATOM 2633 C CA . LEU B 1 91 ? 5.363 17.344 13.852 1 96.12 91 LEU B CA 1
ATOM 2634 C C . LEU B 1 91 ? 6.367 16.906 14.914 1 96.12 91 LEU B C 1
ATOM 2636 O O . LEU B 1 91 ? 6.238 15.828 15.492 1 96.12 91 LEU B O 1
ATOM 2640 N N . ILE B 1 92 ? 7.352 17.734 15.086 1 93.75 92 ILE B N 1
ATOM 2641 C CA . ILE B 1 92 ? 8.281 17.469 16.188 1 93.75 92 ILE B CA 1
ATOM 2642 C C . ILE B 1 92 ? 7.535 17.547 17.516 1 93.75 92 ILE B C 1
ATOM 2644 O O . ILE B 1 92 ? 6.727 18.453 17.734 1 93.75 92 ILE B O 1
ATOM 2648 N N . GLY B 1 93 ? 7.781 16.531 18.422 1 93.12 93 GLY B N 1
ATOM 2649 C CA . GLY B 1 93 ? 7.105 16.484 19.703 1 93.12 93 GLY B CA 1
ATOM 2650 C C . GLY B 1 93 ? 5.82 15.688 19.672 1 93.12 93 GLY B C 1
ATOM 2651 O O . GLY B 1 93 ? 5.184 15.477 20.703 1 93.12 93 GLY B O 1
ATOM 2652 N N . VAL B 1 94 ? 5.414 15.344 18.453 1 94.88 94 VAL B N 1
ATOM 2653 C CA . VAL B 1 94 ? 4.23 14.523 18.25 1 94.88 94 VAL B CA 1
ATOM 2654 C C . VAL B 1 94 ? 4.645 13.07 18.016 1 94.88 94 VAL B C 1
ATOM 2656 O O . VAL B 1 94 ? 5.574 12.805 17.25 1 94.88 94 VAL B O 1
ATOM 2659 N N . LYS B 1 95 ? 3.967 12.148 18.703 1 95.5 95 LYS B N 1
ATOM 2660 C CA . LYS B 1 95 ? 4.262 10.734 18.484 1 95.5 95 LYS B CA 1
ATOM 2661 C C . LYS B 1 95 ? 3.365 10.141 17.406 1 95.5 95 LYS B C 1
ATOM 2663 O O . LYS B 1 95 ? 2.264 9.664 17.703 1 95.5 95 LYS B O 1
ATOM 2668 N N . ILE B 1 96 ? 3.857 10.055 16.234 1 93.62 96 ILE B N 1
ATOM 2669 C CA . ILE B 1 96 ? 3.113 9.492 15.117 1 93.62 96 ILE B CA 1
ATOM 2670 C C . ILE B 1 96 ? 3.1 7.973 15.211 1 93.62 96 ILE B C 1
ATOM 2672 O O . ILE B 1 96 ? 4.133 7.348 15.461 1 93.62 96 ILE B O 1
ATOM 2676 N N . VAL B 1 97 ? 1.93 7.371 14.969 1 88.44 97 VAL B N 1
ATOM 2677 C CA . VAL B 1 97 ? 1.831 5.926 15.141 1 88.44 97 VAL B CA 1
ATOM 2678 C C . VAL B 1 97 ? 1.508 5.273 13.797 1 88.44 97 VAL B C 1
ATOM 2680 O O . VAL B 1 97 ? 1.745 4.078 13.609 1 88.44 97 VAL B O 1
ATOM 2683 N N . GLN B 1 98 ? 0.938 6.02 12.914 1 86 98 GLN B N 1
ATOM 2684 C CA . GLN B 1 98 ? 0.603 5.5 11.594 1 86 98 GLN B CA 1
ATOM 2685 C C . GLN B 1 98 ? 0.496 6.629 10.57 1 86 98 GLN B C 1
ATOM 2687 O O . GLN B 1 98 ? 0.157 7.762 10.922 1 86 98 GLN B O 1
ATOM 2692 N N . ALA B 1 99 ? 0.854 6.301 9.289 1 90.69 99 ALA B N 1
ATOM 2693 C CA . ALA B 1 99 ? 0.79 7.301 8.227 1 90.69 99 ALA B CA 1
ATOM 2694 C C . ALA B 1 99 ? 0.452 6.656 6.883 1 90.69 99 ALA B C 1
ATOM 2696 O O . ALA B 1 99 ? 0.511 5.434 6.742 1 90.69 99 ALA B O 1
ATOM 2697 N N . ALA B 1 100 ? 0.027 7.496 5.996 1 87.88 100 ALA B N 1
ATOM 2698 C CA . ALA B 1 100 ? -0.329 7.055 4.648 1 87.88 100 ALA B CA 1
ATOM 2699 C C . ALA B 1 100 ? 0.069 8.102 3.607 1 87.88 100 ALA B C 1
ATOM 2701 O O . ALA B 1 100 ? 0.04 9.297 3.879 1 87.88 100 ALA B O 1
ATOM 2702 N N . ILE B 1 101 ? 0.475 7.59 2.469 1 86.44 101 ILE B N 1
ATOM 2703 C CA . ILE B 1 101 ? 0.781 8.453 1.331 1 86.44 101 ILE B CA 1
ATOM 2704 C C . ILE B 1 101 ? -0.287 8.281 0.253 1 86.44 101 ILE B C 1
ATOM 2706 O O . ILE B 1 101 ? -0.604 7.156 -0.142 1 86.44 101 ILE B O 1
ATOM 2710 N N . GLY B 1 102 ? -0.899 9.328 -0.16 1 86.75 102 GLY B N 1
ATOM 2711 C CA . GLY B 1 102 ? -1.846 9.328 -1.265 1 86.75 102 GLY B CA 1
ATOM 2712 C C . GLY B 1 102 ? -1.219 9.727 -2.588 1 86.75 102 GLY B C 1
ATOM 2713 O O . GLY B 1 102 ? -0.02 9.523 -2.797 1 86.75 102 GLY B O 1
ATOM 2714 N N . GLY B 1 103 ? -2.098 10.203 -3.502 1 83 103 GLY B N 1
ATOM 2715 C CA . GLY B 1 103 ? -1.589 10.656 -4.789 1 83 103 GLY B CA 1
ATOM 2716 C C . GLY B 1 103 ? -0.697 11.875 -4.684 1 83 103 GLY B C 1
ATOM 2717 O O . GLY B 1 103 ? 0.386 11.914 -5.273 1 83 103 GLY B O 1
ATOM 2718 N N . TRP B 1 104 ? -1.152 12.844 -3.951 1 90.38 104 TRP B N 1
ATOM 2719 C CA . TRP B 1 104 ? -0.407 14.086 -3.828 1 90.38 104 TRP B CA 1
ATOM 2720 C C . TRP B 1 104 ? -0.43 14.602 -2.391 1 90.38 104 TRP B C 1
ATOM 2722 O O . TRP B 1 104 ? -0.156 15.773 -2.139 1 90.38 104 TRP B O 1
ATOM 2732 N N . HIS B 1 105 ? -0.8 13.703 -1.525 1 93.62 105 HIS B N 1
ATOM 2733 C CA . HIS B 1 105 ? -0.917 14.133 -0.136 1 93.62 105 HIS B CA 1
ATOM 2734 C C . HIS B 1 105 ? -0.561 13 0.821 1 93.62 105 HIS B C 1
ATOM 2736 O O . HIS B 1 105 ? -0.401 11.852 0.398 1 93.62 105 HIS B O 1
ATOM 2742 N N . CYS B 1 106 ? -0.363 13.367 2.053 1 94.69 106 CYS B N 1
ATOM 2743 C CA . CYS B 1 106 ? -0.04 12.43 3.123 1 94.69 106 CYS B CA 1
ATOM 2744 C C . CYS B 1 106 ? -0.962 12.625 4.32 1 94.69 106 CYS B C 1
ATOM 2746 O O . CYS B 1 106 ? -1.462 13.734 4.547 1 94.69 106 CYS B O 1
ATOM 2748 N N . LEU B 1 107 ? -1.164 11.586 5 1 95.88 107 LEU B N 1
ATOM 2749 C CA . LEU B 1 107 ? -1.885 11.594 6.27 1 95.88 107 LEU B CA 1
ATOM 2750 C C . LEU B 1 107 ? -1.056 10.945 7.371 1 95.88 107 LEU B C 1
ATOM 2752 O O . LEU B 1 107 ? -0.257 10.047 7.102 1 95.88 107 LEU B O 1
ATOM 2756 N N . ALA B 1 108 ? -1.249 11.391 8.547 1 95.88 108 ALA B N 1
ATOM 2757 C CA . ALA B 1 108 ? -0.653 10.758 9.719 1 95.88 108 ALA B CA 1
ATOM 2758 C C . ALA B 1 108 ? -1.577 10.867 10.93 1 95.88 108 ALA B C 1
ATOM 2760 O O . ALA B 1 108 ? -2.445 11.742 10.977 1 95.88 108 ALA B O 1
ATOM 2761 N N . VAL B 1 109 ? -1.394 9.945 11.828 1 95.69 109 VAL B N 1
ATOM 2762 C CA . VAL B 1 109 ? -2.145 9.992 13.078 1 95.69 109 VAL B CA 1
ATOM 2763 C C . VAL B 1 109 ? -1.205 9.727 14.25 1 95.69 109 VAL B C 1
ATOM 2765 O O . VAL B 1 109 ? -0.312 8.883 14.164 1 95.69 109 VAL B O 1
ATOM 2768 N N . ASP B 1 110 ? -1.45 10.516 15.344 1 96.31 110 ASP B N 1
ATOM 2769 C CA . ASP B 1 110 ? -0.572 10.375 16.5 1 96.31 110 ASP B CA 1
ATOM 2770 C C . ASP B 1 110 ? -1.206 9.484 17.562 1 96.31 110 ASP B C 1
ATOM 2772 O O . ASP B 1 110 ? -2.297 8.953 17.375 1 96.31 110 ASP B O 1
ATOM 2776 N N . ASP B 1 111 ? -0.516 9.273 18.703 1 94.12 111 ASP B N 1
ATOM 2777 C CA . ASP B 1 111 ? -0.911 8.336 19.75 1 94.12 111 ASP B CA 1
ATOM 2778 C C . ASP B 1 111 ? -2.084 8.883 20.562 1 94.12 111 ASP B C 1
ATOM 2780 O O . ASP B 1 111 ? -2.66 8.164 21.391 1 94.12 111 ASP B O 1
ATOM 2784 N N . LYS B 1 112 ? -2.475 10.125 20.328 1 97.19 112 LYS B N 1
ATOM 2785 C CA . LYS B 1 112 ? -3.623 10.719 21 1 97.19 112 LYS B CA 1
ATOM 2786 C C . LYS B 1 112 ? -4.852 10.734 20.094 1 97.19 112 LYS B C 1
ATOM 2788 O O . LYS B 1 112 ? -5.898 11.266 20.469 1 97.19 112 LYS B O 1
ATOM 2793 N N . GLY B 1 113 ? -4.68 10.219 18.891 1 97.25 113 GLY B N 1
ATOM 2794 C CA . GLY B 1 113 ? -5.797 10.125 17.969 1 97.25 113 GLY B CA 1
ATOM 2795 C C . GLY B 1 113 ? -5.977 11.375 17.109 1 97.25 113 GLY B C 1
ATOM 2796 O O . GLY B 1 113 ? -7.047 11.586 16.547 1 97.25 113 GLY B O 1
ATOM 2797 N N . ARG B 1 114 ? -4.98 12.211 17.062 1 97.75 114 ARG B N 1
ATOM 2798 C CA . ARG B 1 114 ? -5.035 13.406 16.219 1 97.75 114 ARG B CA 1
ATOM 2799 C C . ARG B 1 114 ? -4.496 13.109 14.82 1 97.75 114 ARG B C 1
ATOM 2801 O O . ARG B 1 114 ? -3.393 12.586 14.672 1 97.75 114 ARG B O 1
ATOM 2808 N N . ALA B 1 115 ? -5.27 13.477 13.836 1 97.62 115 ALA B N 1
ATOM 2809 C CA . ALA B 1 115 ? -4.879 13.234 12.453 1 97.62 115 ALA B CA 1
ATOM 2810 C C . ALA B 1 115 ? -4.34 14.508 11.805 1 97.62 115 ALA B C 1
ATOM 2812 O O . ALA B 1 115 ? -4.812 15.609 12.102 1 97.62 115 ALA B O 1
ATOM 2813 N N . TYR B 1 116 ? -3.371 14.312 10.938 1 97.81 116 TYR B N 1
ATOM 2814 C CA . TYR B 1 116 ? -2.719 15.391 10.211 1 97.81 116 TYR B CA 1
ATOM 2815 C C . TYR B 1 116 ? -2.729 15.117 8.711 1 97.81 116 TYR B C 1
ATOM 2817 O O . TYR B 1 116 ? -2.68 13.969 8.281 1 97.81 116 TYR B O 1
ATOM 2825 N N . ALA B 1 117 ? -2.795 16.156 7.949 1 97.88 117 ALA B N 1
ATOM 2826 C CA . ALA B 1 117 ? -2.717 16.047 6.496 1 97.88 117 ALA B CA 1
ATOM 2827 C C . ALA B 1 117 ? -1.859 17.156 5.906 1 97.88 117 ALA B C 1
ATOM 2829 O O . ALA B 1 117 ? -1.837 18.281 6.43 1 97.88 117 ALA B O 1
ATOM 2830 N N . TRP B 1 118 ? -1.161 16.828 4.848 1 97.56 118 TRP B N 1
ATOM 2831 C CA . TRP B 1 118 ? -0.379 17.812 4.113 1 97.56 118 TRP B CA 1
ATOM 2832 C C . TRP B 1 118 ? -0.151 17.375 2.674 1 97.56 118 TRP B C 1
ATOM 2834 O O . TRP B 1 118 ? -0.418 16.219 2.324 1 97.56 118 TRP B O 1
ATOM 2844 N N . GLY B 1 119 ? 0.355 18.312 1.842 1 96.88 119 GLY B N 1
ATOM 2845 C CA . GLY B 1 119 ? 0.582 18.062 0.429 1 96.88 119 GLY B CA 1
ATOM 2846 C C . GLY B 1 119 ? -0.428 18.75 -0.472 1 96.88 119 GLY B C 1
ATOM 2847 O O . GLY B 1 119 ? -0.905 19.844 -0.161 1 96.88 119 GLY B O 1
ATOM 2848 N N . GLY B 1 120 ? -0.565 18.125 -1.65 1 95.12 120 GLY B N 1
ATOM 2849 C CA . GLY B 1 120 ? -1.556 18.641 -2.58 1 95.12 120 GLY B CA 1
ATOM 2850 C C . GLY B 1 120 ? -2.969 18.609 -2.029 1 95.12 120 GLY B C 1
ATOM 2851 O O . GLY B 1 120 ? -3.355 17.641 -1.363 1 95.12 120 GLY B O 1
ATOM 2852 N N . ASN B 1 121 ? -3.791 19.688 -2.381 1 94.94 121 ASN B N 1
ATOM 2853 C CA . ASN B 1 121 ? -5.102 19.828 -1.753 1 94.94 121 ASN B CA 1
ATOM 2854 C C . ASN B 1 121 ? -6.145 20.328 -2.742 1 94.94 121 ASN B C 1
ATOM 2856 O O . ASN B 1 121 ? -7.16 20.906 -2.34 1 94.94 121 ASN B O 1
ATOM 2860 N N . GLU B 1 122 ? -5.949 20.094 -4 1 90 122 GLU B N 1
ATOM 2861 C CA . GLU B 1 122 ? -6.836 20.609 -5.047 1 90 122 GLU B CA 1
ATOM 2862 C C . GLU B 1 122 ? -8.25 20.062 -4.883 1 90 122 GLU B C 1
ATOM 2864 O O . GLU B 1 122 ? -9.219 20.688 -5.324 1 90 122 GLU B O 1
ATOM 2869 N N . TYR B 1 123 ? -8.383 18.984 -4.211 1 89.94 123 TYR B N 1
ATOM 2870 C CA . TYR B 1 123 ? -9.688 18.344 -4.062 1 89.94 123 TYR B CA 1
ATOM 2871 C C . TYR B 1 123 ? -10.172 18.438 -2.621 1 89.94 123 TYR B C 1
ATOM 2873 O O . TYR B 1 123 ? -11.18 17.828 -2.26 1 89.94 123 TYR B O 1
ATOM 2881 N N . GLY B 1 124 ? -9.406 19.156 -1.79 1 93.06 124 GLY B N 1
ATOM 2882 C CA . GLY B 1 124 ? -9.75 19.25 -0.38 1 93.06 124 GLY B CA 1
ATOM 2883 C C . GLY B 1 124 ? -9.312 18.047 0.425 1 93.06 124 GLY B C 1
ATOM 2884 O O . GLY B 1 124 ? -9.797 17.828 1.538 1 93.06 124 GLY B O 1
ATOM 2885 N N . GLN B 1 125 ? -8.453 17.281 -0.129 1 93.81 125 GLN B N 1
ATOM 2886 C CA . GLN B 1 125 ? -8.094 15.992 0.454 1 93.81 125 GLN B CA 1
ATOM 2887 C C . GLN B 1 125 ? -7.234 16.172 1.703 1 93.81 125 GLN B C 1
ATOM 2889 O O . GLN B 1 125 ? -6.992 15.219 2.441 1 93.81 125 GLN B O 1
ATOM 2894 N N . CYS B 1 126 ? -6.871 17.375 2.047 1 95.88 126 CYS B N 1
ATOM 2895 C CA . CYS B 1 126 ? -6.148 17.609 3.291 1 95.88 126 CYS B CA 1
ATOM 2896 C C . CYS B 1 126 ? -7.098 18.047 4.402 1 95.88 126 CYS B C 1
ATOM 2898 O O . CYS B 1 126 ? -6.688 18.172 5.555 1 95.88 126 CYS B O 1
ATOM 2900 N N . GLY B 1 127 ? -8.328 18.203 4.18 1 93.12 127 GLY B N 1
ATOM 2901 C CA . GLY B 1 127 ? -9.328 18.469 5.195 1 93.12 127 GLY B CA 1
ATOM 2902 C C . GLY B 1 127 ? -9.242 19.875 5.773 1 93.12 127 GLY B C 1
ATOM 2903 O O . GLY B 1 127 ? -9.43 20.062 6.977 1 93.12 127 GLY B O 1
ATOM 2904 N N . GLU B 1 128 ? -8.945 20.844 5.035 1 83.81 128 GLU B N 1
ATOM 2905 C CA . GLU B 1 128 ? -8.922 22.219 5.539 1 83.81 128 GLU B CA 1
ATOM 2906 C C . GLU B 1 128 ? -10.289 22.875 5.402 1 83.81 128 GLU B C 1
ATOM 2908 O O . GLU B 1 128 ? -11.062 22.531 4.512 1 83.81 128 GLU B O 1
ATOM 2913 N N . GLU B 1 129 ? -10.695 23.547 6.488 1 75.31 129 GLU B N 1
ATOM 2914 C CA . GLU B 1 129 ? -11.883 24.391 6.309 1 75.31 129 GLU B CA 1
ATOM 2915 C C . GLU B 1 129 ? -11.609 25.531 5.336 1 75.31 129 GLU B C 1
ATOM 2917 O O . GLU B 1 129 ? -10.586 26.203 5.43 1 75.31 129 GLU B O 1
ATOM 2922 N N . PRO B 1 130 ? -12.43 25.516 4.328 1 68.94 130 PRO B N 1
ATOM 2923 C CA . PRO B 1 130 ? -12.18 26.578 3.355 1 68.94 130 PRO B CA 1
ATOM 2924 C C . PRO B 1 130 ? -12.117 27.969 4 1 68.94 130 PRO B C 1
ATOM 2926 O O . PRO B 1 130 ? -12.844 28.234 4.953 1 68.94 130 PRO B O 1
ATOM 2929 N N . GLU B 1 131 ? -11.055 28.625 3.762 1 65.81 131 GLU B N 1
ATOM 2930 C CA . GLU B 1 131 ? -10.938 30.016 4.223 1 65.81 131 GLU B CA 1
ATOM 2931 C C . GLU B 1 131 ? -11.891 30.938 3.465 1 65.81 131 GLU B C 1
ATOM 2933 O O . GLU B 1 131 ? -12.117 30.75 2.266 1 65.81 131 GLU B O 1
ATOM 2938 N N . ARG B 1 132 ? -12.75 31.547 4.211 1 63.22 132 ARG B N 1
ATOM 2939 C CA . ARG B 1 132 ? -13.602 32.531 3.566 1 63.22 132 ARG B CA 1
ATOM 2940 C C . ARG B 1 132 ? -12.781 33.719 3.045 1 63.22 132 ARG B C 1
ATOM 2942 O O . ARG B 1 132 ? -12.008 34.312 3.791 1 63.22 132 ARG B O 1
ATOM 2949 N N . LYS B 1 133 ? -12.68 33.875 1.669 1 64.5 133 LYS B N 1
ATOM 2950 C CA . LYS B 1 133 ? -12.07 35.094 1.104 1 64.5 133 LYS B CA 1
ATOM 2951 C C . LYS B 1 133 ? -12.984 36.312 1.269 1 64.5 133 LYS B C 1
ATOM 2953 O O . LYS B 1 133 ? -14.18 36.156 1.521 1 64.5 133 LYS B O 1
ATOM 2958 N N . GLU B 1 134 ? -12.32 37.375 1.314 1 63.06 134 GLU B N 1
ATOM 2959 C CA . GLU B 1 134 ? -13.016 38.656 1.415 1 63.06 134 GLU B CA 1
ATOM 2960 C C . GLU B 1 134 ? -14.148 38.75 0.396 1 63.06 134 GLU B C 1
ATOM 2962 O O . GLU B 1 134 ? -15.18 39.344 0.665 1 63.06 134 GLU B O 1
ATOM 2967 N N . ASP B 1 135 ? -13.883 38.188 -0.722 1 63.25 135 ASP B N 1
ATOM 2968 C CA . ASP B 1 135 ? -14.906 38.312 -1.749 1 63.25 135 ASP B CA 1
ATOM 2969 C C . ASP B 1 135 ? -15.992 37.25 -1.591 1 63.25 135 ASP B C 1
ATOM 2971 O O . ASP B 1 135 ? -16.906 37.156 -2.422 1 63.25 135 ASP B O 1
ATOM 2975 N N . GLY B 1 136 ? -15.906 36.5 -0.523 1 63.62 136 GLY B N 1
ATOM 2976 C CA . GLY B 1 136 ? -16.953 35.562 -0.186 1 63.62 136 GLY B CA 1
ATOM 2977 C C . GLY B 1 136 ? -16.703 34.156 -0.738 1 63.62 136 GLY B C 1
ATOM 2978 O O . GLY B 1 136 ? -17.484 33.25 -0.503 1 63.62 136 GLY B O 1
ATOM 2979 N N . THR B 1 137 ? -15.562 34.188 -1.558 1 62.84 137 THR B N 1
ATOM 2980 C CA . THR B 1 137 ? -15.352 32.906 -2.178 1 62.84 137 THR B CA 1
ATOM 2981 C C . THR B 1 137 ? -14.555 31.984 -1.256 1 62.84 137 THR B C 1
ATOM 2983 O O . THR B 1 137 ? -13.742 32.469 -0.458 1 62.84 137 THR B O 1
ATOM 2986 N N . ARG B 1 138 ? -15.055 30.891 -0.979 1 64.25 138 ARG B N 1
ATOM 2987 C CA . ARG B 1 138 ? -14.391 29.828 -0.232 1 64.25 138 ARG B CA 1
ATOM 2988 C C . ARG B 1 138 ? -13.383 29.094 -1.107 1 64.25 138 ARG B C 1
ATOM 2990 O O . ARG B 1 138 ? -13.766 28.375 -2.037 1 64.25 138 ARG B O 1
ATOM 2997 N N . ALA B 1 139 ? -12.031 29.562 -1.092 1 76.38 139 ALA B N 1
ATOM 2998 C CA . ALA B 1 139 ? -11.078 28.891 -1.974 1 76.38 139 ALA B CA 1
ATOM 2999 C C . ALA B 1 139 ? -10.188 27.938 -1.19 1 76.38 139 ALA B C 1
ATOM 3001 O O . ALA B 1 139 ? -9.75 28.25 -0.082 1 76.38 139 ALA B O 1
ATOM 3002 N N . LEU B 1 140 ? -10.125 26.766 -1.65 1 83.38 140 LEU B N 1
ATOM 3003 C CA . LEU B 1 140 ? -9.211 25.766 -1.088 1 83.38 140 LEU B CA 1
ATOM 3004 C C . LEU B 1 140 ? -7.77 26.062 -1.491 1 83.38 140 LEU B C 1
ATOM 3006 O O . LEU B 1 140 ? -7.508 26.453 -2.633 1 83.38 140 LEU B O 1
ATOM 3010 N N . ARG B 1 141 ? -6.914 26.078 -0.478 1 89.12 141 ARG B N 1
ATOM 3011 C CA . ARG B 1 141 ? -5.5 26.125 -0.842 1 89.12 141 ARG B CA 1
ATOM 3012 C C . ARG B 1 141 ? -5.133 24.922 -1.712 1 89.12 141 ARG B C 1
ATOM 3014 O O . ARG B 1 141 ? -5.578 23.797 -1.459 1 89.12 141 ARG B O 1
ATOM 3021 N N . ARG B 1 142 ? -4.445 25.172 -2.748 1 91.69 142 ARG B N 1
ATOM 3022 C CA . ARG B 1 142 ? -4.035 24.109 -3.664 1 91.69 142 ARG B CA 1
ATOM 3023 C C . ARG B 1 142 ? -3.08 23.141 -2.979 1 91.69 142 ARG B C 1
ATOM 3025 O O . ARG B 1 142 ? -3.131 21.938 -3.23 1 91.69 142 ARG B O 1
ATOM 3032 N N . ASP B 1 143 ? -2.152 23.75 -2.174 1 94.75 143 ASP B N 1
ATOM 3033 C CA . ASP B 1 143 ? -1.172 22.953 -1.457 1 94.75 143 ASP B CA 1
ATOM 3034 C C . ASP B 1 143 ? -1.107 23.344 0.017 1 94.75 143 ASP B C 1
ATOM 3036 O O . ASP B 1 143 ? -1.204 24.516 0.355 1 94.75 143 ASP B O 1
ATOM 3040 N N . ILE B 1 144 ? -0.945 22.391 0.837 1 96 144 ILE B N 1
ATOM 3041 C CA . ILE B 1 144 ? -0.685 22.547 2.266 1 96 144 ILE B CA 1
ATOM 3042 C C . ILE B 1 144 ? 0.679 21.953 2.607 1 96 144 ILE B C 1
ATOM 3044 O O . ILE B 1 144 ? 0.791 20.75 2.875 1 96 144 ILE B O 1
ATOM 3048 N N . PRO B 1 145 ? 1.697 22.812 2.561 1 96.44 145 PRO B N 1
ATOM 3049 C CA . PRO B 1 145 ? 3.049 22.266 2.656 1 96.44 145 PRO B CA 1
ATOM 3050 C C . PRO B 1 145 ? 3.42 21.859 4.082 1 96.44 145 PRO B C 1
ATOM 3052 O O . PRO B 1 145 ? 4.371 21.094 4.281 1 96.44 145 PRO B O 1
ATOM 3055 N N . ILE B 1 146 ? 2.713 22.375 5.031 1 97.31 146 ILE B N 1
ATOM 3056 C CA . ILE B 1 146 ? 2.979 22.062 6.434 1 97.31 146 ILE B CA 1
ATOM 3057 C C . ILE B 1 146 ? 1.83 21.234 7.004 1 97.31 146 ILE B C 1
ATOM 3059 O O . ILE B 1 146 ? 0.663 21.609 6.883 1 97.31 146 ILE B O 1
ATOM 3063 N N . PRO B 1 147 ? 2.225 20.094 7.609 1 97.75 147 PRO B N 1
ATOM 3064 C CA . PRO B 1 147 ? 1.151 19.281 8.18 1 97.75 147 PRO B CA 1
ATOM 3065 C C . PRO B 1 147 ? 0.217 20.078 9.086 1 97.75 147 PRO B C 1
ATOM 3067 O O . PRO B 1 147 ? 0.678 20.875 9.898 1 97.75 147 PRO B O 1
ATOM 3070 N N . GLN B 1 148 ? -1.038 19.844 8.883 1 96.31 148 GLN B N 1
ATOM 3071 C CA . GLN B 1 148 ? -2.057 20.469 9.711 1 96.31 148 GLN B CA 1
ATOM 3072 C C . GLN B 1 148 ? -3.072 19.453 10.211 1 96.31 148 GLN B C 1
ATOM 3074 O O . GLN B 1 148 ? -3.281 18.406 9.578 1 96.31 148 GLN B O 1
ATOM 3079 N N . ARG B 1 149 ? -3.652 19.828 11.32 1 95.88 149 ARG B N 1
ATOM 3080 C CA . ARG B 1 149 ? -4.715 18.969 11.828 1 95.88 149 ARG B CA 1
ATOM 3081 C C . ARG B 1 149 ? -5.867 18.875 10.836 1 95.88 149 ARG B C 1
ATOM 3083 O O . ARG B 1 149 ? -6.254 19.875 10.227 1 95.88 149 ARG B O 1
ATOM 3090 N N . CYS B 1 150 ? -6.137 17.562 10.719 1 93.94 150 CYS B N 1
ATOM 3091 C CA . CYS B 1 150 ? -7.324 17.281 9.922 1 93.94 150 CYS B CA 1
ATOM 3092 C C . CYS B 1 150 ? -8.328 16.453 10.703 1 93.94 150 CYS B C 1
ATOM 3094 O O . CYS B 1 150 ? -8.008 15.93 11.781 1 93.94 150 CYS B O 1
ATOM 3096 N N . ALA B 1 151 ? -9.516 16.625 10.617 1 93.75 151 ALA B N 1
ATOM 3097 C CA . ALA B 1 151 ? -10.547 15.898 11.344 1 93.75 151 ALA B CA 1
ATOM 3098 C C . ALA B 1 151 ? -10.539 16.266 12.828 1 93.75 151 ALA B C 1
ATOM 3100 O O . ALA B 1 151 ? -10.523 15.375 13.688 1 93.75 151 ALA B O 1
ATOM 3101 N N . LEU B 1 152 ? -10.5 17.406 13.195 1 92.25 152 LEU B N 1
ATOM 3102 C CA . LEU B 1 152 ? -10.258 18 14.5 1 92.25 152 LEU B CA 1
ATOM 3103 C C . LEU B 1 152 ? -11.211 17.422 15.547 1 92.25 152 LEU B C 1
ATOM 3105 O O . LEU B 1 152 ? -10.836 17.281 16.719 1 92.25 152 LEU B O 1
ATOM 3109 N N . LYS B 1 153 ? -12.336 16.969 15.258 1 92.5 153 LYS B N 1
ATOM 3110 C CA . LYS B 1 153 ? -13.312 16.547 16.25 1 92.5 153 LYS B CA 1
ATOM 3111 C C . LYS B 1 153 ? -13.305 15.023 16.391 1 92.5 153 LYS B C 1
ATOM 3113 O O . LYS B 1 153 ? -14.141 14.461 17.109 1 92.5 153 LYS B O 1
ATOM 3118 N N . LEU B 1 154 ? -12.359 14.445 15.805 1 96.5 154 LEU B N 1
ATOM 3119 C CA . LEU B 1 154 ? -12.391 12.984 15.781 1 96.5 154 LEU B CA 1
ATOM 3120 C C . LEU B 1 154 ? -11.18 12.414 16.516 1 96.5 154 LEU B C 1
ATOM 3122 O O . LEU B 1 154 ? -10.102 13.016 16.516 1 96.5 154 LEU B O 1
ATOM 3126 N N . LYS B 1 155 ? -11.375 11.305 17.172 1 98 155 LYS B N 1
ATOM 3127 C CA . LYS B 1 155 ? -10.289 10.461 17.656 1 98 155 LYS B CA 1
ATOM 3128 C C . LYS B 1 155 ? -9.984 9.336 16.672 1 98 155 LYS B C 1
ATOM 3130 O O . LYS B 1 155 ? -10.695 8.336 16.625 1 98 155 LYS B O 1
ATOM 3135 N N . VAL B 1 156 ? -8.883 9.484 15.992 1 97.31 156 VAL B N 1
ATOM 3136 C CA . VAL B 1 156 ? -8.562 8.664 14.828 1 97.31 156 VAL B CA 1
ATOM 3137 C C . VAL B 1 156 ? -7.609 7.543 15.227 1 97.31 156 VAL B C 1
ATOM 3139 O O . VAL B 1 156 ? -6.676 7.762 16 1 97.31 156 VAL B O 1
ATOM 3142 N N . ARG B 1 157 ? -7.801 6.379 14.68 1 93.56 157 ARG B N 1
ATOM 3143 C CA . ARG B 1 157 ? -6.875 5.285 14.961 1 93.56 157 ARG B CA 1
ATOM 3144 C C . ARG B 1 157 ? -6.137 4.859 13.695 1 93.56 157 ARG B C 1
ATOM 3146 O O . ARG B 1 157 ? -5.031 4.316 13.766 1 93.56 157 ARG B O 1
ATOM 3153 N N . GLN B 1 158 ? -6.758 5.102 12.531 1 90.12 158 GLN B N 1
ATOM 3154 C CA . GLN B 1 158 ? -6.137 4.746 11.258 1 90.12 158 GLN B CA 1
ATOM 3155 C C . GLN B 1 158 ? -6.414 5.809 10.195 1 90.12 158 GLN B C 1
ATOM 3157 O O . GLN B 1 158 ? -7.527 6.328 10.102 1 90.12 158 GLN B O 1
ATOM 3162 N N . VAL B 1 159 ? -5.355 6.047 9.414 1 93.44 159 VAL B N 1
ATOM 3163 C CA . VAL B 1 159 ? -5.523 6.922 8.258 1 93.44 159 VAL B CA 1
ATOM 3164 C C . VAL B 1 159 ? -5.23 6.148 6.973 1 93.44 159 VAL B C 1
ATOM 3166 O O . VAL B 1 159 ? -4.41 5.227 6.973 1 93.44 159 VAL B O 1
ATOM 3169 N N . ALA B 1 160 ? -5.902 6.496 5.965 1 88.75 160 ALA B N 1
ATOM 3170 C CA . ALA B 1 160 ? -5.68 5.969 4.625 1 88.75 160 ALA B CA 1
ATOM 3171 C C . ALA B 1 160 ? -5.926 7.039 3.564 1 88.75 160 ALA B C 1
ATOM 3173 O O . ALA B 1 160 ? -6.746 7.938 3.758 1 88.75 160 ALA B O 1
ATOM 3174 N N . ALA B 1 161 ? -5.145 6.941 2.475 1 90.19 161 ALA B N 1
ATOM 3175 C CA . ALA B 1 161 ? -5.223 7.977 1.446 1 90.19 161 ALA B CA 1
ATOM 3176 C C . ALA B 1 161 ? -5.348 7.359 0.056 1 90.19 161 ALA B C 1
ATOM 3178 O O . ALA B 1 161 ? -4.59 6.457 -0.302 1 90.19 161 ALA B O 1
ATOM 3179 N N . GLY B 1 162 ? -6.32 7.836 -0.69 1 86.75 162 GLY B N 1
ATOM 3180 C CA . GLY B 1 162 ? -6.449 7.496 -2.098 1 86.75 162 GLY B CA 1
ATOM 3181 C C . GLY B 1 162 ? -5.781 8.5 -3.018 1 86.75 162 GLY B C 1
ATOM 3182 O O . GLY B 1 162 ? -4.898 9.25 -2.592 1 86.75 162 GLY B O 1
ATOM 3183 N N . GLY B 1 163 ? -6.16 8.461 -4.273 1 84 163 GLY B N 1
ATOM 3184 C CA . GLY B 1 163 ? -5.59 9.391 -5.227 1 84 163 GLY B CA 1
ATOM 3185 C C . GLY B 1 163 ? -5.98 10.836 -4.957 1 84 163 GLY B C 1
ATOM 3186 O O . GLY B 1 163 ? -5.152 11.742 -5.086 1 84 163 GLY B O 1
ATOM 3187 N N . THR B 1 164 ? -7.184 10.992 -4.602 1 89.19 164 THR B N 1
ATOM 3188 C CA . THR B 1 164 ? -7.695 12.352 -4.469 1 89.19 164 THR B CA 1
ATOM 3189 C C . THR B 1 164 ? -8.531 12.492 -3.201 1 89.19 164 THR B C 1
ATOM 3191 O O . THR B 1 164 ? -9.289 13.453 -3.055 1 89.19 164 THR B O 1
ATOM 3194 N N . HIS B 1 165 ? -8.469 11.461 -2.361 1 91.19 165 HIS B N 1
ATOM 3195 C CA . HIS B 1 165 ? -9.32 11.484 -1.18 1 91.19 165 HIS B CA 1
ATOM 3196 C C . HIS B 1 165 ? -8.602 10.891 0.028 1 91.19 165 HIS B C 1
ATOM 3198 O O . HIS B 1 165 ? -7.602 10.18 -0.124 1 91.19 165 HIS B O 1
ATOM 3204 N N . SER B 1 166 ? -9.133 11.25 1.13 1 94.5 166 SER B N 1
ATOM 3205 C CA . SER B 1 166 ? -8.633 10.789 2.42 1 94.5 166 SER B CA 1
ATOM 3206 C C . SER B 1 166 ? -9.703 10.023 3.189 1 94.5 166 SER B C 1
ATOM 3208 O O . SER B 1 166 ? -10.891 10.32 3.064 1 94.5 166 SER B O 1
ATOM 3210 N N . VAL B 1 167 ? -9.305 9.039 3.936 1 93.31 167 VAL B N 1
ATOM 3211 C CA . VAL B 1 167 ? -10.195 8.242 4.773 1 93.31 167 VAL B CA 1
ATOM 3212 C C . VAL B 1 167 ? -9.562 8.031 6.148 1 93.31 167 VAL B C 1
ATOM 3214 O O . VAL B 1 167 ? -8.367 7.77 6.254 1 93.31 167 VAL B O 1
ATOM 3217 N N . VAL B 1 168 ? -10.367 8.188 7.156 1 95.69 168 VAL B N 1
ATOM 3218 C CA . VAL B 1 168 ? -9.875 7.875 8.492 1 95.69 168 VAL B CA 1
ATOM 3219 C C . VAL B 1 168 ? -10.844 6.922 9.195 1 95.69 168 VAL B C 1
ATOM 3221 O O . VAL B 1 168 ? -12.039 6.914 8.898 1 95.69 168 VAL B O 1
ATOM 3224 N N . LEU B 1 169 ? -10.32 6.09 10.031 1 93.62 169 LEU B N 1
ATOM 3225 C CA . LEU B 1 169 ? -11.039 5.215 10.945 1 93.62 169 LEU B CA 1
ATOM 3226 C C . LEU B 1 169 ? -10.883 5.688 12.383 1 93.62 169 LEU B C 1
ATOM 3228 O O . LEU B 1 169 ? -9.758 5.84 12.875 1 93.62 169 LEU B O 1
ATOM 3232 N N . THR B 1 170 ? -12.016 5.965 13.023 1 97.62 170 THR B N 1
ATOM 3233 C CA . THR B 1 170 ? -11.969 6.465 14.391 1 97.62 170 THR B CA 1
ATOM 3234 C C . THR B 1 170 ? -11.82 5.316 15.383 1 97.62 170 THR B C 1
ATOM 3236 O O . THR B 1 170 ? -12.008 4.152 15.031 1 97.62 170 THR B O 1
ATOM 3239 N N . GLN B 1 171 ? -11.43 5.676 16.594 1 95.69 171 GLN B N 1
ATOM 3240 C CA . GLN B 1 171 ? -11.281 4.699 17.656 1 95.69 171 GLN B CA 1
ATOM 3241 C C . GLN B 1 171 ? -12.609 4.016 17.969 1 95.69 171 GLN B C 1
ATOM 3243 O O . GLN B 1 171 ? -12.633 2.85 18.375 1 95.69 171 GLN B O 1
ATOM 3248 N N . GLU B 1 172 ? -13.711 4.715 17.703 1 95.69 172 GLU B N 1
ATOM 3249 C CA . GLU B 1 172 ? -15.039 4.18 17.984 1 95.69 172 GLU B CA 1
ATOM 3250 C C . GLU B 1 172 ? -15.523 3.287 16.844 1 95.69 172 GLU B C 1
ATOM 3252 O O . GLU B 1 172 ? -16.609 2.705 16.922 1 95.69 172 GLU B O 1
ATOM 3257 N N . GLY B 1 173 ? -14.773 3.223 15.781 1 95.06 173 GLY B N 1
ATOM 3258 C CA . GLY B 1 173 ? -15.109 2.312 14.695 1 95.06 173 GLY B CA 1
ATOM 3259 C C . GLY B 1 173 ? -15.938 2.967 13.602 1 95.06 173 GLY B C 1
ATOM 3260 O O . GLY B 1 173 ? -16.672 2.287 12.883 1 95.06 173 GLY B O 1
ATOM 3261 N N . HIS B 1 174 ? -15.852 4.277 13.531 1 97.19 174 HIS B N 1
ATOM 3262 C CA . HIS B 1 174 ? -16.531 5.012 12.461 1 97.19 174 HIS B CA 1
ATOM 3263 C C . HIS B 1 174 ? -15.539 5.426 11.375 1 97.19 174 HIS B C 1
ATOM 3265 O O . HIS B 1 174 ? -14.375 5.715 11.664 1 97.19 174 HIS B O 1
ATOM 3271 N N . VAL B 1 175 ? -16.047 5.434 10.141 1 96.12 175 VAL B N 1
ATOM 3272 C CA . VAL B 1 175 ? -15.219 5.816 9 1 96.12 175 VAL B CA 1
ATOM 3273 C C . VAL B 1 175 ? -15.641 7.195 8.5 1 96.12 175 VAL B C 1
ATOM 3275 O O . VAL B 1 175 ? -16.828 7.488 8.406 1 96.12 175 VAL B O 1
ATOM 3278 N N . TRP B 1 176 ? -14.672 8.047 8.258 1 95.75 176 TRP B N 1
ATOM 3279 C CA . TRP B 1 176 ? -14.891 9.383 7.703 1 95.75 176 TRP B CA 1
ATOM 3280 C C . TRP B 1 176 ? -14.055 9.594 6.445 1 95.75 176 TRP B C 1
ATOM 3282 O O . TRP B 1 176 ? -12.977 9 6.301 1 95.75 176 TRP B O 1
ATOM 3292 N N . THR B 1 177 ? -14.586 10.391 5.535 1 94.62 177 THR B N 1
ATOM 3293 C CA . THR B 1 177 ? -13.883 10.641 4.285 1 94.62 177 THR B CA 1
ATOM 3294 C C . THR B 1 177 ? -14.047 12.102 3.855 1 94.62 177 THR B C 1
ATOM 3296 O O . THR B 1 177 ? -14.992 12.773 4.27 1 94.62 177 THR B O 1
ATOM 3299 N N . TRP B 1 178 ? -13.062 12.594 3.131 1 94.38 178 TRP B N 1
ATOM 3300 C CA . TRP B 1 178 ? -13.141 13.898 2.473 1 94.38 178 TRP B CA 1
ATOM 3301 C C . TRP B 1 178 ? -12.266 13.93 1.224 1 94.38 178 TRP B C 1
ATOM 3303 O O . TRP B 1 178 ? -11.578 12.953 0.919 1 94.38 178 TRP B O 1
ATOM 3313 N N . GLY B 1 179 ? -12.344 15 0.506 1 93.19 179 GLY B N 1
ATOM 3314 C CA . GLY B 1 179 ? -11.727 15.102 -0.81 1 93.19 179 GLY B CA 1
ATOM 3315 C C . GLY B 1 179 ? -12.711 14.859 -1.942 1 93.19 179 GLY B C 1
ATOM 3316 O O . GLY B 1 179 ? -13.875 15.25 -1.857 1 93.19 179 GLY B O 1
ATOM 3317 N N . GLN B 1 180 ? -12.078 14.406 -3.021 1 88.19 180 GLN B N 1
ATOM 3318 C CA . GLN B 1 180 ? -12.938 14.039 -4.141 1 88.19 180 GLN B CA 1
ATOM 3319 C C . GLN B 1 180 ? -13.281 12.555 -4.105 1 88.19 180 GLN B C 1
ATOM 3321 O O . GLN B 1 180 ? -12.422 11.703 -4.348 1 88.19 180 GLN B O 1
ATOM 3326 N N . PRO B 1 181 ? -14.516 12.391 -3.717 1 73.88 181 PRO B N 1
ATOM 3327 C CA . PRO B 1 181 ? -14.914 10.977 -3.686 1 73.88 181 PRO B CA 1
ATOM 3328 C C . PRO B 1 181 ? -15.062 10.375 -5.082 1 73.88 181 PRO B C 1
ATOM 3330 O O . PRO B 1 181 ? -15.297 11.102 -6.051 1 73.88 181 PRO B O 1
ATOM 3333 N N . TRP B 1 182 ? -14.789 9.094 -5.133 1 75 182 TRP B N 1
ATOM 3334 C CA . TRP B 1 182 ? -15.125 8.352 -6.344 1 75 182 TRP B CA 1
ATOM 3335 C C . TRP B 1 182 ? -16.375 7.492 -6.133 1 75 182 TRP B C 1
ATOM 3337 O O . TRP B 1 182 ? -16.594 6.977 -5.035 1 75 182 TRP B O 1
ATOM 3347 N N . PRO B 1 183 ? -17.109 7.344 -7.324 1 69.94 183 PRO B N 1
ATOM 3348 C CA . PRO B 1 183 ? -17 8 -8.633 1 69.94 183 PRO B CA 1
ATOM 3349 C C . PRO B 1 183 ? -17.312 9.492 -8.562 1 69.94 183 PRO B C 1
ATOM 3351 O O . PRO B 1 183 ? -18.016 9.945 -7.656 1 69.94 183 PRO B O 1
ATOM 3354 N N . PRO B 1 184 ? -16.641 10.203 -9.531 1 64.12 184 PRO B N 1
ATOM 3355 C CA . PRO B 1 184 ? -16.891 11.641 -9.562 1 64.12 184 PRO B CA 1
ATOM 3356 C C . PRO B 1 184 ? -18.312 11.977 -10.016 1 64.12 184 PRO B C 1
ATOM 3358 O O . PRO B 1 184 ? -18.734 11.562 -11.102 1 64.12 184 PRO B O 1
ATOM 3361 N N . GLY B 1 185 ? -19.281 11.477 -9.367 1 56.25 185 GLY B N 1
ATOM 3362 C CA . GLY B 1 185 ? -20.609 11.945 -9.758 1 56.25 185 GLY B CA 1
ATOM 3363 C C . GLY B 1 185 ? -20.828 13.414 -9.453 1 56.25 185 GLY B C 1
ATOM 3364 O O . GLY B 1 185 ? -19.938 14.234 -9.641 1 56.25 185 GLY B O 1
ATOM 3365 N N . ASP B 1 186 ? -22.062 13.688 -9.172 1 58.31 186 ASP B N 1
ATOM 3366 C CA . ASP B 1 186 ? -22.469 15.023 -8.75 1 58.31 186 ASP B CA 1
ATOM 3367 C C . ASP B 1 186 ? -21.859 15.375 -7.387 1 58.31 186 ASP B C 1
ATOM 3369 O O . ASP B 1 186 ? -22.234 16.375 -6.777 1 58.31 186 ASP B O 1
ATOM 3373 N N . ILE B 1 187 ? -21 14.383 -7.004 1 58.25 187 ILE B N 1
ATOM 3374 C CA . ILE B 1 187 ? -20.484 14.672 -5.668 1 58.25 187 ILE B CA 1
ATOM 3375 C C . ILE B 1 187 ? -19.328 15.664 -5.766 1 58.25 187 ILE B C 1
ATOM 3377 O O . ILE B 1 187 ? -18.375 15.43 -6.496 1 58.25 187 ILE B O 1
ATOM 3381 N N . LYS B 1 188 ? -19.578 16.828 -5.297 1 70.12 188 LYS B N 1
ATOM 3382 C CA . LYS B 1 188 ? -18.625 17.922 -5.145 1 70.12 188 LYS B CA 1
ATOM 3383 C C . LYS B 1 188 ? -17.516 17.531 -4.172 1 70.12 188 LYS B C 1
ATOM 3385 O O . LYS B 1 188 ? -17.688 16.625 -3.346 1 70.12 188 LYS B O 1
ATOM 3390 N N . LYS B 1 189 ? -16.422 18.125 -4.414 1 83.12 189 LYS B N 1
ATOM 3391 C CA . LYS B 1 189 ? -15.32 18.047 -3.473 1 83.12 189 LYS B CA 1
ATOM 3392 C C . LYS B 1 189 ? -15.781 18.359 -2.053 1 83.12 189 LYS B C 1
ATOM 3394 O O . LYS B 1 189 ? -16.578 19.266 -1.845 1 83.12 189 LYS B O 1
ATOM 3399 N N . ILE B 1 190 ? -15.422 17.547 -1.19 1 85.44 190 ILE B N 1
ATOM 3400 C CA . ILE B 1 190 ? -15.711 17.75 0.225 1 85.44 190 ILE B CA 1
ATOM 3401 C C . ILE B 1 190 ? -14.422 18.062 0.976 1 85.44 190 ILE B C 1
ATOM 3403 O O . ILE B 1 190 ? -13.508 17.234 1.017 1 85.44 190 ILE B O 1
ATOM 3407 N N . SER B 1 191 ? -14.367 19.25 1.547 1 88.81 191 SER B N 1
ATOM 3408 C CA . SER B 1 191 ? -13.109 19.672 2.139 1 88.81 191 SER B CA 1
ATOM 3409 C C . SER B 1 191 ? -13.078 19.406 3.639 1 88.81 191 SER B C 1
ATOM 3411 O O . SER B 1 191 ? -12.078 19.672 4.305 1 88.81 191 SER B O 1
ATOM 3413 N N . THR B 1 192 ? -14.18 18.953 4.117 1 90.62 192 THR B N 1
ATOM 3414 C CA . THR B 1 192 ? -14.227 18.594 5.531 1 90.62 192 THR B CA 1
ATOM 3415 C C . THR B 1 192 ? -14.633 17.141 5.703 1 90.62 192 THR B C 1
ATOM 3417 O O . THR B 1 192 ? -15.453 16.625 4.941 1 90.62 192 THR B O 1
ATOM 3420 N N . PRO B 1 193 ? -14.102 16.531 6.707 1 93.06 193 PRO B N 1
ATOM 3421 C CA . PRO B 1 193 ? -14.461 15.117 6.91 1 93.06 193 PRO B CA 1
ATOM 3422 C C . PRO B 1 193 ? -15.961 14.914 7.102 1 93.06 193 PRO B C 1
ATOM 3424 O O . PRO B 1 193 ? -16.594 15.664 7.84 1 93.06 193 PRO B O 1
ATOM 3427 N N . VAL B 1 194 ? -16.422 13.953 6.398 1 93.06 194 VAL B N 1
ATOM 3428 C CA . VAL B 1 194 ? -17.828 13.555 6.555 1 93.06 194 VAL B CA 1
ATOM 3429 C C . VAL B 1 194 ? -17.906 12.07 6.902 1 93.06 194 VAL B C 1
ATOM 3431 O O . VAL B 1 194 ? -17.125 11.266 6.391 1 93.06 194 VAL B O 1
ATOM 3434 N N . ARG B 1 195 ? -18.859 11.82 7.73 1 94.75 195 ARG B N 1
ATOM 3435 C CA . ARG B 1 195 ? -19.047 10.43 8.125 1 94.75 195 ARG B CA 1
ATOM 3436 C C . ARG B 1 195 ? -19.578 9.594 6.965 1 94.75 195 ARG B C 1
ATOM 3438 O O . ARG B 1 195 ? -20.516 10.016 6.273 1 94.75 195 ARG B O 1
ATOM 3445 N N . VAL B 1 196 ? -18.891 8.477 6.734 1 94.69 196 VAL B N 1
ATOM 3446 C CA . VAL B 1 196 ? -19.406 7.527 5.754 1 94.69 196 VAL B CA 1
ATOM 3447 C C . VAL B 1 196 ? -20.578 6.75 6.348 1 94.69 196 VAL B C 1
ATOM 3449 O O . VAL B 1 196 ? -20.422 6.016 7.32 1 94.69 196 VAL B O 1
ATOM 3452 N N . GLN B 1 197 ? -21.672 6.898 5.762 1 93.69 197 GLN B N 1
ATOM 3453 C CA . GLN B 1 197 ? -22.875 6.281 6.305 1 93.69 197 GLN B CA 1
ATOM 3454 C C . GLN B 1 197 ? -22.922 4.793 5.98 1 93.69 197 GLN B C 1
ATOM 3456 O O . GLN B 1 197 ? -22.406 4.359 4.949 1 93.69 197 GLN B O 1
ATOM 3461 N N . GLY B 1 198 ? -23.484 4 6.867 1 92.06 198 GLY B N 1
ATOM 3462 C CA . GLY B 1 198 ? -23.703 2.584 6.613 1 92.06 198 GLY B CA 1
ATOM 3463 C C . GLY B 1 198 ? -22.609 1.703 7.188 1 92.06 198 GLY B C 1
ATOM 3464 O O . GLY B 1 198 ? -22.672 0.477 7.07 1 92.06 198 GLY B O 1
ATOM 3465 N N . LEU B 1 199 ? -21.672 2.344 7.719 1 93 199 LEU B N 1
ATOM 3466 C CA . LEU B 1 199 ? -20.578 1.589 8.32 1 93 199 LEU B CA 1
ATOM 3467 C C . LEU B 1 199 ? -20.562 1.773 9.836 1 93 199 LEU B C 1
ATOM 3469 O O . LEU B 1 199 ? -20.516 2.904 10.32 1 93 199 LEU B O 1
ATOM 3473 N N . GLU B 1 200 ? -20.625 0.697 10.5 1 91.31 200 GLU B N 1
ATOM 3474 C CA . GLU B 1 200 ? -20.516 0.706 11.953 1 91.31 200 GLU B CA 1
ATOM 3475 C C . GLU B 1 200 ? -19.531 -0.357 12.438 1 91.31 200 GLU B C 1
ATOM 3477 O O . GLU B 1 200 ? -19.422 -1.423 11.828 1 91.31 200 GLU B O 1
ATOM 3482 N N . GLN B 1 201 ? -18.875 -0.012 13.523 1 92.5 201 GLN B N 1
ATOM 3483 C CA . GLN B 1 201 ? -17.969 -0.939 14.188 1 92.5 201 GLN B CA 1
ATOM 3484 C C . GLN B 1 201 ? -16.922 -1.48 13.219 1 92.5 201 GLN B C 1
ATOM 3486 O O . GLN B 1 201 ? -16.75 -2.695 13.102 1 92.5 201 GLN B O 1
ATOM 3491 N N . VAL B 1 202 ? -16.297 -0.603 12.492 1 90.31 202 VAL B N 1
ATOM 3492 C CA . VAL B 1 202 ? -15.25 -0.954 11.539 1 90.31 202 VAL B CA 1
ATOM 3493 C C . VAL B 1 202 ? -13.945 -1.221 12.289 1 90.31 202 VAL B C 1
ATOM 3495 O O . VAL B 1 202 ? -13.586 -0.486 13.211 1 90.31 202 VAL B O 1
ATOM 3498 N N . SER B 1 203 ? -13.297 -2.277 11.867 1 83.25 203 SER B N 1
ATOM 3499 C CA . SER B 1 203 ? -12.047 -2.641 12.531 1 83.25 203 SER B CA 1
ATOM 3500 C C . SER B 1 203 ? -10.844 -2.143 11.75 1 83.25 203 SER B C 1
ATOM 3502 O O . SER B 1 203 ? -9.797 -1.842 12.336 1 83.25 203 SER B O 1
ATOM 3504 N N . MET B 1 204 ? -11.031 -2.039 10.414 1 83 204 MET B N 1
ATOM 3505 C CA . MET B 1 204 ? -9.898 -1.624 9.586 1 83 204 MET B CA 1
ATOM 3506 C C . MET B 1 204 ? -10.383 -1.061 8.25 1 83 204 MET B C 1
ATOM 3508 O O . MET B 1 204 ? -11.461 -1.412 7.781 1 83 204 MET B O 1
ATOM 3512 N N . ILE B 1 205 ? -9.492 -0.249 7.656 1 85.44 205 ILE B N 1
ATOM 3513 C CA . ILE B 1 205 ? -9.797 0.305 6.34 1 85.44 205 ILE B CA 1
ATOM 3514 C C . ILE B 1 205 ? -8.609 0.1 5.406 1 85.44 205 ILE B C 1
ATOM 3516 O O . ILE B 1 205 ? -7.461 0.049 5.855 1 85.44 205 ILE B O 1
ATOM 3520 N N . ALA B 1 206 ? -8.898 -0.115 4.18 1 82.25 206 ALA B N 1
ATOM 3521 C CA . ALA B 1 206 ? -7.941 -0.118 3.078 1 82.25 206 ALA B CA 1
ATOM 3522 C C . ALA B 1 206 ? -8.453 0.707 1.901 1 82.25 206 ALA B C 1
ATOM 3524 O O . ALA B 1 206 ? -9.641 0.642 1.559 1 82.25 206 ALA B O 1
ATOM 3525 N N . VAL B 1 207 ? -7.469 1.513 1.371 1 84.56 207 VAL B N 1
ATOM 3526 C CA . VAL B 1 207 ? -7.91 2.439 0.335 1 84.56 207 VAL B CA 1
ATOM 3527 C C . VAL B 1 207 ? -7.051 2.264 -0.916 1 84.56 207 VAL B C 1
ATOM 3529 O O . VAL B 1 207 ? -5.82 2.291 -0.841 1 84.56 207 VAL B O 1
ATOM 3532 N N . GLY B 1 208 ? -7.699 1.946 -1.988 1 78.25 208 GLY B N 1
ATOM 3533 C CA . GLY B 1 208 ? -7.047 2.029 -3.285 1 78.25 208 GLY B CA 1
ATOM 3534 C C . GLY B 1 208 ? -7.023 3.438 -3.852 1 78.25 208 GLY B C 1
ATOM 3535 O O . GLY B 1 208 ? -7.488 4.379 -3.207 1 78.25 208 GLY B O 1
ATOM 3536 N N . ALA B 1 209 ? -6.496 3.566 -5.078 1 77.81 209 ALA B N 1
ATOM 3537 C CA . ALA B 1 209 ? -6.438 4.879 -5.715 1 77.81 209 ALA B CA 1
ATOM 3538 C C . ALA B 1 209 ? -7.828 5.496 -5.832 1 77.81 209 ALA B C 1
ATOM 3540 O O . ALA B 1 209 ? -7.992 6.707 -5.672 1 77.81 209 ALA B O 1
ATOM 3541 N N . PHE B 1 210 ? -8.82 4.59 -6.066 1 81.75 210 PHE B N 1
ATOM 3542 C CA . PHE B 1 210 ? -10.117 5.168 -6.414 1 81.75 210 PHE B CA 1
ATOM 3543 C C . PHE B 1 210 ? -11.242 4.473 -5.652 1 81.75 210 PHE B C 1
ATOM 3545 O O . PHE B 1 210 ? -12.422 4.703 -5.93 1 81.75 210 PHE B O 1
ATOM 3552 N N . HIS B 1 211 ? -10.922 3.592 -4.746 1 86.38 211 HIS B N 1
ATOM 3553 C CA . HIS B 1 211 ? -11.953 2.863 -4.016 1 86.38 211 HIS B CA 1
ATOM 3554 C C . HIS B 1 211 ? -11.523 2.592 -2.58 1 86.38 211 HIS B C 1
ATOM 3556 O O . HIS B 1 211 ? -10.344 2.719 -2.246 1 86.38 211 HIS B O 1
ATOM 3562 N N . ASN B 1 212 ? -12.469 2.27 -1.819 1 88.06 212 ASN B N 1
ATOM 3563 C CA . ASN B 1 212 ? -12.305 2.107 -0.38 1 88.06 212 ASN B CA 1
ATOM 3564 C C . ASN B 1 212 ? -12.844 0.761 0.1 1 88.06 212 ASN B C 1
ATOM 3566 O O . ASN B 1 212 ? -13.875 0.294 -0.381 1 88.06 212 ASN B O 1
ATOM 3570 N N . LEU B 1 213 ? -12.195 0.182 1.03 1 86.19 213 LEU B N 1
ATOM 3571 C CA . LEU B 1 213 ? -12.617 -1.036 1.713 1 86.19 213 LEU B CA 1
ATOM 3572 C C . LEU B 1 213 ? -12.641 -0.831 3.225 1 86.19 213 LEU B C 1
ATOM 3574 O O . LEU B 1 213 ? -11.797 -0.12 3.773 1 86.19 213 LEU B O 1
ATOM 3578 N N . ALA B 1 214 ? -13.586 -1.385 3.803 1 87.5 214 ALA B N 1
ATOM 3579 C CA . ALA B 1 214 ? -13.695 -1.383 5.262 1 87.5 214 ALA B CA 1
ATOM 3580 C C . ALA B 1 214 ? -14.102 -2.756 5.781 1 87.5 214 ALA B C 1
ATOM 3582 O O . ALA B 1 214 ? -15.016 -3.387 5.234 1 87.5 214 ALA B O 1
ATOM 3583 N N . LEU B 1 215 ? -13.453 -3.168 6.758 1 82.56 215 LEU B N 1
ATOM 3584 C CA . LEU B 1 215 ? -13.789 -4.422 7.426 1 82.56 215 LEU B CA 1
ATOM 3585 C C . LEU B 1 215 ? -14.406 -4.156 8.797 1 82.56 215 LEU B C 1
ATOM 3587 O O . LEU B 1 215 ? -13.789 -3.518 9.648 1 82.56 215 LEU B O 1
ATOM 3591 N N . SER B 1 216 ? -15.617 -4.617 8.953 1 85.25 216 SER B N 1
ATOM 3592 C CA . SER B 1 216 ? -16.266 -4.465 10.25 1 85.25 216 SER B CA 1
ATOM 3593 C C . SER B 1 216 ? -15.812 -5.539 11.227 1 85.25 216 SER B C 1
ATOM 3595 O O . SER B 1 216 ? -15.227 -6.547 10.82 1 85.25 216 SER B O 1
ATOM 3597 N N . VAL B 1 217 ? -16.031 -5.277 12.5 1 80.5 217 VAL B N 1
ATOM 3598 C CA . VAL B 1 217 ? -15.602 -6.16 13.57 1 80.5 217 VAL B CA 1
ATOM 3599 C C . VAL B 1 217 ? -16.266 -7.527 13.414 1 80.5 217 VAL B C 1
ATOM 3601 O O . VAL B 1 217 ? -15.656 -8.555 13.734 1 80.5 217 VAL B O 1
ATOM 3604 N N . ASP B 1 218 ? -17.469 -7.531 12.867 1 75.69 218 ASP B N 1
ATOM 3605 C CA . ASP B 1 218 ? -18.188 -8.789 12.703 1 75.69 218 ASP B CA 1
ATOM 3606 C C . ASP B 1 218 ? -17.719 -9.531 11.445 1 75.69 218 ASP B C 1
ATOM 3608 O O . ASP B 1 218 ? -18.297 -10.555 11.078 1 75.69 218 ASP B O 1
ATOM 3612 N N . GLY B 1 219 ? -16.75 -8.883 10.75 1 73.12 219 GLY B N 1
ATOM 3613 C CA . GLY B 1 219 ? -16.109 -9.617 9.664 1 73.12 219 GLY B CA 1
ATOM 3614 C C . GLY B 1 219 ? -16.719 -9.32 8.305 1 73.12 219 GLY B C 1
ATOM 3615 O O . GLY B 1 219 ? -16.453 -10.023 7.332 1 73.12 219 GLY B O 1
ATOM 3616 N N . ILE B 1 220 ? -17.531 -8.367 8.266 1 79.56 220 ILE B N 1
ATOM 3617 C CA . ILE B 1 220 ? -18.156 -8 6.996 1 79.56 220 ILE B CA 1
ATOM 3618 C C . ILE B 1 220 ? -17.266 -6.996 6.266 1 79.56 220 ILE B C 1
ATOM 3620 O O . ILE B 1 220 ? -16.797 -6.023 6.863 1 79.56 220 ILE B O 1
ATOM 3624 N N . LEU B 1 221 ? -16.984 -7.332 4.984 1 84.5 221 LEU B N 1
ATOM 3625 C CA . LEU B 1 221 ? -16.219 -6.426 4.145 1 84.5 221 LEU B CA 1
ATOM 3626 C C . LEU B 1 221 ? -17.125 -5.508 3.344 1 84.5 221 LEU B C 1
ATOM 3628 O O . LEU B 1 221 ? -18.062 -5.977 2.688 1 84.5 221 LEU B O 1
ATOM 3632 N N . TRP B 1 222 ? -16.859 -4.273 3.492 1 88.88 222 TRP B N 1
ATOM 3633 C CA . TRP B 1 222 ? -17.594 -3.246 2.77 1 88.88 222 TRP B CA 1
ATOM 3634 C C . TRP B 1 222 ? -16.703 -2.549 1.746 1 88.88 222 TRP B C 1
ATOM 3636 O O . TRP B 1 222 ? -15.5 -2.418 1.952 1 88.88 222 TRP B O 1
ATOM 3646 N N . ALA B 1 223 ? -17.359 -2.164 0.682 1 89.69 223 ALA B N 1
ATOM 3647 C CA . ALA B 1 223 ? -16.594 -1.478 -0.36 1 89.69 223 ALA B CA 1
ATOM 3648 C C . ALA B 1 223 ? -17.422 -0.357 -0.99 1 89.69 223 ALA B C 1
ATOM 3650 O O . ALA B 1 223 ? -18.641 -0.462 -1.099 1 89.69 223 ALA B O 1
ATOM 3651 N N . TRP B 1 224 ? -16.75 0.729 -1.356 1 91.31 224 TRP B N 1
ATOM 3652 C CA . TRP B 1 224 ? -17.375 1.81 -2.107 1 91.31 224 TRP B CA 1
ATOM 3653 C C . TRP B 1 224 ? -16.344 2.588 -2.914 1 91.31 224 TRP B C 1
ATOM 3655 O O . TRP B 1 224 ? -15.148 2.494 -2.652 1 91.31 224 TRP B O 1
ATOM 3665 N N . GLY B 1 225 ? -16.859 3.328 -3.912 1 89.81 225 GLY B N 1
ATOM 3666 C CA . GLY B 1 225 ? -16 4.086 -4.812 1 89.81 225 GLY B CA 1
ATOM 3667 C C . GLY B 1 225 ? -16.141 3.664 -6.262 1 89.81 225 GLY B C 1
ATOM 3668 O O . GLY B 1 225 ? -17.219 3.268 -6.699 1 89.81 225 GLY B O 1
ATOM 3669 N N . ASN B 1 226 ? -15 3.914 -6.984 1 86.31 226 ASN B N 1
ATOM 3670 C CA . ASN B 1 226 ? -14.953 3.484 -8.375 1 86.31 226 ASN B CA 1
ATOM 3671 C C . ASN B 1 226 ? -15.031 1.964 -8.5 1 86.31 226 ASN B C 1
ATOM 3673 O O . ASN B 1 226 ? -14.539 1.244 -7.625 1 86.31 226 ASN B O 1
ATOM 3677 N N . ASN B 1 227 ? -15.711 1.516 -9.633 1 88.62 227 ASN B N 1
ATOM 3678 C CA . ASN B 1 227 ? -15.922 0.08 -9.781 1 88.62 227 ASN B CA 1
ATOM 3679 C C . ASN B 1 227 ? -15.773 -0.364 -11.234 1 88.62 227 ASN B C 1
ATOM 3681 O O . ASN B 1 227 ? -16.328 -1.387 -11.633 1 88.62 227 ASN B O 1
ATOM 3685 N N . GLU B 1 228 ? -15.039 0.407 -12.016 1 85.5 228 GLU B N 1
ATOM 3686 C CA . GLU B 1 228 ? -14.938 0.145 -13.453 1 85.5 228 GLU B CA 1
ATOM 3687 C C . GLU B 1 228 ? -14.273 -1.2 -13.719 1 85.5 228 GLU B C 1
ATOM 3689 O O . GLU B 1 228 ? -14.523 -1.829 -14.75 1 85.5 228 GLU B O 1
ATOM 3694 N N . TYR B 1 229 ? -13.57 -1.686 -12.766 1 83.12 229 TYR B N 1
ATOM 3695 C CA . TYR B 1 229 ? -12.875 -2.957 -12.93 1 83.12 229 TYR B CA 1
ATOM 3696 C C . TYR B 1 229 ? -13.5 -4.039 -12.055 1 83.12 229 TYR B C 1
ATOM 3698 O O . TYR B 1 229 ? -12.977 -5.152 -11.969 1 83.12 229 TYR B O 1
ATOM 3706 N N . GLY B 1 230 ? -14.602 -3.697 -11.375 1 86.25 230 GLY B N 1
ATOM 3707 C CA . GLY B 1 230 ? -15.219 -4.652 -10.469 1 86.25 230 GLY B CA 1
ATOM 3708 C C . GLY B 1 230 ? -14.477 -4.785 -9.148 1 86.25 230 GLY B C 1
ATOM 3709 O O . GLY B 1 230 ? -14.648 -5.777 -8.438 1 86.25 230 GLY B O 1
ATOM 3710 N N . GLN B 1 231 ? -13.703 -3.814 -8.875 1 81.94 231 GLN B N 1
ATOM 3711 C CA . GLN B 1 231 ? -12.805 -3.914 -7.734 1 81.94 231 GLN B CA 1
ATOM 3712 C C . GLN B 1 231 ? -13.562 -3.783 -6.418 1 81.94 231 GLN B C 1
ATOM 3714 O O . GLN B 1 231 ? -13.016 -4.066 -5.348 1 81.94 231 GLN B O 1
ATOM 3719 N N . LEU B 1 232 ? -14.805 -3.457 -6.441 1 86 232 LEU B N 1
ATOM 3720 C CA . LEU B 1 232 ? -15.578 -3.4 -5.207 1 86 232 LEU B CA 1
ATOM 3721 C C . LEU B 1 232 ? -16.031 -4.793 -4.785 1 86 232 LEU B C 1
ATOM 3723 O O . LEU B 1 232 ? -16.406 -5.004 -3.631 1 86 232 LEU B O 1
ATOM 3727 N N . GLY B 1 233 ? -16.141 -5.684 -5.723 1 85.56 233 GLY B N 1
ATOM 3728 C CA . GLY B 1 233 ? -16.5 -7.051 -5.383 1 85.56 233 GLY B CA 1
ATOM 3729 C C . GLY B 1 233 ? -17.984 -7.227 -5.121 1 85.56 233 GLY B C 1
ATOM 3730 O O . GLY B 1 233 ? -18.391 -8.062 -4.309 1 85.56 233 GLY B O 1
ATOM 3731 N N . ILE B 1 234 ? -18.828 -6.426 -5.805 1 86.44 234 ILE B N 1
ATOM 3732 C CA . ILE B 1 234 ? -20.25 -6.426 -5.461 1 86.44 234 ILE B CA 1
ATOM 3733 C C . ILE B 1 234 ? -21.062 -7.008 -6.617 1 86.44 234 ILE B C 1
ATOM 3735 O O . ILE B 1 234 ? -22.266 -6.793 -6.699 1 86.44 234 ILE B O 1
ATOM 3739 N N . GLY B 1 235 ? -20.422 -7.672 -7.59 1 84.31 235 GLY B N 1
ATOM 3740 C CA . GLY B 1 235 ? -21.125 -8.445 -8.602 1 84.31 235 GLY B CA 1
ATOM 3741 C C . GLY B 1 235 ? -21.391 -7.66 -9.875 1 84.31 235 GLY B C 1
ATOM 3742 O O . GLY B 1 235 ? -21.953 -8.195 -10.836 1 84.31 235 GLY B O 1
ATOM 3743 N N . ASP B 1 236 ? -21.047 -6.367 -9.859 1 87.56 236 ASP B N 1
ATOM 3744 C CA . ASP B 1 236 ? -21.156 -5.551 -11.062 1 87.56 236 ASP B CA 1
ATOM 3745 C C . ASP B 1 236 ? -19.984 -4.57 -11.172 1 87.56 236 ASP B C 1
ATOM 3747 O O . ASP B 1 236 ? -18.984 -4.703 -10.461 1 87.56 236 ASP B O 1
ATOM 3751 N N . THR B 1 237 ? -20.047 -3.645 -12.125 1 87.62 237 THR B N 1
ATOM 3752 C CA . THR B 1 237 ? -18.922 -2.736 -12.344 1 87.62 237 THR B CA 1
ATOM 3753 C C . THR B 1 237 ? -19.359 -1.285 -12.172 1 87.62 237 THR B C 1
ATOM 3755 O O . THR B 1 237 ? -18.672 -0.365 -12.609 1 87.62 237 THR B O 1
ATOM 3758 N N . GLN B 1 238 ? -20.609 -1.096 -11.609 1 89.88 238 GLN B N 1
ATOM 3759 C CA . GLN B 1 238 ? -21.078 0.267 -11.375 1 89.88 238 GLN B CA 1
ATOM 3760 C C . GLN B 1 238 ? -20.484 0.848 -10.102 1 89.88 238 GLN B C 1
ATOM 3762 O O . GLN B 1 238 ? -20.438 0.177 -9.07 1 89.88 238 GLN B O 1
ATOM 3767 N N . PRO B 1 239 ? -20.031 2.025 -10.188 1 89 239 PRO B N 1
ATOM 3768 C CA . PRO B 1 239 ? -19.5 2.643 -8.969 1 89 239 PRO B CA 1
ATOM 3769 C C . PRO B 1 239 ? -20.562 2.812 -7.891 1 89 239 PRO B C 1
ATOM 3771 O O . PRO B 1 239 ? -21.75 2.807 -8.188 1 89 239 PRO B O 1
ATOM 3774 N N . ARG B 1 240 ? -20.141 2.824 -6.621 1 89 240 ARG B N 1
ATOM 3775 C CA . ARG B 1 240 ? -21.016 3.043 -5.473 1 89 240 ARG B CA 1
ATOM 3776 C C . ARG B 1 240 ? -20.516 4.207 -4.621 1 89 240 ARG B C 1
ATOM 3778 O O . ARG B 1 240 ? -19.344 4.254 -4.246 1 89 240 ARG B O 1
ATOM 3785 N N . SER B 1 241 ? -21.375 5.156 -4.332 1 87.56 241 SER B N 1
ATOM 3786 C CA . SER B 1 241 ? -21.016 6.297 -3.5 1 87.56 241 SER B CA 1
ATOM 3787 C C . SER B 1 241 ? -21.109 5.957 -2.018 1 87.56 241 SER B C 1
ATOM 3789 O O . SER B 1 241 ? -20.562 6.668 -1.173 1 87.56 241 SER B O 1
ATOM 3791 N N . GLN B 1 242 ? -21.828 4.91 -1.754 1 90.25 242 GLN B N 1
ATOM 3792 C CA . GLN B 1 242 ? -21.984 4.438 -0.383 1 90.25 242 GLN B CA 1
ATOM 3793 C C . GLN B 1 242 ? -21.5 3.002 -0.233 1 90.25 242 GLN B C 1
ATOM 3795 O O . GLN B 1 242 ? -21.5 2.236 -1.198 1 90.25 242 GLN B O 1
ATOM 3800 N N . PRO B 1 243 ? -21.141 2.686 1.001 1 92.31 243 PRO B N 1
ATOM 3801 C CA . PRO B 1 243 ? -20.625 1.33 1.216 1 92.31 243 PRO B CA 1
ATOM 3802 C C . PRO B 1 243 ? -21.672 0.254 0.902 1 92.31 243 PRO B C 1
ATOM 3804 O O . PRO B 1 243 ? -22.844 0.423 1.209 1 92.31 243 PRO B O 1
ATOM 3807 N N . ILE B 1 244 ? -21.172 -0.729 0.267 1 91.56 244 ILE B N 1
ATOM 3808 C CA . ILE B 1 244 ? -21.969 -1.918 -0.027 1 91.56 244 ILE B CA 1
ATOM 3809 C C . ILE B 1 244 ? -21.203 -3.168 0.405 1 91.56 244 ILE B C 1
ATOM 3811 O O . ILE B 1 244 ? -19.984 -3.219 0.303 1 91.56 244 ILE B O 1
ATOM 3815 N N . ARG B 1 245 ? -22 -4.074 0.89 1 86.69 245 ARG B N 1
ATOM 3816 C CA . ARG B 1 245 ? -21.391 -5.328 1.31 1 86.69 245 ARG B CA 1
ATOM 3817 C C . ARG B 1 245 ? -20.766 -6.059 0.123 1 86.69 245 ARG B C 1
ATOM 3819 O O . ARG B 1 245 ? -21.391 -6.168 -0.938 1 86.69 245 ARG B O 1
ATOM 3826 N N . VAL B 1 246 ? -19.453 -6.371 0.327 1 84.38 246 VAL B N 1
ATOM 3827 C CA . VAL B 1 246 ? -18.812 -7.199 -0.686 1 84.38 246 VAL B CA 1
ATOM 3828 C C . VAL B 1 246 ? -19.438 -8.594 -0.69 1 84.38 246 VAL B C 1
ATOM 3830 O O . VAL B 1 246 ? -19.609 -9.203 0.366 1 84.38 246 VAL B O 1
ATOM 3833 N N . GLU B 1 247 ? -19.875 -8.961 -1.72 1 72.88 247 GLU B N 1
ATOM 3834 C CA . GLU B 1 247 ? -20.625 -10.211 -1.844 1 72.88 247 GLU B CA 1
ATOM 3835 C C . GLU B 1 247 ? -19.719 -11.422 -1.659 1 72.88 247 GLU B C 1
ATOM 3837 O O . GLU B 1 247 ? -18.562 -11.414 -2.104 1 72.88 247 GLU B O 1
ATOM 3842 N N . GLY B 1 248 ? -20.328 -12.414 -1.105 1 62.31 248 GLY B N 1
ATOM 3843 C CA . GLY B 1 248 ? -19.672 -13.711 -1.093 1 62.31 248 GLY B CA 1
ATOM 3844 C C . GLY B 1 248 ? -18.672 -13.859 0.027 1 62.31 248 GLY B C 1
ATOM 3845 O O . GLY B 1 248 ? -18.109 -14.938 0.228 1 62.31 248 GLY B O 1
ATOM 3846 N N . LEU B 1 249 ? -18.234 -12.727 0.6 1 58.91 249 LEU B N 1
ATOM 3847 C CA . LEU B 1 249 ? -17.312 -12.844 1.726 1 58.91 249 LEU B CA 1
ATOM 3848 C C . LEU B 1 249 ? -18.062 -12.742 3.051 1 58.91 249 LEU B C 1
ATOM 3850 O O . LEU B 1 249 ? -17.453 -12.805 4.121 1 58.91 249 LEU B O 1
ATOM 3854 N N . SER B 1 250 ? -19.312 -13.07 3.383 1 47.97 250 SER B N 1
ATOM 3855 C CA . SER B 1 250 ? -20.141 -12.953 4.582 1 47.97 250 SER B CA 1
ATOM 3856 C C . SER B 1 250 ? -19.672 -13.922 5.668 1 47.97 250 SER B C 1
ATOM 3858 O O . SER B 1 250 ? -19.016 -14.922 5.375 1 47.97 250 SER B O 1
ATOM 3860 N N . ASN B 1 251 ? -19.938 -13.5 7.234 1 39.34 251 ASN B N 1
ATOM 3861 C CA . ASN B 1 251 ? -19.781 -13.984 8.602 1 39.34 251 ASN B CA 1
ATOM 3862 C C . ASN B 1 251 ? -18.312 -14.031 9.016 1 39.34 251 ASN B C 1
ATOM 3864 O O . ASN B 1 251 ? -17.844 -15.031 9.555 1 39.34 251 ASN B O 1
ATOM 3868 N N . LEU B 1 252 ? -17.719 -13.133 8.594 1 38.59 252 LEU B N 1
ATOM 3869 C CA . LEU B 1 252 ? -16.312 -12.977 8.938 1 38.59 252 LEU B CA 1
ATOM 3870 C C . LEU B 1 252 ? -16.141 -12.609 10.406 1 38.59 252 LEU B C 1
ATOM 3872 O O . LEU B 1 252 ? -16.609 -11.555 10.844 1 38.59 252 LEU B O 1
ATOM 3876 N N . SER B 1 253 ? -16.625 -13.547 11.344 1 28.44 253 SER B N 1
ATOM 3877 C CA . SER B 1 253 ? -16.406 -13.18 12.742 1 28.44 253 SER B CA 1
ATOM 3878 C C . SER B 1 253 ? -14.977 -12.719 12.977 1 28.44 253 SER B C 1
ATOM 3880 O O . SER B 1 253 ? -14.023 -13.406 12.609 1 28.44 253 SER B O 1
ATOM 3882 N N . LEU B 1 254 ? -14.773 -11.523 12.852 1 28.25 254 LEU B N 1
ATOM 3883 C CA . LEU B 1 254 ? -13.539 -10.984 13.406 1 28.25 254 LEU B CA 1
ATOM 3884 C C . LEU B 1 254 ? -13.273 -11.555 14.797 1 28.25 254 LEU B C 1
ATOM 3886 O O . LEU B 1 254 ? -14.109 -11.445 15.688 1 28.25 254 LEU B O 1
ATOM 3890 N N . VAL B 1 255 ? -12.922 -12.695 14.969 1 25.16 255 VAL B N 1
ATOM 3891 C CA . VAL B 1 255 ? -12.562 -13.062 16.344 1 25.16 255 VAL B CA 1
ATOM 3892 C C . VAL B 1 255 ? -11.531 -12.078 16.891 1 25.16 255 VAL B C 1
ATOM 3894 O O . VAL B 1 255 ? -10.43 -11.961 16.344 1 25.16 255 VAL B O 1
ATOM 3897 N N . TYR B 1 256 ? -12.039 -10.984 17.391 1 23.3 256 TYR B N 1
ATOM 3898 C CA . TYR B 1 256 ? -11.297 -10.094 18.266 1 23.3 256 TYR B CA 1
ATOM 3899 C C . TYR B 1 256 ? -10.867 -10.828 19.547 1 23.3 256 TYR B C 1
ATOM 3901 O O . TYR B 1 256 ? -11.695 -11.453 20.203 1 23.3 256 TYR B O 1
ATOM 3909 N N . GLU B 1 257 ? -9.977 -11.727 19.547 1 23.11 257 GLU B N 1
ATOM 3910 C CA . GLU B 1 257 ? -9.547 -12.062 20.891 1 23.11 257 GLU B CA 1
ATOM 3911 C C . GLU B 1 257 ? -9.227 -10.805 21.703 1 23.11 257 GLU B C 1
ATOM 3913 O O . GLU B 1 257 ? -8.453 -9.961 21.25 1 23.11 257 GLU B O 1
ATOM 3918 N N . ASP B 1 258 ? -10.219 -10.438 22.5 1 19.75 258 ASP B N 1
ATOM 3919 C CA . ASP B 1 258 ? -10.078 -9.547 23.656 1 19.75 258 ASP B CA 1
ATOM 3920 C C . ASP B 1 258 ? -8.797 -9.844 24.422 1 19.75 258 ASP B C 1
ATOM 3922 O O . ASP B 1 258 ? -8.625 -10.938 24.969 1 19.75 258 ASP B O 1
ATOM 3926 N N . ILE B 1 259 ? -7.641 -9.609 23.859 1 18.3 259 ILE B N 1
ATOM 3927 C CA . ILE B 1 259 ? -6.598 -9.617 24.875 1 18.3 259 ILE B CA 1
ATOM 3928 C C . ILE B 1 259 ? -6.984 -8.68 26.016 1 18.3 259 ILE B C 1
ATOM 3930 O O . ILE B 1 259 ? -7.086 -7.465 25.828 1 18.3 259 ILE B O 1
ATOM 3934 N N . THR B 1 260 ? -8.086 -9.008 26.688 1 16.64 260 THR B N 1
ATOM 3935 C CA . THR B 1 260 ? -8.109 -8.602 28.094 1 16.64 260 THR B CA 1
ATOM 3936 C C . THR B 1 260 ? -6.941 -9.219 28.844 1 16.64 260 THR B C 1
ATOM 3938 O O . THR B 1 260 ? -6.551 -10.352 28.594 1 16.64 260 THR B O 1
#

InterPro domains:
  IPR000408 Regulator of chromosome condensation, RCC1 [PR00633] (61-77)
  IPR000408 Regulator of chromosome condensation, RCC1 [PR00633] (96-109)
  IPR000408 Regulator of chromosome condensation, RCC1 [PR00633] (115-131)
  IPR000408 Regulator of chromosome condensation, RCC1 [PR00633] (205-221)
  IPR000408 Regulator of chromosome condensation, RCC1 [PR00633] (221-235)
  IPR000408 Regulator of chromosome condensation, RCC1 [PS50012] (8-59)
  IPR000408 Regulator of chromosome condensation, RCC1 [PS50012] (60-112)
  IPR000408 Regulator of chromosome condensation, RCC1 [PS50012] (113-172)
  IPR000408 Regulator of chromosome condensation, RCC1 [PS50012] (173-218)
  IPR000408 Regulator of chromosome condensation, RCC1 [PS50012] (219-260)
  IPR009091 Regulator of chromosome condensation 1/beta-lactamase-inhibitor protein II [G3DSA:2.130.10.30] (9-182)
  IPR009091 Regulator of chromosome condensation 1/beta-lactamase-inhibitor protein II [G3DSA:2.130.10.30] (183-256)
  IPR009091 Regulator of chromosome condensation 1/beta-lactamase-inhibitor protein II [SSF50985] (10-251)
  IPR051553 Ran GTPase-activating [PTHR45982] (7-181)
  IPR058923 RCC1-like domain [PF25390] (10-250)

pLDDT: mean 75.26, std 25.04, range [16.64, 98.0]

Nearest PDB structures (foldseek):
  7q40-assembly1_A  TM=8.569E-01  e=3.926E-19  Homo sapiens
  5xgs-assembly1_B  TM=8.343E-01  e=1.839E-18  Homo sapiens
  5xgs-assembly1_A  TM=8.314E-01  e=5.245E-18  Homo sapiens
  4jhn-assembly3_C  TM=8.529E-01  e=4.508E-17  Homo sapiens
  4jhn-assembly4_D  TM=8.548E-01  e=1.089E-16  Homo sapiens

Sequence (520 aa):
MALPSRPVAVLAWGSGEDGQLGMGRCDEKDWARCIGALDAYAVSAVVAGSRNSLAICDDGSLFTWGWNQRGTLGHPPETKTESSPAHVDALIGVKIVQAAIGGWHCLAVDDKGRAYAWGGNEYGQCGEEPERKEDGTRALRRDIPIPQRCALKLKVRQVAAGGTHSVVLTQEGHVWTWGQPWPPGDIKKISTPVRVQGLEQVSMIAVGAFHNLALSVDGILWAWGNNEYGQLGIGDTQPRSQPIRVEGLSNLSLVYEDITMALPSRPVAVLAWGSGEDGQLGMGRCDEKDWARCIGALDAYAVSAVVAGSRNSLAICDDGSLFTWGWNQRGTLGHPPETKTESSPAHVDALIGVKIVQAAIGGWHCLAVDDKGRAYAWGGNEYGQCGEEPERKEDGTRALRRDIPIPQRCALKLKVRQVAAGGTHSVVLTQEGHVWTWGQPWPPGDIKKISTPVRVQGLEQVSMIAVGAFHNLALSVDGILWAWGNNEYGQLGIGDTQPRSQPIRVEGLSNLSLVYEDIT

Organism: Triticum turgidum subsp. durum (NCBI:txid4567)

Foldseek 3Di:
DPDPDQQDAAEAEEPPPDPPPPPDPPDPPPPPPPPVDDDPFAWRYKYDYNFKIWTAGPQQWIWIFGAQPQLQRAAHDPDRGGHDIDTNVLCPVFRWDDKYHEHFKIKTAGPQQWIKIFGAQQQLQRQDFFDQDPVRDRDDDRGGNHIDTAPVVFRFDDKYYAHFKIWTAGPQGWIWIFGQAAPNDVDGGGNHIDTAPPTGQWDDKDDYNFKIWTAHQQGWIWIFGAQCPPVRQCPDRHGHPHIDTRPPRPRGNNPPPPPD/DPDPDQQDAAEAEEDPDDPPPPPDPPDDPPPPPVPVDDPPFAWRYKYDYNFKIWTAGPQQWIWIFGAQPQLQRAAHDPDRGGHDIDTNVLCPVFRWDDKYHEHFKIWTAGPQQWIKIFGAQQQLQRQDFFDQDPVRDRDDDRGGNHIDTAPVVFRFDDKYYAHFKIWTAGPQGWIWIFGQAAPNDVDGGGNHIDTQPPTGQWDDKDDYNFKIWTAHQQGWIWIFGAQCPPVRQCPDRHGHPHIDTRPPRPRGNNPPPPPD